Protein 2V4B (pdb70)

InterPro domains:
  IPR000884 Thrombospondin type-1 (TSP1) repeat [PF00090] (564-613)
  IPR000884 Thrombospondin type-1 (TSP1) repeat [PS50092] (559-614)
  IPR000884 Thrombospondin type-1 (TSP1) repeat [PS50092] (854-905)
  IPR000884 Thrombospondin type-1 (TSP1) repeat [PS50092] (908-967)
  IPR000884 Thrombospondin type-1 (TSP1) repeat [SM00209] (562-614)
  IPR000884 Thrombosp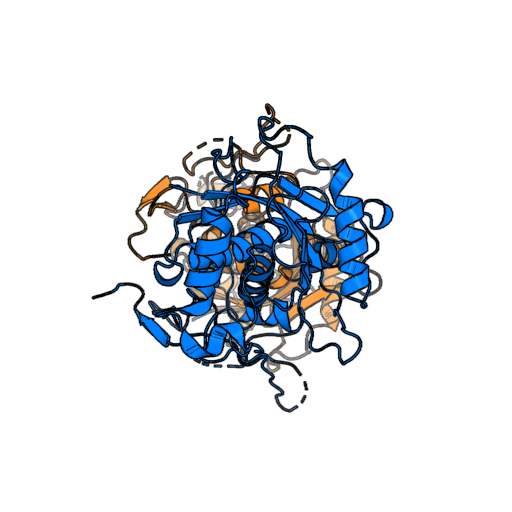ondin type-1 (TSP1) repeat [SM00209] (857-910)
  IPR000884 Thrombospondin type-1 (TSP1) repeat [SM00209] (911-967)
  IPR001590 Peptidase M12B, ADAM/reprolysin [PF01421] (258-467)
  IPR001590 Peptidase M12B, ADAM/reprolysin [PS50215] (258-467)
  IPR002870 Peptidase M12B, propeptide [PF01562] (71-130)
  IPR006586 ADAM, cysteine-rich domain [SM00608] (468-548)
  IPR010294 ADAMTS/ADAMTS-like, Spacer 1 [PF05986] (727-842)
  IPR013273 ADAMTS/ADAMTS-like [PR01857] (568-586)
  IPR013273 ADAMTS/ADAMTS-like [PR01857] (685-704)
  IPR013273 ADAMTS/ADAMTS-like [PR01857] (705-724)
  IPR013274 Peptidase M12B, ADAM-TS1 [PR01858] (1-19)
  IPR013274 Peptidase M12B, ADAM-TS1 [PR01858] (102-113)
  IPR013274 Peptidase M12B, ADAM-TS1 [PR01858] (164-176)
  IPR013274 Peptidase M12B, ADAM-TS1 [PR01858] (194-208)
  IPR013274 Peptidase M12B, ADAM-TS1 [PR01858] (313-324)

Organism: Homo sapiens (NCBI:txid9606)

B-factor: mean 38.5, std 7.07, range [17.75, 68.01]

Nearest PDB structures (foldseek):
  2v4b-assembly2_B  TM=1.004E+00  e=1.665E-67  Homo sapiens
  3q2g-assembly2_B  TM=1.001E+00  e=1.082E-61  Homo sapiens
  3q2g-assembly1_A  TM=9.939E-01  e=8.952E-62  Homo sapiens
  2v4b-assembly1_A  TM=9.855E-01  e=2.103E-60  Homo sapiens
  3q2h-assembly2_B  TM=9.965E-01  e=1.489E-59  Homo sapiens

Structure (mmCIF, N/CA/C/O backbone):
data_2V4B
#
_entry.id   2V4B
#
_cell.length_a   51.579
_cell.length_b   64.396
_cell.length_c   113.524
_cell.angle_alpha   90.00
_cell.angle_beta   90.91
_cell.angle_gamma   90.00
#
_symmetry.space_group_name_H-M   'P 1 21 1'
#
loop_
_entity.id
_entity.type
_entity.pdbx_description
1 polymer ADAMTS-1
2 non-polymer 'ZINC ION'
3 non-polymer 'CADMIUM ION'
4 non-polymer 'NICKEL (II) ION'
5 non-polymer 'MAGNESIUM ION'
6 non-polymer 'SODIUM ION'
7 water water
#
loop_
_atom_site.group_PDB
_atom_site.id
_atom_site.type_symbol
_atom_site.label_atom_id
_atom_site.label_alt_id
_atom_site.label_comp_id
_atom_site.label_asym_id
_atom_site.label_entity_id
_atom_site.label_seq_id
_atom_site.pdbx_PDB_ins_code
_atom_site.Cartn_x
_atom_site.Cartn_y
_atom_site.Cartn_z
_atom_site.occupancy
_atom_site.B_iso_or_equiv
_atom_site.auth_seq_id
_atom_site.auth_comp_id
_atom_site.auth_asym_id
_atom_site.auth_atom_id
_atom_site.pdbx_PDB_model_num
ATOM 1 N N . SER A 1 4 ? -4.978 35.044 14.397 1.00 44.17 256 SER A N 1
ATOM 2 C CA . SER A 1 4 ? -6.071 34.038 14.171 1.00 43.96 256 SER A CA 1
ATOM 3 C C . SER A 1 4 ? -5.615 32.608 14.524 1.00 43.28 256 SER A C 1
ATOM 4 O O . SER A 1 4 ? -4.486 32.202 14.224 1.00 43.61 256 SER A O 1
ATOM 7 N N . HIS A 1 5 ? -6.502 31.854 15.168 1.00 42.52 257 HIS A N 1
ATOM 8 C CA . HIS A 1 5 ? -6.164 30.526 15.685 1.00 41.85 257 HIS A CA 1
ATOM 9 C C . HIS A 1 5 ? -6.211 29.474 14.578 1.00 40.74 257 HIS A C 1
ATOM 10 O O . HIS A 1 5 ? -7.188 29.405 13.830 1.00 40.68 257 HIS A O 1
ATOM 17 N N . ARG A 1 6 ? -5.156 28.658 14.486 1.00 39.39 258 ARG A N 1
ATOM 18 C CA . ARG A 1 6 ? -5.093 27.548 13.530 1.00 38.21 258 ARG A CA 1
ATOM 19 C C . ARG A 1 6 ? -5.252 26.199 14.252 1.00 37.01 258 ARG A C 1
ATOM 20 O O . ARG A 1 6 ? -4.709 25.988 15.350 1.00 36.06 258 ARG A O 1
ATOM 28 N N . TYR A 1 7 ? -5.993 25.292 13.627 1.00 35.50 259 TYR A N 1
ATOM 29 C CA . TYR A 1 7 ? -6.227 23.971 14.195 1.00 35.07 259 TYR A CA 1
ATOM 30 C C . TYR A 1 7 ? -5.839 22.925 13.158 1.00 34.51 259 TYR A C 1
ATOM 31 O O . TYR A 1 7 ? -6.361 22.931 12.050 1.00 34.47 259 TYR A O 1
ATOM 40 N N . VAL A 1 8 ? -4.892 22.065 13.519 1.00 33.92 260 VAL A N 1
ATOM 41 C CA . VAL A 1 8 ? -4.398 21.036 12.631 1.00 33.01 260 VAL A CA 1
ATOM 42 C C . VAL A 1 8 ? -5.130 19.757 12.969 1.00 32.61 260 VAL A C 1
ATOM 43 O O . VAL A 1 8 ? -4.815 19.077 13.952 1.00 34.06 260 VAL A O 1
ATOM 47 N N . GLU A 1 9 ? -6.134 19.433 12.176 1.00 32.10 261 GLU A N 1
ATOM 48 C CA . GLU A 1 9 ? -6.922 18.228 12.423 1.00 31.91 261 GLU A CA 1
ATOM 49 C C . GLU A 1 9 ? -6.190 17.026 11.877 1.00 30.95 261 GLU A C 1
ATOM 50 O O . GLU A 1 9 ? -5.866 16.995 10.695 1.00 29.66 261 GLU A O 1
ATOM 56 N N . THR A 1 10 ? -5.933 16.040 12.742 1.00 30.45 262 THR A N 1
ATOM 57 C CA . THR A 1 10 ? -4.986 14.971 12.422 1.00 30.09 262 THR A CA 1
ATOM 58 C C . THR A 1 10 ? -5.604 13.586 12.500 1.00 30.55 262 THR A C 1
ATOM 59 O O . THR A 1 10 ? -6.460 13.336 13.336 1.00 31.57 262 THR A O 1
ATOM 63 N N . MET A 1 11 ? -5.204 12.703 11.588 1.00 30.72 263 MET A N 1
ATOM 64 C CA . MET A 1 11 ? -5.445 11.268 11.759 1.00 30.89 263 MET A CA 1
ATOM 65 C C . MET A 1 11 ? -4.123 10.582 12.110 1.00 31.06 263 MET A C 1
ATOM 66 O O . MET A 1 11 ? -3.119 10.764 11.427 1.00 31.41 263 MET A O 1
ATOM 71 N N . LEU A 1 12 ? -4.132 9.793 13.180 1.00 31.00 264 LEU A N 1
ATOM 72 C CA . LEU A 1 12 ? -2.994 8.985 13.518 1.00 30.89 264 LEU A CA 1
ATOM 73 C C . LEU A 1 12 ? -3.300 7.566 13.040 1.00 30.65 264 LEU A C 1
ATOM 74 O O . LEU A 1 12 ? -4.433 7.110 13.122 1.00 30.45 264 LEU A O 1
ATOM 79 N N . VAL A 1 13 ? -2.275 6.913 12.496 1.00 29.76 265 VAL A N 1
ATOM 80 C CA . VAL A 1 13 ? -2.355 5.566 11.972 1.00 29.50 265 VAL A CA 1
ATOM 81 C C . VAL A 1 13 ? -1.168 4.778 12.498 1.00 29.25 265 VAL A C 1
ATOM 82 O O . VAL A 1 13 ? -0.030 5.274 12.474 1.00 27.96 265 VAL A O 1
ATOM 86 N N . ALA A 1 14 ? -1.441 3.564 12.977 1.00 28.42 266 ALA A N 1
ATOM 87 C CA . ALA A 1 14 ? -0.426 2.662 13.479 1.00 29.01 266 ALA A CA 1
ATOM 88 C C . ALA A 1 14 ? -0.445 1.383 12.659 1.00 29.26 266 ALA A C 1
ATOM 89 O O . ALA A 1 14 ? -1.507 0.804 12.459 1.00 28.58 266 ALA A O 1
ATOM 91 N N . ASP A 1 15 ? 0.724 0.930 12.203 1.00 29.35 267 ASP A N 1
ATOM 92 C CA . ASP A 1 15 ? 0.795 -0.238 11.318 1.00 29.55 267 ASP A CA 1
ATOM 93 C C . ASP A 1 15 ? 0.801 -1.505 12.142 1.00 29.75 267 ASP A C 1
ATOM 94 O O . ASP A 1 15 ? 0.798 -1.458 13.383 1.00 29.70 267 ASP A O 1
ATOM 99 N N . GLN A 1 16 ? 0.806 -2.649 11.471 1.00 30.23 268 GLN A N 1
ATOM 100 C CA . GLN A 1 16 ? 0.748 -3.913 12.193 1.00 31.10 268 GLN A CA 1
ATOM 101 C C . GLN A 1 16 ? 1.896 -4.064 13.203 1.00 30.50 268 GLN A C 1
ATOM 102 O O . GLN A 1 16 ? 1.683 -4.579 14.301 1.00 31.05 268 GLN A O 1
ATOM 108 N N . SER A 1 17 ? 3.107 -3.631 12.838 1.00 30.63 269 SER A N 1
ATOM 109 C CA . SER A 1 17 ? 4.266 -3.717 13.739 1.00 31.12 269 SER A CA 1
ATOM 110 C C . SER A 1 17 ? 4.013 -2.993 15.076 1.00 31.82 269 SER A C 1
ATOM 111 O O . SER A 1 17 ? 4.377 -3.498 16.133 1.00 32.02 269 SER A O 1
ATOM 114 N N . MET A 1 18 ? 3.364 -1.830 15.026 1.00 32.74 270 MET A N 1
ATOM 115 C CA . MET A 1 18 ? 2.984 -1.098 16.247 1.00 33.50 270 MET A CA 1
ATOM 116 C C . MET A 1 18 ? 1.891 -1.789 17.045 1.00 33.68 270 MET A C 1
ATOM 117 O O . MET A 1 18 ? 1.912 -1.738 18.259 1.00 34.15 270 MET A O 1
ATOM 122 N N . ALA A 1 19 ? 0.928 -2.419 16.372 1.00 34.42 271 ALA A N 1
ATOM 123 C CA . ALA A 1 19 ? -0.190 -3.073 17.069 1.00 34.72 271 ALA A CA 1
ATOM 124 C C . ALA A 1 19 ? 0.308 -4.292 17.840 1.00 35.40 271 ALA A C 1
ATOM 125 O O . ALA A 1 19 ? -0.051 -4.504 19.014 1.00 35.53 271 ALA A O 1
ATOM 127 N N . GLU A 1 20 ? 1.173 -5.059 17.194 1.00 35.62 272 GLU A N 1
ATOM 128 C CA . GLU A 1 20 ? 1.819 -6.200 17.845 1.00 36.28 272 GLU A CA 1
ATOM 129 C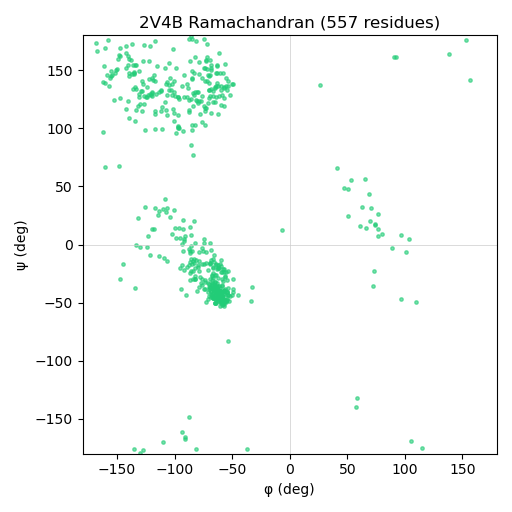 C . GLU A 1 20 ? 2.657 -5.803 19.038 1.00 35.36 272 GLU A C 1
ATOM 130 O O . GLU A 1 20 ? 2.622 -6.468 20.062 1.00 34.85 272 GLU A O 1
ATOM 136 N N . PHE A 1 21 ? 3.412 -4.719 18.901 1.00 34.60 273 PHE A N 1
ATOM 137 C CA . PHE A 1 21 ? 4.365 -4.330 19.930 1.00 33.89 273 PHE A CA 1
ATOM 138 C C . PHE A 1 21 ? 3.690 -3.757 21.174 1.00 33.76 273 PHE A C 1
ATOM 139 O O . PHE A 1 21 ? 4.040 -4.139 22.294 1.00 33.53 273 PHE A O 1
ATOM 147 N N . HIS A 1 22 ? 2.772 -2.805 20.969 1.00 33.47 274 HIS A N 1
ATOM 148 C CA . HIS A 1 22 ? 2.114 -2.095 22.057 1.00 32.75 274 HIS A CA 1
ATOM 149 C C . HIS A 1 22 ? 0.885 -2.798 22.632 1.00 33.04 274 HIS A C 1
ATOM 150 O O . HIS A 1 22 ? 0.537 -2.559 23.787 1.00 33.34 274 HIS A O 1
ATOM 157 N N . GLY A 1 23 ? 0.260 -3.673 21.855 1.00 33.32 275 GLY A N 1
ATOM 158 C CA . GLY A 1 23 ? -0.935 -4.386 22.307 1.00 33.87 275 GLY A CA 1
ATOM 159 C C . GLY A 1 23 ? -2.050 -3.424 22.702 1.00 33.87 275 GLY A C 1
ATOM 160 O O . GLY A 1 23 ? -2.345 -2.477 21.957 1.00 34.70 275 GLY A O 1
ATOM 161 N N . SER A 1 24 ? -2.664 -3.623 23.869 1.00 33.04 276 SER A N 1
ATOM 162 C CA . SER A 1 24 ? -3.875 -2.835 24.178 1.00 32.46 276 SER A CA 1
ATOM 163 C C . SER A 1 24 ? -3.523 -1.396 24.541 1.00 31.49 276 SER A C 1
ATOM 164 O O . SER A 1 24 ? -4.376 -0.531 24.478 1.00 30.74 276 SER A O 1
ATOM 167 N N . GLY A 1 25 ? -2.245 -1.160 24.871 1.00 31.11 277 GLY A N 1
ATOM 168 C CA . GLY A 1 25 ? -1.735 0.167 25.178 1.00 30.05 277 GLY A CA 1
ATOM 169 C C . GLY A 1 25 ? -1.486 1.116 24.010 1.00 29.40 277 GLY A C 1
ATOM 170 O O . GLY A 1 25 ? -1.122 2.282 24.219 1.00 28.79 277 GLY A O 1
ATOM 171 N N . LEU A 1 26 ? -1.687 0.648 22.795 1.00 29.39 278 LEU A N 1
ATOM 172 C CA . LEU A 1 26 ? -1.291 1.415 21.619 1.00 29.19 278 LEU A CA 1
ATOM 173 C C . LEU A 1 26 ? -1.914 2.820 21.522 1.00 29.52 278 LEU A C 1
ATOM 174 O O . LEU A 1 26 ? -1.201 3.804 21.363 1.00 28.82 278 LEU A O 1
ATOM 179 N N . LYS A 1 27 ? -3.241 2.909 21.647 1.00 29.87 279 LYS A N 1
ATOM 180 C CA . LYS A 1 27 ? -3.942 4.170 21.426 1.00 29.80 279 LYS A CA 1
ATOM 181 C C . LYS A 1 27 ? -3.490 5.235 22.406 1.00 29.34 279 LYS A C 1
ATOM 182 O O . LYS A 1 27 ? -3.285 6.401 22.016 1.00 28.91 279 LYS A O 1
ATOM 188 N N . HIS A 1 28 ? -3.339 4.857 23.670 1.00 27.89 280 HIS A N 1
ATOM 189 C CA . HIS A 1 28 ? -2.827 5.773 24.674 1.00 27.99 280 HIS A CA 1
ATOM 190 C C . HIS A 1 28 ? -1.352 6.181 24.385 1.00 27.65 280 HIS A C 1
ATOM 191 O O . HIS A 1 28 ? -0.933 7.331 24.624 1.00 26.48 280 HIS A O 1
ATOM 198 N N . TYR A 1 29 ? -0.566 5.256 23.861 1.00 27.49 281 TYR A N 1
ATOM 199 C CA . TYR A 1 29 ? 0.839 5.571 23.513 1.00 27.99 281 TYR A CA 1
ATOM 200 C C . TYR A 1 29 ? 0.887 6.632 22.408 1.00 28.59 281 TYR A C 1
ATOM 201 O O . TYR A 1 29 ? 1.612 7.623 22.513 1.00 28.48 281 TYR A O 1
ATOM 210 N N . LEU A 1 30 ? 0.076 6.450 21.369 1.00 30.39 282 LEU A N 1
ATOM 211 C CA . LEU A 1 30 ? 0.073 7.394 20.237 1.00 31.41 282 LEU A CA 1
ATOM 212 C C . LEU A 1 30 ? -0.366 8.747 20.720 1.00 31.87 282 LEU A C 1
ATOM 213 O O . LEU A 1 30 ? 0.237 9.748 20.357 1.00 31.19 282 LEU A O 1
ATOM 218 N N . LEU A 1 31 ? -1.410 8.761 21.551 1.00 32.51 283 LEU A N 1
ATOM 219 C CA . LEU A 1 31 ? -1.961 10.012 22.097 1.00 33.63 283 LEU A CA 1
ATOM 220 C C . LEU A 1 31 ? -0.998 10.730 23.034 1.00 32.87 283 LEU A C 1
ATOM 221 O O . LEU A 1 31 ? -0.997 11.974 23.123 1.00 31.93 283 LEU A O 1
ATOM 226 N N . THR A 1 32 ? -0.210 9.940 23.760 1.00 32.85 284 THR A N 1
ATOM 227 C CA . THR A 1 32 ? 0.850 10.479 24.618 1.00 33.20 284 THR A CA 1
ATOM 228 C C . THR A 1 32 ? 1.908 11.176 23.754 1.00 32.52 284 THR A C 1
ATOM 229 O O . THR A 1 32 ? 2.256 12.337 24.005 1.00 31.61 284 THR A O 1
ATOM 233 N N . LEU A 1 33 ? 2.383 10.467 22.724 1.00 32.12 285 LEU A N 1
ATOM 234 C CA . LEU A 1 33 ? 3.341 11.037 21.767 1.00 32.12 285 LEU A CA 1
ATOM 235 C C . LEU A 1 33 ? 2.840 12.346 21.215 1.00 31.43 285 LEU A C 1
ATOM 236 O O . LEU A 1 33 ? 3.583 13.330 21.153 1.00 31.05 285 LEU A O 1
ATOM 241 N N . PHE A 1 34 ? 1.554 12.361 20.865 1.00 31.38 286 PHE A N 1
ATOM 242 C CA . PHE A 1 34 ? 0.967 13.487 20.170 1.00 31.62 286 PHE A CA 1
ATOM 243 C C . PHE A 1 34 ? 0.777 14.680 21.087 1.00 31.55 286 PHE A C 1
ATOM 244 O O . PHE A 1 34 ? 0.867 15.822 20.641 1.00 31.18 286 PHE A O 1
ATOM 252 N N . SER A 1 35 ? 0.506 14.396 22.364 1.00 31.59 287 SER A N 1
ATOM 253 C CA . SER A 1 35 ? 0.353 15.422 23.391 1.00 32.02 287 SER A CA 1
ATOM 254 C C . SER A 1 35 ? 1.653 16.195 23.560 1.00 31.35 287 SER A C 1
ATOM 255 O O . SER A 1 35 ? 1.638 17.403 23.648 1.00 32.06 287 SER A O 1
ATOM 258 N N . VAL A 1 36 ? 2.780 15.496 23.572 1.00 31.20 288 VAL A N 1
ATOM 259 C CA . VAL A 1 36 ? 4.081 16.164 23.641 1.00 30.95 288 VAL A CA 1
ATOM 260 C C . VAL A 1 36 ? 4.279 17.086 22.420 1.00 31.15 288 VAL A C 1
ATOM 261 O O . VAL A 1 36 ? 4.620 18.259 22.576 1.00 31.86 288 VAL A O 1
ATOM 265 N N . ALA A 1 37 ? 4.037 16.570 21.218 1.00 31.63 289 ALA A N 1
ATOM 266 C CA . ALA A 1 37 ? 4.126 17.382 20.005 1.00 32.27 289 ALA A CA 1
ATOM 267 C C . ALA A 1 37 ? 3.243 18.618 20.095 1.00 33.00 289 ALA A C 1
ATOM 268 O O . ALA A 1 37 ? 3.704 19.710 19.831 1.00 33.28 289 ALA A O 1
ATOM 270 N N . ALA A 1 38 ? 1.975 18.442 20.482 1.00 33.98 290 ALA A N 1
ATOM 271 C CA . ALA A 1 38 ? 1.050 19.564 20.617 1.00 34.49 290 ALA A CA 1
ATOM 272 C C . ALA A 1 38 ? 1.565 20.655 21.568 1.00 34.64 290 ALA A C 1
ATOM 273 O O . ALA A 1 38 ? 1.387 21.849 21.313 1.00 34.32 290 ALA A O 1
ATOM 275 N N . ARG A 1 39 ? 2.179 20.248 22.675 1.00 34.93 291 ARG A N 1
ATOM 276 C CA . ARG A 1 39 ? 2.749 21.214 23.608 1.00 35.32 291 ARG A CA 1
ATOM 277 C C . ARG A 1 39 ? 3.869 22.027 22.960 1.00 34.92 291 ARG A C 1
ATOM 278 O O . ARG A 1 39 ? 3.976 23.234 23.205 1.00 34.56 291 ARG A O 1
ATOM 286 N N . LEU A 1 40 ? 4.682 21.377 22.130 1.00 34.52 292 LEU A N 1
ATOM 287 C CA . LEU A 1 40 ? 5.751 22.056 21.384 1.00 34.64 292 LEU A CA 1
ATOM 288 C C . LEU A 1 40 ? 5.193 23.122 20.460 1.00 34.46 292 LEU A C 1
ATOM 289 O O . LEU A 1 40 ? 5.658 24.251 20.480 1.00 34.34 292 LEU A O 1
ATOM 294 N N . TYR A 1 41 ? 4.162 22.781 19.681 1.00 34.42 293 TYR A N 1
ATOM 295 C CA . TYR A 1 41 ? 3.534 23.772 18.796 1.00 34.21 293 TYR A CA 1
ATOM 296 C C . TYR A 1 41 ? 2.833 24.915 19.532 1.00 34.95 293 TYR A C 1
ATOM 297 O O . TYR A 1 41 ? 2.504 25.919 18.915 1.00 34.01 293 TYR A O 1
ATOM 306 N N . LYS A 1 42 ? 2.590 24.745 20.831 1.00 35.78 294 LYS A N 1
ATOM 307 C CA . LYS A 1 42 ? 2.024 25.804 21.671 1.00 36.43 294 LYS A CA 1
ATOM 308 C C . LYS A 1 42 ? 3.090 26.737 22.238 1.00 36.69 294 LYS A C 1
ATOM 309 O O . LYS A 1 42 ? 2.762 27.738 22.880 1.00 37.39 294 LYS A O 1
ATOM 315 N N . HIS A 1 43 ? 4.365 26.435 22.013 1.00 36.98 295 HIS A N 1
ATOM 316 C CA . HIS A 1 43 ? 5.416 27.273 22.567 1.00 36.94 295 HIS A CA 1
ATOM 317 C C . HIS A 1 43 ? 5.418 28.619 21.834 1.00 36.72 295 HIS A C 1
ATOM 318 O O . HIS A 1 43 ? 5.342 28.634 20.605 1.00 36.85 295 HIS A O 1
ATOM 325 N N . PRO A 1 44 ? 5.485 29.747 22.581 1.00 36.60 296 PRO A N 1
ATOM 326 C CA . PRO A 1 44 ? 5.452 31.098 21.975 1.00 36.23 296 PRO A CA 1
ATOM 327 C C . PRO A 1 44 ? 6.527 31.387 20.926 1.00 35.79 296 PRO A C 1
ATOM 328 O O . PRO A 1 44 ? 6.315 32.230 20.058 1.00 35.39 296 PRO A O 1
ATOM 332 N N . SER A 1 45 ? 7.669 30.714 21.021 1.00 35.40 297 SER A N 1
ATOM 333 C CA . SER A 1 45 ? 8.756 30.869 20.056 1.00 35.21 297 SER A CA 1
ATOM 334 C C . SER A 1 45 ? 8.350 30.581 18.597 1.00 35.12 297 SER A C 1
ATOM 335 O O . SER A 1 45 ? 9.021 31.056 17.676 1.00 35.37 297 SER A O 1
ATOM 338 N N . ILE A 1 46 ? 7.259 29.835 18.389 1.00 34.89 298 ILE A N 1
ATOM 339 C CA . ILE A 1 46 ? 6.711 29.584 17.035 1.00 34.78 298 ILE A CA 1
ATOM 340 C C . ILE A 1 46 ? 5.958 30.809 16.436 1.00 34.99 298 ILE A C 1
ATOM 341 O O . ILE A 1 46 ? 5.554 30.782 15.259 1.00 34.54 298 ILE A O 1
ATOM 346 N N . ARG A 1 47 ? 5.803 31.874 17.243 1.00 34.88 299 ARG A N 1
ATOM 347 C CA . ARG A 1 47 ? 5.166 33.148 16.851 1.00 35.14 299 ARG A CA 1
ATOM 348 C C . ARG A 1 47 ? 3.789 33.039 16.181 1.00 35.28 299 ARG A C 1
ATOM 349 O O . ARG A 1 47 ? 3.364 33.952 15.459 1.00 35.65 299 ARG A O 1
ATOM 357 N N . ASN A 1 48 ? 3.084 31.944 16.449 1.00 35.03 300 ASN A N 1
ATOM 358 C CA . ASN A 1 48 ? 1.788 31.656 15.830 1.00 34.94 300 ASN A CA 1
ATOM 359 C C . ASN A 1 48 ? 0.916 30.848 16.782 1.00 34.78 300 ASN A C 1
ATOM 360 O O . ASN A 1 48 ? 1.422 30.214 17.706 1.00 34.99 300 ASN A O 1
ATOM 365 N N . SER A 1 49 ? -0.389 30.873 16.541 1.00 34.87 301 SER A N 1
ATOM 366 C CA . SER A 1 49 ? -1.344 30.045 17.269 1.00 35.23 301 SER A CA 1
ATOM 367 C C . SER A 1 49 ? -1.673 28.776 16.474 1.00 35.14 301 SER A C 1
ATOM 368 O O . SER A 1 49 ? -2.322 28.850 15.423 1.00 35.06 301 SER A O 1
ATOM 371 N N . VAL A 1 50 ? -1.232 27.622 16.984 1.00 34.77 302 VAL A N 1
ATOM 372 C CA . VAL A 1 50 ? -1.424 26.336 16.301 1.00 34.83 302 VAL A CA 1
ATOM 373 C C . VAL A 1 50 ? -1.796 25.221 17.290 1.00 34.76 302 VAL A C 1
ATOM 374 O O . VAL A 1 50 ? -0.959 24.781 18.070 1.00 34.53 302 VAL A O 1
ATOM 378 N N . SER A 1 51 ? -3.050 24.770 17.240 1.00 34.68 303 SER A N 1
ATOM 379 C CA . SER A 1 51 ? -3.504 23.631 18.041 1.00 34.44 303 SER A CA 1
ATOM 380 C C . SER A 1 51 ? -3.565 22.336 17.227 1.00 33.66 303 SER A C 1
ATOM 381 O O . SER A 1 51 ? -4.397 22.197 16.328 1.00 33.52 303 SER A O 1
ATOM 384 N N . LEU A 1 52 ? -2.699 21.383 17.562 1.00 33.19 304 LEU A N 1
ATOM 385 C CA . LEU A 1 52 ? -2.756 20.052 16.956 1.00 32.62 304 LEU A CA 1
ATOM 386 C C . LEU A 1 52 ? -3.828 19.230 17.662 1.00 33.17 304 LEU A C 1
ATOM 387 O O . LEU A 1 52 ? -3.774 19.057 18.888 1.00 34.18 304 LEU A O 1
ATOM 392 N N . VAL A 1 53 ? -4.791 18.706 16.908 1.00 33.02 305 VAL A N 1
ATOM 393 C CA . VAL A 1 53 ? -5.897 17.935 17.494 1.00 32.58 305 VAL A CA 1
ATOM 394 C C . VAL A 1 53 ? -6.077 16.616 16.733 1.00 31.58 305 VAL A C 1
ATOM 395 O O . VAL A 1 53 ? -5.794 16.530 15.526 1.00 31.18 305 VAL A O 1
ATOM 399 N N . VAL A 1 54 ? -6.529 15.586 17.436 1.00 30.03 306 VAL A N 1
ATOM 400 C CA . VAL A 1 54 ? -6.810 14.306 16.789 1.00 29.42 306 VAL A CA 1
ATOM 401 C C . VAL A 1 54 ? -8.299 14.233 16.471 1.00 29.45 306 VAL A C 1
ATOM 402 O O . VAL A 1 54 ? -9.125 14.473 17.335 1.00 29.80 306 VAL A O 1
ATOM 406 N N . VAL A 1 55 ? -8.632 13.950 15.216 1.00 28.88 307 VAL A N 1
ATOM 407 C CA . VAL A 1 55 ? -10.023 13.702 14.834 1.00 29.28 307 VAL A CA 1
ATOM 408 C C . VAL A 1 55 ? -10.270 12.210 14.496 1.00 29.66 307 VAL A C 1
ATOM 409 O O . VAL A 1 55 ? -11.417 11.777 14.394 1.00 28.63 307 VAL A O 1
ATOM 413 N N . LYS A 1 56 ? -9.197 11.437 14.361 1.00 30.63 308 LYS A N 1
ATOM 414 C CA . LYS A 1 56 ? -9.296 10.039 13.905 1.00 31.34 308 LYS A CA 1
ATOM 415 C C . LYS A 1 56 ? -8.040 9.232 14.228 1.00 31.66 308 LYS A C 1
ATOM 416 O O . LYS A 1 56 ? -6.931 9.731 14.101 1.00 30.53 308 LYS A O 1
ATOM 422 N N . ILE A 1 57 ? -8.242 7.977 14.646 1.00 32.41 309 ILE A N 1
ATOM 423 C CA . ILE A 1 57 ? -7.168 7.027 14.862 1.00 32.85 309 ILE A CA 1
ATOM 424 C C . ILE A 1 57 ? -7.552 5.764 14.096 1.00 33.09 309 ILE A C 1
ATOM 425 O O . ILE A 1 57 ? -8.704 5.330 14.170 1.00 32.57 309 ILE A O 1
ATOM 430 N N . LEU A 1 58 ? -6.612 5.225 13.318 1.00 32.78 310 LEU A N 1
ATOM 431 C CA . LEU A 1 58 ? -6.775 3.911 12.685 1.00 32.96 310 LEU A CA 1
ATOM 432 C C . LEU A 1 58 ? -5.646 2.985 13.061 1.00 32.89 310 LEU A C 1
ATOM 433 O O . LEU A 1 58 ? -4.476 3.356 13.002 1.00 32.80 310 LEU A O 1
ATOM 438 N N . VAL A 1 59 ? -6.003 1.752 13.398 1.00 33.14 311 VAL A N 1
ATOM 439 C CA . VAL A 1 59 ? -5.019 0.759 13.752 1.00 33.78 311 VAL A CA 1
ATOM 440 C C . VAL A 1 59 ? -5.145 -0.408 12.799 1.00 33.82 311 VAL A C 1
ATOM 441 O O . VAL A 1 59 ? -6.242 -0.961 12.616 1.00 33.00 311 VAL A O 1
ATOM 445 N N . ILE A 1 60 ? -3.999 -0.774 12.229 1.00 33.83 312 ILE A N 1
ATOM 446 C CA . ILE A 1 60 ? -3.904 -1.812 11.212 1.00 34.26 312 ILE A CA 1
ATOM 447 C C . ILE A 1 60 ? -3.473 -3.105 11.873 1.00 34.08 312 ILE A C 1
ATOM 448 O O . ILE A 1 60 ? -2.286 -3.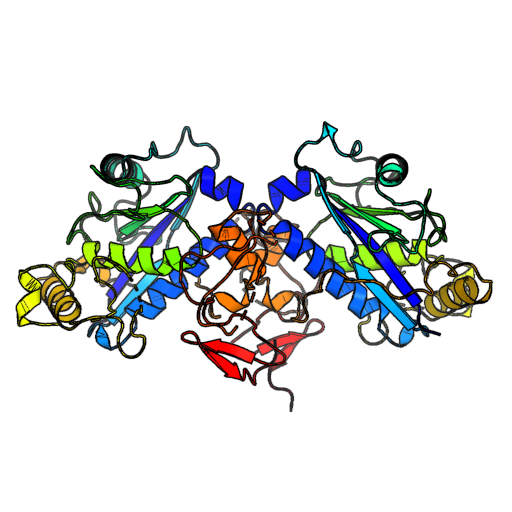338 12.111 1.00 34.08 312 ILE A O 1
ATOM 453 N N . HIS A 1 61 ? -4.459 -3.925 12.197 1.00 34.48 313 HIS A N 1
ATOM 454 C CA . HIS A 1 61 ? -4.230 -5.290 12.718 1.00 34.92 313 HIS A CA 1
ATOM 455 C C . HIS A 1 61 ? -3.962 -6.296 11.611 1.00 34.85 313 HIS A C 1
ATOM 456 O O . HIS A 1 61 ? -3.247 -7.283 11.802 1.00 35.42 313 HIS A O 1
ATOM 463 N N . ASP A 1 62 ? -4.536 -6.031 10.448 1.00 35.10 314 ASP A N 1
ATOM 464 C CA . ASP A 1 62 ? -4.384 -6.858 9.261 1.00 35.21 314 ASP A CA 1
ATOM 465 C C . ASP A 1 62 ? -3.576 -6.060 8.241 1.00 34.91 314 ASP A C 1
ATOM 466 O O . ASP A 1 62 ? -4.030 -5.026 7.766 1.00 34.51 314 ASP A O 1
ATOM 471 N N . GLU A 1 63 ? -2.373 -6.541 7.920 1.00 34.87 315 GLU A N 1
ATOM 472 C CA . GLU A 1 63 ? -1.454 -5.821 7.030 1.00 35.12 315 GLU A CA 1
ATOM 473 C C . GLU A 1 63 ? -2.109 -5.482 5.685 1.00 35.21 315 GLU A C 1
ATOM 474 O O . GLU A 1 63 ? -1.906 -4.392 5.166 1.00 34.16 315 GLU A O 1
ATOM 480 N N . GLN A 1 64 ? -2.880 -6.424 5.123 1.00 35.26 316 GLN A N 1
ATOM 481 C CA . GLN A 1 64 ? -3.612 -6.188 3.869 1.00 35.14 316 GLN A CA 1
ATOM 482 C C . GLN A 1 64 ? -4.554 -4.966 3.877 1.00 35.26 316 GLN A C 1
ATOM 483 O O . GLN A 1 64 ? -4.865 -4.429 2.815 1.00 34.92 316 GLN A O 1
ATOM 489 N N . LYS A 1 65 ? -4.998 -4.534 5.059 1.00 35.31 317 LYS A N 1
ATOM 490 C CA . LYS A 1 65 ? -5.885 -3.371 5.189 1.00 35.23 317 LYS A CA 1
ATOM 491 C C . LYS A 1 65 ? -5.137 -2.051 5.271 1.00 34.64 317 LYS A C 1
ATOM 492 O O . LYS A 1 65 ? -5.757 -0.984 5.273 1.00 34.52 317 LYS A O 1
ATOM 498 N N . GLY A 1 66 ? -3.814 -2.099 5.370 1.00 34.05 318 GLY A N 1
ATOM 499 C CA . GLY A 1 66 ? -3.029 -0.871 5.453 1.00 34.00 318 GLY A CA 1
ATOM 500 C C . GLY A 1 66 ? -2.244 -0.674 4.174 1.00 33.82 318 GLY A C 1
ATOM 501 O O . GLY A 1 66 ? -2.471 -1.376 3.203 1.00 34.16 318 GLY A O 1
ATOM 502 N N . PRO A 1 67 ? -1.319 0.288 4.167 1.00 33.43 319 PRO A N 1
ATOM 503 C CA . PRO A 1 67 ? -0.353 0.450 3.084 1.00 33.39 319 PRO A CA 1
ATOM 504 C C . PRO A 1 67 ? 0.838 -0.497 3.237 1.00 33.65 319 PRO A C 1
ATOM 505 O O . PRO A 1 67 ? 1.063 -1.018 4.326 1.00 33.32 319 PRO A O 1
ATOM 509 N N . GLU A 1 68 ? 1.593 -0.730 2.162 1.00 34.04 320 GLU A N 1
ATOM 510 C CA . GLU A 1 68 ? 2.861 -1.442 2.291 1.00 34.47 320 GLU A CA 1
ATOM 511 C C . GLU A 1 68 ? 3.832 -0.588 3.096 1.00 34.86 320 GLU A C 1
ATOM 512 O O . GLU A 1 68 ? 4.099 0.576 2.732 1.00 34.36 320 GLU A O 1
ATOM 518 N N . VAL A 1 69 ? 4.337 -1.143 4.200 1.00 34.72 321 VAL A N 1
ATOM 519 C CA . VAL A 1 69 ? 5.367 -0.446 4.955 1.00 35.35 321 VAL A CA 1
ATOM 520 C C . VAL A 1 69 ? 6.686 -1.149 4.657 1.00 36.08 321 VAL A C 1
ATOM 521 O O . VAL A 1 69 ? 6.753 -2.366 4.671 1.00 35.93 321 VAL A O 1
ATOM 525 N N . THR A 1 70 ? 7.717 -0.367 4.349 1.00 37.33 322 THR A N 1
ATOM 526 C CA . THR A 1 70 ? 9.047 -0.895 4.021 1.00 38.72 322 THR A CA 1
ATOM 527 C C . THR A 1 70 ? 10.152 -0.011 4.598 1.00 39.15 322 THR A C 1
ATOM 528 O O . THR A 1 70 ? 9.896 1.111 5.053 1.00 39.57 322 THR A O 1
ATOM 532 N N . SER A 1 71 ? 11.386 -0.502 4.529 1.00 39.66 323 SER A N 1
ATOM 533 C CA . SER A 1 71 ? 12.533 0.223 5.077 1.00 39.88 323 SER A CA 1
ATOM 534 C C . SER A 1 71 ? 12.895 1.459 4.258 1.00 39.30 323 SER A C 1
ATOM 535 O O . SER A 1 71 ? 13.545 2.356 4.773 1.00 39.65 323 SER A O 1
ATOM 538 N N . ASN A 1 72 ? 12.478 1.489 2.992 1.00 38.61 324 ASN A N 1
ATOM 539 C CA . ASN A 1 72 ? 12.608 2.658 2.135 1.00 38.16 324 ASN A CA 1
ATOM 540 C C . ASN A 1 72 ? 11.585 3.729 2.570 1.00 37.39 324 ASN A C 1
ATOM 541 O O . ASN A 1 72 ? 10.387 3.608 2.304 1.00 37.01 324 ASN A O 1
ATOM 546 N N . ALA A 1 73 ? 12.061 4.751 3.272 1.00 36.44 325 ALA A N 1
ATOM 547 C CA . ALA A 1 73 ? 11.182 5.753 3.874 1.00 36.16 325 ALA A CA 1
ATOM 548 C C . ALA A 1 73 ? 10.389 6.545 2.834 1.00 35.52 325 ALA A C 1
ATOM 549 O O . ALA A 1 73 ? 9.188 6.757 3.001 1.00 35.60 325 ALA A O 1
ATOM 551 N N . ALA A 1 74 ? 11.060 6.992 1.776 1.00 35.16 326 ALA A N 1
ATOM 552 C CA . ALA A 1 74 ? 10.383 7.733 0.708 1.00 34.81 326 ALA A CA 1
ATOM 553 C C . ALA A 1 74 ? 9.283 6.895 0.044 1.00 34.33 326 ALA A C 1
ATOM 554 O O . ALA A 1 74 ? 8.198 7.402 -0.231 1.00 34.28 326 ALA A O 1
ATOM 556 N N . LEU A 1 75 ? 9.548 5.613 -0.197 1.00 33.77 327 LEU A N 1
ATOM 557 C CA . LEU A 1 75 ? 8.512 4.732 -0.729 1.00 33.19 327 LEU A CA 1
ATOM 558 C C . LEU A 1 75 ? 7.395 4.471 0.286 1.00 32.13 327 LEU A C 1
ATOM 559 O O . LEU A 1 75 ? 6.214 4.434 -0.065 1.00 31.75 327 LEU A O 1
ATOM 564 N N . THR A 1 76 ? 7.772 4.269 1.542 1.00 31.46 328 THR A N 1
ATOM 565 C CA . THR A 1 76 ? 6.784 4.117 2.611 1.00 31.30 328 THR A CA 1
ATOM 566 C C . THR A 1 76 ? 5.895 5.367 2.699 1.00 30.73 328 THR A C 1
ATOM 567 O O . THR A 1 76 ? 4.668 5.262 2.785 1.00 29.78 328 THR A O 1
ATOM 571 N N . LEU A 1 77 ? 6.504 6.543 2.615 1.00 30.42 329 LEU A N 1
ATOM 572 C CA . LEU A 1 77 ? 5.728 7.784 2.619 1.00 31.08 329 LEU A CA 1
ATOM 573 C C . LEU A 1 77 ? 4.734 7.866 1.463 1.00 31.34 329 LEU A C 1
ATOM 574 O O . LEU A 1 77 ? 3.546 8.119 1.686 1.00 30.79 329 LEU A O 1
ATOM 579 N N . ARG A 1 78 ? 5.220 7.619 0.241 1.00 32.07 330 ARG A N 1
ATOM 580 C CA . ARG A 1 78 ? 4.383 7.586 -0.960 1.00 32.33 330 ARG A CA 1
ATOM 581 C C . ARG A 1 78 ? 3.208 6.600 -0.844 1.00 31.96 330 ARG A C 1
ATOM 582 O O . ARG A 1 78 ? 2.059 6.942 -1.170 1.00 30.85 330 ARG A O 1
ATOM 590 N N . ASN A 1 79 ? 3.507 5.383 -0.390 1.00 31.21 331 ASN A N 1
ATOM 591 C CA . ASN A 1 79 ? 2.487 4.355 -0.203 1.00 31.30 331 ASN A CA 1
ATOM 592 C C . ASN A 1 79 ? 1.387 4.798 0.774 1.00 31.38 331 ASN A C 1
ATOM 593 O O . ASN A 1 79 ? 0.186 4.648 0.474 1.00 31.27 331 ASN A O 1
ATOM 598 N N . PHE A 1 80 ? 1.812 5.303 1.947 1.00 30.85 332 PHE A N 1
ATOM 599 C CA . PHE A 1 80 ? 0.887 5.796 2.995 1.00 31.03 332 PHE A CA 1
ATOM 600 C C . PHE A 1 80 ? 0.012 6.926 2.463 1.00 31.26 332 PHE A C 1
ATOM 601 O O . PHE A 1 80 ? -1.207 6.933 2.641 1.00 30.14 332 PHE A O 1
ATOM 609 N N . CYS A 1 81 ? 0.643 7.853 1.761 1.00 32.54 333 CYS A N 1
ATOM 610 C CA . CYS A 1 81 ? -0.054 9.013 1.239 1.00 33.78 333 CYS A CA 1
ATOM 611 C C . CYS A 1 81 ? -1.169 8.658 0.241 1.00 33.54 333 CYS A C 1
ATOM 612 O O . CYS A 1 81 ? -2.255 9.228 0.293 1.00 33.32 333 CYS A O 1
ATOM 615 N N . ASN A 1 82 ? -0.916 7.695 -0.638 1.00 33.97 334 ASN A N 1
ATOM 616 C CA . ASN A 1 82 ? -1.947 7.217 -1.543 1.00 34.49 334 ASN A CA 1
ATOM 617 C C . ASN A 1 82 ? -3.046 6.520 -0.753 1.00 33.76 334 ASN A C 1
ATOM 618 O O . ASN A 1 82 ? -4.231 6.774 -0.958 1.00 33.20 334 ASN A O 1
ATOM 623 N N . TRP A 1 83 ? -2.634 5.663 0.177 1.00 33.47 335 TRP A N 1
ATOM 624 C CA . TRP A 1 83 ? -3.561 4.803 0.910 1.00 33.27 335 TRP A CA 1
ATOM 625 C C . TRP A 1 83 ? -4.541 5.631 1.746 1.00 33.65 335 TRP A C 1
ATOM 626 O O . TRP A 1 83 ? -5.756 5.387 1.716 1.00 33.37 335 TRP A O 1
ATOM 637 N N . GLN A 1 84 ? -4.003 6.610 2.474 1.00 33.52 336 GLN A N 1
ATOM 638 C CA . GLN A 1 84 ? -4.814 7.426 3.375 1.00 34.43 336 GLN A CA 1
ATOM 639 C C . GLN A 1 84 ? -5.985 8.164 2.704 1.00 34.92 336 GLN A C 1
ATOM 640 O O . GLN A 1 84 ? -6.922 8.552 3.404 1.00 35.65 336 GLN A O 1
ATOM 646 N N . LYS A 1 85 ? -5.936 8.368 1.383 1.00 35.32 337 LYS A N 1
ATOM 647 C CA . LYS A 1 85 ? -6.919 9.232 0.687 1.00 35.99 337 LYS A CA 1
ATOM 648 C C . LYS A 1 85 ? -8.370 8.763 0.823 1.00 36.19 337 LYS A C 1
ATOM 649 O O . LYS A 1 85 ? -9.263 9.579 1.047 1.00 35.70 337 LYS A O 1
ATOM 655 N N . GLN A 1 86 ? -8.578 7.442 0.718 1.00 36.39 338 GLN A N 1
ATOM 656 C CA . GLN A 1 86 ? -9.896 6.815 0.854 1.00 36.53 338 GLN A CA 1
ATOM 657 C C . GLN A 1 86 ? -10.525 7.004 2.234 1.00 37.03 338 GLN A C 1
ATOM 658 O O . GLN A 1 86 ? -11.742 6.846 2.390 1.00 37.40 338 GLN A O 1
ATOM 664 N N . HIS A 1 87 ? -9.706 7.315 3.232 1.00 37.05 339 HIS A N 1
ATOM 665 C CA . HIS A 1 87 ? -10.192 7.432 4.599 1.00 37.85 339 HIS A CA 1
ATOM 666 C C . HIS A 1 87 ? -10.574 8.849 4.984 1.00 38.77 339 HIS A C 1
ATOM 667 O O . HIS A 1 87 ? -11.004 9.079 6.108 1.00 39.54 339 HIS A O 1
ATOM 674 N N . ASN A 1 88 ? -10.431 9.799 4.064 1.00 39.46 340 ASN A N 1
ATOM 675 C CA . ASN A 1 88 ? -10.728 11.170 4.388 1.00 40.30 340 ASN A CA 1
ATOM 676 C C . ASN A 1 88 ? -12.020 11.609 3.708 1.00 41.38 340 ASN A C 1
ATOM 677 O O . ASN A 1 88 ? -12.082 11.632 2.482 1.00 41.54 340 ASN A O 1
ATOM 682 N N . PRO A 1 89 ? -13.065 11.942 4.497 1.00 43.10 341 PRO A N 1
ATOM 683 C CA . PRO A 1 89 ? -14.250 12.539 3.900 1.00 44.22 341 PRO A CA 1
ATOM 684 C C . PRO A 1 89 ? -13.864 13.789 3.112 1.00 45.57 341 PRO A C 1
ATOM 685 O O . PRO A 1 89 ? -12.935 14.493 3.522 1.00 45.78 341 PRO A O 1
ATOM 689 N N . PRO A 1 90 ? -14.531 14.043 1.969 1.00 47.06 342 PRO A N 1
ATOM 690 C CA . PRO A 1 90 ? -14.146 15.186 1.132 1.00 47.75 342 PRO A CA 1
ATOM 691 C C . PRO A 1 90 ? -14.324 16.565 1.779 1.00 48.30 342 PRO A C 1
ATOM 692 O O . PRO A 1 90 ? -13.506 17.447 1.539 1.00 48.60 342 PRO A O 1
ATOM 696 N N . SER A 1 91 ? -15.367 16.744 2.589 1.00 48.82 343 SER A N 1
ATOM 697 C CA . SER A 1 91 ? -15.676 18.053 3.174 1.00 49.04 343 SER A CA 1
ATOM 698 C C . SER A 1 91 ? -15.062 18.234 4.548 1.00 49.26 343 SER A C 1
ATOM 699 O O . SER A 1 91 ? -15.142 17.344 5.397 1.00 50.07 343 SER A O 1
ATOM 702 N N . ASP A 1 92 ? -14.491 19.409 4.783 1.00 48.99 344 ASP A N 1
ATOM 703 C CA . ASP A 1 92 ? -14.007 19.768 6.109 1.00 48.80 344 ASP A CA 1
ATOM 704 C C . ASP A 1 92 ? -15.147 20.109 7.081 1.00 48.14 344 ASP A C 1
ATOM 705 O O . ASP A 1 92 ? -14.880 20.533 8.202 1.00 48.84 344 ASP A O 1
ATOM 710 N N . ARG A 1 93 ? -16.407 19.948 6.662 1.00 47.40 345 ARG A N 1
ATOM 711 C CA . ARG A 1 93 ? -17.545 20.057 7.589 1.00 46.37 345 ARG A CA 1
ATOM 712 C C . ARG A 1 93 ? -17.751 18.735 8.332 1.00 45.37 345 ARG A C 1
ATOM 713 O O . ARG A 1 93 ? -18.249 18.722 9.457 1.00 45.17 345 ARG A O 1
ATOM 715 N N . ASP A 1 94 ? -17.355 17.626 7.713 1.00 44.09 346 ASP A N 1
ATOM 716 C CA . ASP A 1 94 ? -17.395 16.337 8.394 1.00 43.11 346 ASP A CA 1
ATOM 717 C C . ASP A 1 94 ? -16.418 16.341 9.573 1.00 42.13 346 ASP A C 1
ATOM 718 O O . ASP A 1 94 ? -15.276 16.795 9.452 1.00 41.57 346 ASP A O 1
ATOM 723 N N . ALA A 1 95 ? -16.892 15.840 10.711 1.00 41.19 347 ALA A N 1
ATOM 724 C CA . ALA A 1 95 ? -16.149 15.898 11.968 1.00 40.73 347 ALA A CA 1
ATOM 725 C C . ALA A 1 95 ? -14.838 15.111 11.903 1.00 40.39 347 ALA A C 1
ATOM 726 O O . ALA A 1 95 ? -13.846 15.492 12.537 1.00 40.44 347 ALA A O 1
ATOM 728 N N . GLU A 1 96 ? -14.847 14.020 11.138 1.00 39.44 348 GLU A N 1
ATOM 729 C CA . GLU A 1 96 ? -13.675 13.158 10.982 1.00 39.04 348 GLU A CA 1
ATOM 730 C C . GLU A 1 96 ? -12.780 13.532 9.782 1.00 37.63 348 GLU A C 1
ATOM 731 O O . GLU A 1 96 ? -11.805 12.833 9.499 1.00 37.06 348 GLU A O 1
ATOM 737 N N . HIS A 1 97 ? -13.089 14.630 9.086 1.00 36.78 349 HIS A N 1
ATOM 738 C CA . HIS A 1 97 ? -12.155 15.160 8.094 1.00 35.94 349 HIS A CA 1
ATOM 739 C C . HIS A 1 97 ? -10.900 15.671 8.805 1.00 35.10 349 HIS A C 1
ATOM 740 O O . HIS A 1 97 ? -11.001 16.420 9.793 1.00 35.19 349 HIS A O 1
ATOM 747 N N . TYR A 1 98 ? -9.740 15.275 8.274 1.00 33.69 350 TYR A N 1
ATOM 748 C CA . TYR A 1 98 ? -8.424 15.689 8.770 1.00 32.99 350 TYR A CA 1
ATOM 749 C C . TYR A 1 98 ? -7.596 16.476 7.740 1.00 32.61 350 TYR A C 1
ATOM 750 O O . TYR A 1 98 ? -7.647 16.196 6.541 1.00 32.90 350 TYR A O 1
ATOM 759 N N . ASP A 1 99 ? -6.814 17.435 8.240 1.00 31.90 351 ASP A N 1
ATOM 760 C CA . ASP A 1 99 ? -5.881 18.238 7.431 1.00 31.37 351 ASP A CA 1
ATOM 761 C C . ASP A 1 99 ? -4.518 17.580 7.243 1.00 31.08 351 ASP A C 1
ATOM 762 O O . ASP A 1 99 ? -3.734 18.044 6.418 1.00 30.50 351 ASP A O 1
ATOM 767 N N . THR A 1 100 ? -4.219 16.523 8.015 1.00 30.48 352 THR A N 1
ATOM 768 C CA . THR A 1 100 ? -2.913 15.835 7.918 1.00 30.33 352 THR A CA 1
ATOM 769 C C . THR A 1 100 ? -2.992 14.431 8.532 1.00 30.04 352 THR A C 1
ATOM 770 O O . THR A 1 100 ? -3.812 14.185 9.403 1.00 30.65 352 THR A O 1
ATOM 774 N N . ALA A 1 101 ? -2.145 13.535 8.060 1.00 29.81 353 ALA A N 1
ATOM 775 C CA . ALA A 1 101 ? -2.152 12.124 8.508 1.00 29.44 353 ALA A CA 1
ATOM 776 C C . ALA A 1 101 ? -0.725 11.673 8.792 1.00 29.40 353 ALA A C 1
ATOM 777 O O . ALA A 1 101 ? 0.182 11.964 8.007 1.00 29.87 353 ALA A O 1
ATOM 779 N N . ILE A 1 102 ? -0.542 10.979 9.927 1.00 28.82 354 ILE A N 1
ATOM 780 C CA . ILE A 1 102 ? 0.757 10.504 10.395 1.00 28.54 354 ILE A CA 1
ATOM 781 C C . ILE A 1 102 ? 0.727 8.988 10.606 1.00 28.11 354 ILE A C 1
ATOM 782 O O . ILE A 1 102 ? -0.125 8.446 11.321 1.00 28.18 354 ILE A O 1
ATOM 787 N N . LEU A 1 103 ? 1.683 8.321 9.988 1.00 27.34 355 LEU A N 1
ATOM 788 C CA . LEU A 1 103 ? 1.841 6.890 10.155 1.00 27.79 355 LEU A CA 1
ATOM 789 C C . LEU A 1 103 ? 3.001 6.643 11.095 1.00 28.19 355 LEU A C 1
ATOM 790 O O . LEU A 1 103 ? 4.082 7.260 10.942 1.00 27.76 355 LEU A O 1
ATOM 795 N N . PHE A 1 104 ? 2.755 5.757 12.067 1.00 28.71 356 PHE A N 1
ATOM 796 C CA . PHE A 1 104 ? 3.741 5.271 13.011 1.00 29.39 356 PHE A CA 1
ATOM 797 C C . PHE A 1 104 ? 4.040 3.790 12.758 1.00 29.62 356 PHE A C 1
ATOM 798 O O . PHE A 1 104 ? 3.123 3.020 12.596 1.00 29.06 356 PHE A O 1
ATOM 806 N N . THR A 1 105 ? 5.327 3.427 12.713 1.00 30.45 357 THR A N 1
ATOM 807 C CA . THR A 1 105 ? 5.786 2.046 12.526 1.00 31.03 357 THR A CA 1
ATOM 808 C C . THR A 1 105 ? 7.008 1.750 13.400 1.00 31.81 357 THR A C 1
ATOM 809 O O . THR A 1 105 ? 7.749 2.667 13.751 1.00 30.26 357 THR A O 1
ATOM 813 N N . ARG A 1 106 ? 7.201 0.466 13.745 1.00 33.28 358 ARG A N 1
ATOM 814 C CA . ARG A 1 106 ? 8.405 -0.010 14.452 1.00 34.60 358 ARG A CA 1
ATOM 815 C C . ARG A 1 106 ? 9.540 -0.319 13.472 1.00 35.71 358 ARG A C 1
ATOM 816 O O . ARG A 1 106 ? 10.697 -0.444 13.884 1.00 36.16 358 ARG A O 1
ATOM 824 N N . GLN A 1 107 ? 9.204 -0.460 12.187 1.00 36.59 359 GLN A N 1
ATOM 825 C CA . GLN A 1 107 ? 10.180 -0.689 11.139 1.00 37.12 359 GLN A CA 1
ATOM 826 C C . GLN A 1 107 ? 11.269 0.368 11.111 1.00 37.29 359 GLN A C 1
ATOM 827 O O . GLN A 1 107 ? 10.983 1.557 11.170 1.00 36.87 359 GLN A O 1
ATOM 833 N N . ASP A 1 108 ? 12.518 -0.091 11.028 1.00 37.73 360 ASP A N 1
ATOM 834 C CA . ASP A 1 108 ? 13.658 0.790 10.834 1.00 38.40 360 ASP A CA 1
ATOM 835 C C . ASP A 1 108 ? 13.585 1.378 9.425 1.00 38.36 360 ASP A C 1
ATOM 836 O O . ASP A 1 108 ? 13.671 0.658 8.431 1.00 37.27 360 ASP A O 1
ATOM 841 N N . LEU A 1 109 ? 13.366 2.688 9.378 1.00 38.70 361 LEU A N 1
ATOM 842 C CA . LEU A 1 109 ? 13.334 3.449 8.148 1.00 39.56 361 LEU A CA 1
ATOM 843 C C . LEU A 1 109 ? 14.739 3.831 7.692 1.00 40.59 361 LEU A C 1
ATOM 844 O O . LEU A 1 109 ? 15.633 4.082 8.512 1.00 40.02 361 LEU A O 1
ATOM 849 N N . CYS A 1 110 ? 14.905 3.908 6.373 1.00 41.82 362 CYS A N 1
ATOM 850 C CA . CYS A 1 110 ? 16.201 4.131 5.766 1.00 43.16 362 CYS A CA 1
ATOM 851 C C . CYS A 1 110 ? 16.111 5.133 4.623 1.00 43.71 362 CYS A C 1
ATOM 852 O O . CYS A 1 110 ? 15.097 5.213 3.932 1.00 42.98 362 CYS A O 1
ATOM 855 N N . GLY A 1 111 ? 17.179 5.906 4.451 1.00 45.14 363 GLY A N 1
ATOM 856 C CA . GLY A 1 111 ? 17.388 6.696 3.234 1.00 46.26 363 GLY A CA 1
ATOM 857 C C . GLY A 1 111 ? 18.178 5.888 2.224 1.00 47.48 363 GLY A C 1
ATOM 858 O O . GLY A 1 111 ? 18.343 4.661 2.369 1.00 47.78 363 GLY A O 1
ATOM 859 N N . SER A 1 112 ? 18.670 6.562 1.191 1.00 49.01 364 SER A N 1
ATOM 860 C CA . SER A 1 112 ? 19.649 5.955 0.287 1.00 49.89 364 SER A CA 1
ATOM 861 C C . SER A 1 112 ? 20.955 5.808 1.065 1.00 50.50 364 SER A C 1
ATOM 862 O O . SER A 1 112 ? 21.618 4.763 1.012 1.00 50.45 364 SER A O 1
ATOM 865 N N . GLN A 1 113 ? 21.294 6.876 1.792 1.00 50.93 365 GLN A N 1
ATOM 866 C CA . GLN A 1 113 ? 22.469 6.920 2.673 1.00 51.18 365 GLN A CA 1
ATOM 867 C C . GLN A 1 113 ? 22.513 5.768 3.692 1.00 50.81 365 GLN A C 1
ATOM 868 O O . GLN A 1 113 ? 23.161 4.740 3.450 1.00 51.18 365 GLN A O 1
ATOM 874 N N . THR A 1 114 ? 21.804 5.940 4.808 1.00 50.11 366 THR A N 1
ATOM 875 C CA . THR A 1 114 ? 21.880 5.053 5.960 1.00 49.55 366 THR A CA 1
ATOM 876 C C . THR A 1 114 ? 20.469 4.760 6.450 1.00 48.68 366 THR A C 1
ATOM 877 O O . THR A 1 114 ? 19.489 5.195 5.837 1.00 48.85 366 THR A O 1
ATOM 881 N N . CYS A 1 115 ? 20.364 4.034 7.557 1.00 47.61 367 CYS A N 1
ATOM 882 C CA . CYS A 1 115 ? 19.093 3.905 8.267 1.00 46.79 367 CYS A CA 1
ATOM 883 C C . CYS A 1 115 ? 19.055 4.756 9.538 1.00 45.80 367 CYS A C 1
ATOM 884 O O . CYS A 1 115 ? 18.283 4.471 10.454 1.00 45.48 367 CYS A O 1
ATOM 887 N N . ASP A 1 116 ? 19.880 5.804 9.581 1.00 44.43 368 ASP A N 1
ATOM 888 C CA . ASP A 1 116 ? 19.843 6.793 10.658 1.00 43.49 368 ASP A CA 1
ATOM 889 C C . ASP A 1 116 ? 18.518 7.548 10.644 1.00 42.25 368 ASP A C 1
ATOM 890 O O . ASP A 1 116 ? 18.083 8.061 11.668 1.00 41.90 368 ASP A O 1
ATOM 895 N N . THR A 1 117 ? 17.900 7.629 9.466 1.00 41.02 369 THR A N 1
ATOM 896 C CA . THR A 1 117 ? 16.580 8.251 9.298 1.00 40.30 369 THR A CA 1
ATOM 897 C C . THR A 1 117 ? 15.549 7.739 10.331 1.00 38.42 369 THR A C 1
ATOM 898 O O . THR A 1 117 ? 15.502 6.539 10.627 1.00 37.49 369 THR A O 1
ATOM 902 N N . LEU A 1 118 ? 14.755 8.662 10.873 1.00 36.82 370 LEU A N 1
ATOM 903 C CA . LEU A 1 118 ? 13.668 8.347 11.813 1.00 35.66 370 LEU A CA 1
ATOM 904 C C . LEU A 1 118 ? 12.277 8.805 11.351 1.00 34.79 370 LEU A C 1
ATOM 905 O O . LEU A 1 118 ? 11.277 8.447 11.968 1.00 33.50 370 LEU A O 1
ATOM 910 N N . GLY A 1 119 ? 12.210 9.578 10.268 1.00 34.56 371 GLY A N 1
ATOM 911 C CA . GLY A 1 119 ? 10.929 9.994 9.709 1.00 34.46 371 GLY A CA 1
ATOM 912 C C . GLY A 1 119 ? 11.057 10.621 8.326 1.00 34.57 371 GLY A C 1
ATOM 913 O O . GLY A 1 119 ? 12.163 10.869 7.844 1.00 34.57 371 GLY A O 1
ATOM 914 N N . MET A 1 120 ? 9.915 10.887 7.706 1.00 34.09 372 MET A N 1
ATOM 915 C CA . MET A 1 120 ? 9.866 11.376 6.334 1.00 34.67 372 MET A CA 1
ATOM 916 C C . MET A 1 120 ? 8.568 12.127 6.103 1.00 33.54 372 MET A C 1
ATOM 917 O O . MET A 1 120 ? 7.532 11.755 6.621 1.00 32.09 372 MET A O 1
ATOM 922 N N . ALA A 1 121 ? 8.643 13.197 5.319 1.00 33.76 373 ALA A N 1
ATOM 923 C CA . ALA A 1 121 ? 7.470 14.008 5.006 1.00 34.22 373 ALA A CA 1
ATOM 924 C C . ALA A 1 121 ? 7.731 14.842 3.755 1.00 34.68 373 ALA A C 1
ATOM 925 O O . ALA A 1 121 ? 8.879 14.928 3.297 1.00 34.75 373 ALA A O 1
ATOM 927 N N . ASP A 1 122 ? 6.687 15.463 3.207 1.00 34.66 374 ASP A N 1
ATOM 928 C CA . ASP A 1 122 ? 6.897 16.424 2.109 1.00 35.01 374 ASP A CA 1
ATOM 929 C C . ASP A 1 122 ? 6.723 17.837 2.632 1.00 34.06 374 ASP A C 1
ATOM 930 O O . ASP A 1 122 ? 6.045 18.054 3.638 1.00 33.37 374 ASP A O 1
ATOM 935 N N . VAL A 1 123 ? 7.342 18.789 1.940 1.00 33.49 375 VAL A N 1
ATOM 936 C CA . VAL A 1 123 ? 7.494 20.132 2.453 1.00 32.95 375 VAL A CA 1
ATOM 937 C C . VAL A 1 123 ? 6.334 20.986 1.999 1.00 32.81 375 VAL A C 1
ATOM 938 O O . VAL A 1 123 ? 6.032 21.036 0.809 1.00 33.85 375 VAL A O 1
ATOM 942 N N . GLY A 1 124 ? 5.679 21.640 2.949 1.00 32.04 376 GLY A N 1
ATOM 943 C CA . GLY A 1 124 ? 4.674 22.661 2.660 1.00 31.87 376 GLY A CA 1
ATOM 944 C C . GLY A 1 124 ? 3.328 22.138 2.209 1.00 31.92 376 GLY A C 1
ATOM 945 O O . GLY A 1 124 ? 2.590 22.842 1.535 1.00 32.58 376 GLY A O 1
ATOM 946 N N . THR A 1 125 ? 2.991 20.912 2.603 1.00 31.84 377 THR A N 1
ATOM 947 C CA . THR A 1 125 ? 1.856 20.189 2.039 1.00 31.52 377 THR A CA 1
ATOM 948 C C . THR A 1 125 ? 0.561 20.213 2.861 1.00 31.41 377 THR A C 1
ATOM 949 O O . THR A 1 125 ? -0.410 19.580 2.466 1.00 29.75 377 THR A O 1
ATOM 953 N N . VAL A 1 126 ? 0.530 20.977 3.958 1.00 32.20 378 VAL A N 1
ATOM 954 C CA . VAL A 1 126 ? -0.461 20.769 5.033 1.00 33.03 378 VAL A CA 1
ATOM 955 C C . VAL A 1 126 ? -1.951 20.853 4.626 1.00 33.84 378 VAL A C 1
ATOM 956 O O . VAL A 1 126 ? -2.786 20.135 5.193 1.00 34.16 378 VAL A O 1
ATOM 960 N N . CYS A 1 127 ? -2.286 21.675 3.638 1.00 34.42 379 CYS A N 1
ATOM 961 C CA . CYS A 1 127 ? -3.684 21.786 3.179 1.00 35.42 379 CYS A CA 1
ATOM 962 C C . CYS A 1 127 ? -3.899 21.186 1.776 1.00 35.38 379 CYS A C 1
ATOM 963 O O . CYS A 1 127 ? -4.748 21.654 1.001 1.00 35.81 379 CYS A O 1
ATOM 966 N N . ASP A 1 128 ? -3.109 20.171 1.447 1.00 35.11 380 ASP A N 1
ATOM 967 C CA . ASP A 1 128 ? -3.308 19.373 0.245 1.00 34.94 380 ASP A CA 1
ATOM 968 C C . ASP A 1 128 ? -3.610 17.955 0.720 1.00 34.40 380 ASP A C 1
ATOM 969 O O . ASP A 1 128 ? -2.703 17.246 1.067 1.00 33.86 380 ASP A O 1
ATOM 974 N N . PRO A 1 129 ? -4.899 17.573 0.757 1.00 34.44 381 PRO A N 1
ATOM 975 C CA . PRO A 1 129 ? -5.371 16.265 1.190 1.00 34.76 381 PRO A CA 1
ATOM 976 C C . PRO A 1 129 ? -4.646 15.072 0.561 1.00 34.61 381 PRO A C 1
ATOM 977 O O . PRO A 1 129 ? -4.562 14.013 1.188 1.00 34.68 381 PRO A O 1
ATOM 981 N N . SER A 1 130 ? -4.156 15.244 -0.665 1.00 34.39 382 SER A N 1
ATOM 982 C CA . SER A 1 130 ? -3.453 14.198 -1.386 1.00 34.39 382 SER A CA 1
ATOM 983 C C . SER A 1 130 ? -1.974 14.052 -0.994 1.00 34.19 382 SER A C 1
ATOM 984 O O . SER A 1 130 ? -1.351 13.051 -1.343 1.00 34.06 382 SER A O 1
ATOM 987 N N . ARG A 1 131 ? -1.414 15.026 -0.280 1.00 33.53 383 ARG A N 1
ATOM 988 C CA . ARG A 1 131 ? 0.028 15.017 0.048 1.00 33.65 383 ARG A CA 1
ATOM 989 C C . ARG A 1 131 ? 0.398 15.333 1.516 1.00 32.79 383 ARG A C 1
ATOM 990 O O . ARG A 1 131 ? 1.580 15.380 1.855 1.00 32.00 383 ARG A O 1
ATOM 998 N N . SER A 1 132 ? -0.597 15.601 2.359 1.00 31.98 384 SER A N 1
ATOM 999 C CA . SER A 1 132 ? -0.351 16.064 3.722 1.00 31.62 384 SER A CA 1
ATOM 1000 C C . SER A 1 132 ? -0.152 14.835 4.618 1.00 31.17 384 SER A C 1
ATOM 1001 O O . SER A 1 132 ? -1.090 14.333 5.245 1.00 31.29 384 SER A O 1
ATOM 1004 N N . CYS A 1 133 ? 1.090 14.361 4.657 1.00 30.84 385 CYS A N 1
ATOM 1005 C CA . CYS A 1 133 ? 1.423 13.079 5.238 1.00 31.08 385 CYS A CA 1
ATOM 1006 C C . CYS A 1 133 ? 2.861 13.046 5.778 1.00 30.71 385 CYS A C 1
ATOM 1007 O O . CYS A 1 133 ? 3.760 13.671 5.222 1.00 30.23 385 CYS A O 1
ATOM 1010 N N . SER A 1 134 ? 3.038 12.276 6.854 1.00 30.15 386 SER A N 1
ATOM 1011 C CA . SER A 1 134 ? 4.281 12.110 7.573 1.00 29.49 386 SER A CA 1
ATOM 1012 C C . SER A 1 134 ? 4.364 10.623 7.926 1.00 29.53 386 SER A C 1
ATOM 1013 O O . SER A 1 134 ? 3.354 9.984 8.180 1.00 27.46 386 SER A O 1
ATOM 1016 N N . VAL A 1 135 ? 5.577 10.092 7.974 1.00 30.24 387 VAL A N 1
ATOM 1017 C CA . VAL A 1 135 ? 5.792 8.744 8.504 1.00 30.98 387 VAL A CA 1
ATOM 1018 C C . VAL A 1 135 ? 6.887 8.832 9.578 1.00 30.56 387 VAL A C 1
ATOM 1019 O O . VAL A 1 135 ? 7.869 9.562 9.396 1.00 30.33 387 VAL A O 1
ATOM 1023 N N . ILE A 1 136 ? 6.676 8.117 10.690 1.00 30.35 388 ILE A N 1
ATOM 1024 C CA . ILE A 1 136 ? 7.521 8.208 11.882 1.00 29.97 388 ILE A CA 1
ATOM 1025 C C . ILE A 1 136 ? 7.936 6.822 12.383 1.00 30.08 388 ILE A C 1
ATOM 1026 O O . ILE A 1 136 ? 7.089 5.969 12.605 1.00 29.52 388 ILE A O 1
ATOM 1031 N N . GLU A 1 137 ? 9.248 6.630 12.565 1.00 30.30 389 GLU A N 1
ATOM 1032 C CA . GLU A 1 137 ? 9.790 5.453 13.219 1.00 30.93 389 GLU A CA 1
ATOM 1033 C C . GLU A 1 137 ? 9.646 5.638 14.747 1.00 31.42 389 GLU A C 1
ATOM 1034 O O . GLU A 1 137 ? 10.099 6.642 15.312 1.00 30.78 389 GLU A O 1
ATOM 1040 N N . ASP A 1 138 ? 8.941 4.696 15.372 1.00 31.34 390 ASP A N 1
ATOM 1041 C CA . ASP A 1 138 ? 8.754 4.666 16.826 1.00 31.59 390 ASP A CA 1
ATOM 1042 C C . ASP A 1 138 ? 9.939 3.971 17.476 1.00 32.26 390 ASP A C 1
ATOM 1043 O O . ASP A 1 138 ? 10.006 2.737 17.514 1.00 31.45 390 ASP A O 1
ATOM 1048 N N . ASP A 1 139 ? 10.863 4.796 17.963 1.00 33.02 391 ASP A N 1
ATOM 1049 C CA . ASP A 1 139 ? 12.017 4.374 18.752 1.00 33.77 391 ASP A CA 1
ATOM 1050 C C . ASP A 1 139 ? 11.850 4.769 20.244 1.00 33.32 391 ASP A C 1
ATOM 1051 O O . ASP A 1 139 ? 12.850 4.975 20.974 1.00 32.99 391 ASP A O 1
ATOM 1056 N N . GLY A 1 140 ? 10.590 4.854 20.675 1.00 32.40 392 GLY A N 1
ATOM 1057 C CA . GLY A 1 140 ? 10.228 5.324 22.006 1.00 32.75 392 GLY A CA 1
ATOM 1058 C C . GLY A 1 140 ? 9.652 6.733 22.026 1.00 33.04 392 GLY A C 1
ATOM 1059 O O . GLY A 1 140 ? 9.342 7.301 20.972 1.00 32.30 392 GLY A O 1
ATOM 1060 N N . LEU A 1 141 ? 9.517 7.290 23.239 1.00 33.73 393 LEU A N 1
ATOM 1061 C CA . LEU A 1 141 ? 8.883 8.592 23.466 1.00 34.10 393 LEU A CA 1
ATOM 1062 C C . LEU A 1 141 ? 9.547 9.742 22.748 1.00 34.58 393 LEU A C 1
ATOM 1063 O O . LEU A 1 141 ? 8.913 10.776 22.525 1.00 34.34 393 LEU A O 1
ATOM 1068 N N . GLN A 1 142 ? 10.829 9.581 22.417 1.00 35.51 394 GLN A N 1
ATOM 1069 C CA . GLN A 1 142 ? 11.527 10.547 21.575 1.00 36.01 394 GLN A CA 1
ATOM 1070 C C . GLN A 1 142 ? 10.903 10.694 20.174 1.00 34.94 394 GLN A C 1
ATOM 1071 O O . GLN A 1 142 ? 11.162 11.683 19.488 1.00 34.90 394 GLN A O 1
ATOM 1077 N N . ALA A 1 143 ? 10.066 9.728 19.769 1.00 34.00 395 ALA A N 1
ATOM 1078 C CA . ALA A 1 143 ? 9.248 9.838 18.536 1.00 32.88 395 ALA A CA 1
ATOM 1079 C C . ALA A 1 143 ? 8.322 11.062 18.503 1.00 32.22 395 ALA A C 1
ATOM 1080 O O . ALA A 1 143 ? 7.923 11.488 17.434 1.00 31.34 395 ALA A O 1
ATOM 1082 N N . ALA A 1 144 ? 7.966 11.604 19.666 1.00 31.28 396 ALA A N 1
ATOM 1083 C CA . ALA A 1 144 ? 7.198 12.835 19.733 1.00 31.40 396 ALA A CA 1
ATOM 1084 C C . ALA A 1 144 ? 7.963 14.008 19.110 1.00 31.36 396 ALA A C 1
ATOM 1085 O O . ALA A 1 144 ? 7.393 14.899 18.466 1.00 31.65 396 ALA A O 1
ATOM 1087 N N . PHE A 1 145 ? 9.272 14.000 19.288 1.00 31.48 397 PHE A N 1
ATOM 1088 C CA . PHE A 1 145 ? 10.097 15.079 18.793 1.00 31.16 397 PHE A CA 1
ATOM 1089 C C . PHE A 1 145 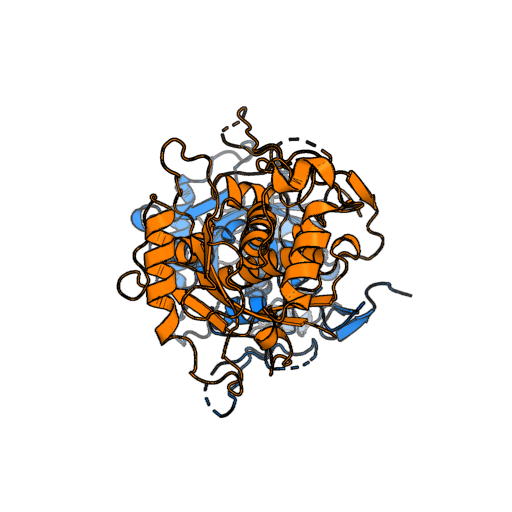? 10.296 14.874 17.295 1.00 30.34 397 PHE A C 1
ATOM 1090 O O . PHE A 1 145 ? 10.260 15.829 16.542 1.00 29.13 397 PHE A O 1
ATOM 1098 N N . THR A 1 146 ? 10.429 13.622 16.867 1.00 29.55 398 THR A N 1
ATOM 1099 C CA . THR A 1 146 ? 10.420 13.316 15.435 1.00 29.93 398 THR A CA 1
ATOM 1100 C C . THR A 1 146 ? 9.086 13.750 14.796 1.00 29.36 398 THR A C 1
ATOM 1101 O O . THR A 1 146 ? 9.077 14.334 13.715 1.00 29.35 398 THR A O 1
ATOM 1105 N N . THR A 1 147 ? 7.975 13.473 15.478 1.00 28.73 399 THR A N 1
ATOM 1106 C CA . THR A 1 147 ? 6.661 13.805 14.979 1.00 28.90 399 THR A CA 1
ATOM 1107 C C . THR A 1 147 ? 6.553 15.319 14.746 1.00 29.93 399 THR A C 1
ATOM 1108 O O . THR A 1 147 ? 6.118 15.764 13.677 1.00 30.31 399 THR A O 1
ATOM 1112 N N . ALA A 1 148 ? 6.994 16.101 15.728 1.00 30.35 400 ALA A N 1
ATOM 1113 C CA . ALA A 1 148 ? 6.933 17.559 15.626 1.00 31.14 400 ALA A CA 1
ATOM 1114 C C . ALA A 1 148 ? 7.880 18.105 14.547 1.00 31.81 400 ALA A C 1
ATOM 1115 O O . ALA A 1 148 ? 7.552 19.074 13.873 1.00 31.84 400 ALA A O 1
ATOM 1117 N N . HIS A 1 149 ? 9.041 17.468 14.378 1.00 32.37 401 HIS A N 1
ATOM 1118 C CA . HIS A 1 149 ? 10.024 17.869 13.360 1.00 32.07 401 HIS A CA 1
ATOM 1119 C C . HIS A 1 149 ? 9.467 17.683 11.951 1.00 32.00 401 HIS A C 1
ATOM 1120 O O . HIS A 1 149 ? 9.516 18.609 11.138 1.00 31.55 401 HIS A O 1
ATOM 1127 N N . GLU A 1 150 ? 8.920 16.497 11.678 1.00 31.84 402 GLU A N 1
ATOM 1128 C CA . GLU A 1 150 ? 8.299 16.219 10.384 1.00 32.05 402 GLU A CA 1
ATOM 1129 C C . GLU A 1 150 ? 7.066 17.081 10.083 1.00 31.79 402 GLU A C 1
ATOM 1130 O O . GLU A 1 150 ? 6.845 17.419 8.927 1.00 30.96 402 GLU A O 1
ATOM 1136 N N . LEU A 1 151 ? 6.254 17.395 11.091 1.00 31.13 403 LEU A N 1
ATOM 1137 C CA . LEU A 1 151 ? 5.132 18.304 10.892 1.00 31.45 403 LEU A CA 1
ATOM 1138 C C . LEU A 1 151 ? 5.617 19.717 10.591 1.00 31.26 403 LEU A C 1
ATOM 1139 O O . LEU A 1 151 ? 4.902 20.483 9.943 1.00 31.45 403 LEU A O 1
ATOM 1144 N N . GLY A 1 152 ? 6.816 20.055 11.063 1.00 30.76 404 GLY A N 1
ATOM 1145 C CA . GLY A 1 152 ? 7.440 21.339 10.738 1.00 31.13 404 GLY A CA 1
ATOM 1146 C C . GLY A 1 152 ? 7.758 21.446 9.258 1.00 30.67 404 GLY A C 1
ATOM 1147 O O . GLY A 1 152 ? 7.468 22.453 8.617 1.00 30.76 404 GLY A O 1
ATOM 1148 N N . HIS A 1 153 ? 8.348 20.396 8.715 1.00 31.01 405 HIS A N 1
ATOM 1149 C CA . HIS A 1 153 ? 8.498 20.270 7.259 1.00 31.37 405 HIS A CA 1
ATOM 1150 C C . HIS A 1 153 ? 7.154 20.391 6.559 1.00 31.56 405 HIS A C 1
ATOM 1151 O O . HIS A 1 153 ? 7.035 21.148 5.612 1.00 31.72 405 HIS A O 1
ATOM 1158 N N . VAL A 1 154 ? 6.144 19.659 7.034 1.00 31.38 406 VAL A N 1
ATOM 1159 C CA . VAL A 1 154 ? 4.789 19.751 6.456 1.00 31.95 406 VAL A CA 1
ATOM 1160 C C . VAL A 1 154 ? 4.272 21.209 6.450 1.00 32.58 406 VAL A C 1
ATOM 1161 O O . VAL A 1 154 ? 3.520 21.606 5.552 1.00 32.94 406 VAL A O 1
ATOM 1165 N N . PHE A 1 155 ? 4.711 21.994 7.437 1.00 33.54 407 PHE A N 1
ATOM 1166 C CA . PHE A 1 155 ? 4.448 23.445 7.528 1.00 34.47 407 PHE A CA 1
ATOM 1167 C C . PHE A 1 155 ? 5.452 24.329 6.784 1.00 34.53 407 PHE A C 1
ATOM 1168 O O . PHE A 1 155 ? 5.499 25.541 7.017 1.00 34.97 407 PHE A O 1
ATOM 1176 N N . ASN A 1 156 ? 6.253 23.732 5.901 1.00 34.68 408 ASN A N 1
ATOM 1177 C CA . ASN A 1 156 ? 7.228 24.456 5.071 1.00 34.68 408 ASN A CA 1
ATOM 1178 C C . ASN A 1 156 ? 8.491 24.957 5.777 1.00 34.43 408 ASN A C 1
ATOM 1179 O O . ASN A 1 156 ? 9.182 25.808 5.239 1.00 33.41 408 ASN A O 1
ATOM 1184 N N . MET A 1 157 ? 8.791 24.424 6.965 1.00 34.67 409 MET A N 1
ATOM 1185 C CA . MET A 1 157 ? 10.023 24.775 7.689 1.00 34.52 409 MET A CA 1
ATOM 1186 C C . MET A 1 157 ? 11.174 23.925 7.158 1.00 34.50 409 MET A C 1
ATOM 1187 O O . MET A 1 157 ? 11.058 22.686 7.067 1.00 33.64 409 MET A O 1
ATOM 1192 N N . PRO A 1 158 ? 12.286 24.576 6.796 1.00 35.02 410 PRO A N 1
ATOM 1193 C CA . PRO A 1 158 ? 13.475 23.872 6.367 1.00 35.50 410 PRO A CA 1
ATOM 1194 C C . PRO A 1 158 ? 14.338 23.516 7.574 1.00 36.40 410 PRO A C 1
ATOM 1195 O O . PRO A 1 158 ? 13.997 23.889 8.704 1.00 36.17 410 PRO A O 1
ATOM 1199 N N . HIS A 1 159 ? 15.438 22.799 7.337 1.00 37.37 411 HIS A N 1
ATOM 1200 C CA . HIS A 1 159 ? 16.415 22.541 8.390 1.00 38.17 411 HIS A CA 1
ATOM 1201 C C . HIS A 1 159 ? 17.127 23.839 8.677 1.00 38.61 411 HIS A C 1
ATOM 1202 O O . HIS A 1 159 ? 17.327 24.647 7.772 1.00 39.24 411 HIS A O 1
ATOM 1209 N N . ASP A 1 160 ? 17.499 24.047 9.937 1.00 39.52 412 ASP A N 1
ATOM 1210 C CA . ASP A 1 160 ? 18.032 25.339 10.380 1.00 40.40 412 ASP A CA 1
ATOM 1211 C C . ASP A 1 160 ? 19.429 25.672 9.813 1.00 41.35 412 ASP A C 1
ATOM 1212 O O . ASP A 1 160 ? 19.852 26.833 9.833 1.00 40.63 412 ASP A O 1
ATOM 1217 N N . ASP A 1 161 ? 20.118 24.653 9.300 1.00 42.52 413 ASP A N 1
ATOM 1218 C CA . ASP A 1 161 ? 21.431 24.817 8.688 1.00 43.58 413 ASP A CA 1
ATOM 1219 C C . ASP A 1 161 ? 21.350 25.198 7.203 1.00 44.28 413 ASP A C 1
ATOM 1220 O O . ASP A 1 161 ? 22.374 25.405 6.556 1.00 44.65 413 ASP A O 1
ATOM 1225 N N . ALA A 1 162 ? 20.136 25.300 6.667 1.00 45.09 414 ALA A N 1
ATOM 1226 C CA . ALA A 1 162 ? 19.943 25.683 5.268 1.00 45.41 414 ALA A CA 1
ATOM 1227 C C . ALA A 1 162 ? 20.314 27.147 5.035 1.00 45.98 414 ALA A C 1
ATOM 1228 O O . ALA A 1 162 ? 20.320 27.952 5.969 1.00 46.10 414 ALA A O 1
ATOM 1230 N N . LYS A 1 163 ? 20.603 27.481 3.778 1.00 46.38 415 LYS A N 1
ATOM 1231 C CA . LYS A 1 163 ? 21.133 28.801 3.427 1.00 46.85 415 LYS A CA 1
ATOM 1232 C C . LYS A 1 163 ? 20.129 29.929 3.677 1.00 46.76 415 LYS A C 1
ATOM 1233 O O . LYS A 1 163 ? 20.518 31.017 4.099 1.00 46.23 415 LYS A O 1
ATOM 1239 N N . GLN A 1 164 ? 18.845 29.665 3.428 1.00 46.81 416 GLN A N 1
ATOM 1240 C CA . GLN A 1 164 ? 17.800 30.685 3.630 1.00 46.97 416 GLN A CA 1
ATOM 1241 C C . GLN A 1 164 ? 17.568 31.038 5.107 1.00 46.90 416 GLN A C 1
ATOM 1242 O O . GLN A 1 164 ? 16.918 32.043 5.417 1.00 46.95 416 GLN A O 1
ATOM 1248 N N . CYS A 1 165 ? 18.104 30.214 6.007 1.00 46.85 417 CYS A N 1
ATOM 1249 C CA . CYS A 1 165 ? 18.015 30.456 7.450 1.00 46.84 417 CYS A CA 1
ATOM 1250 C C . CYS A 1 165 ? 19.209 31.233 8.011 1.00 46.95 417 CYS A C 1
ATOM 1251 O O . CYS A 1 165 ? 19.206 31.603 9.187 1.00 47.36 417 CYS A O 1
ATOM 1254 N N . ALA A 1 166 ? 20.212 31.486 7.173 1.00 47.14 418 ALA A N 1
ATOM 1255 C CA . ALA A 1 166 ? 21.491 32.064 7.611 1.00 47.11 418 ALA A CA 1
ATOM 1256 C C . ALA A 1 166 ? 21.370 33.405 8.339 1.00 47.09 418 ALA A C 1
ATOM 1257 O O . ALA A 1 166 ? 21.978 33.595 9.395 1.00 47.09 418 ALA A O 1
ATOM 1259 N N . SER A 1 167 ? 20.607 34.337 7.775 1.00 47.07 419 SER A N 1
ATOM 1260 C CA . SER A 1 167 ? 20.472 35.672 8.381 1.00 47.19 419 SER A CA 1
ATOM 1261 C C . SER A 1 167 ? 19.601 35.653 9.638 1.00 46.91 419 SER A C 1
ATOM 1262 O O . SER A 1 167 ? 19.815 36.436 10.561 1.00 46.85 419 SER A O 1
ATOM 1265 N N . LEU A 1 168 ? 18.636 34.737 9.680 1.00 46.71 420 LEU A N 1
ATOM 1266 C CA . LEU A 1 168 ? 17.665 34.695 10.765 1.00 46.32 420 LEU A CA 1
ATOM 1267 C C . LEU A 1 168 ? 18.203 34.001 12.024 1.00 46.13 420 LEU A C 1
ATOM 1268 O O . LEU A 1 168 ? 17.954 34.459 13.137 1.00 45.82 420 LEU A O 1
ATOM 1273 N N . ASN A 1 169 ? 18.950 32.912 11.840 1.00 46.09 421 ASN A N 1
ATOM 1274 C CA . ASN A 1 169 ? 19.359 32.040 12.953 1.00 46.16 421 ASN A CA 1
ATOM 1275 C C . ASN A 1 169 ? 20.701 32.410 13.587 1.00 46.18 421 ASN A C 1
ATOM 1276 O O . ASN A 1 169 ? 21.553 33.028 12.951 1.00 46.84 421 ASN A O 1
ATOM 1281 N N . SER A 1 175 ? 20.282 22.621 18.317 1.00 38.36 427 SER A N 1
ATOM 1282 C CA . SER A 1 175 ? 19.715 23.569 19.274 1.00 38.64 427 SER A CA 1
ATOM 1283 C C . SER A 1 175 ? 18.182 23.643 19.254 1.00 38.60 427 SER A C 1
ATOM 1284 O O . SER A 1 175 ? 17.544 23.616 20.308 1.00 38.90 427 SER A O 1
ATOM 1287 N N . HIS A 1 176 ? 17.600 23.747 18.060 1.00 38.52 428 HIS A N 1
ATOM 1288 C CA . HIS A 1 176 ? 16.148 23.901 17.904 1.00 38.18 428 HIS A CA 1
ATOM 1289 C C . HIS A 1 176 ? 15.516 22.721 17.160 1.00 38.12 428 HIS A C 1
ATOM 1290 O O . HIS A 1 176 ? 16.205 21.816 16.696 1.00 37.66 428 HIS A O 1
ATOM 1297 N N . MET A 1 177 ? 14.189 22.748 17.074 1.00 38.53 429 MET A N 1
ATOM 1298 C CA . MET A 1 177 ? 13.394 21.648 16.544 1.00 38.90 429 MET A CA 1
ATOM 1299 C C . MET A 1 177 ? 13.774 21.231 15.124 1.00 39.37 429 MET A C 1
ATOM 1300 O O . MET A 1 177 ? 13.769 20.036 14.805 1.00 39.21 429 MET A O 1
ATOM 1305 N N . MET A 1 178 ? 14.107 22.205 14.280 1.00 40.18 430 MET A N 1
ATOM 1306 C CA . MET A 1 178 ? 14.428 21.914 12.883 1.00 40.91 430 MET A CA 1
ATOM 1307 C C . MET A 1 178 ? 15.921 21.695 12.627 1.00 42.48 430 MET A C 1
ATOM 1308 O O . MET A 1 178 ? 16.350 21.651 11.472 1.00 42.28 430 MET A O 1
ATOM 1313 N N . ALA A 1 179 ? 16.694 21.514 13.701 1.00 44.75 431 ALA A N 1
ATOM 1314 C CA . ALA A 1 179 ? 18.124 21.196 13.597 1.00 46.37 431 ALA A CA 1
ATOM 1315 C C . ALA A 1 179 ? 18.338 19.975 12.707 1.00 48.14 431 ALA A C 1
ATOM 1316 O O . ALA A 1 179 ? 17.617 18.969 12.826 1.00 47.83 431 ALA A O 1
ATOM 1318 N N . SER A 1 180 ? 19.342 20.077 11.831 1.00 49.95 432 SER A N 1
ATOM 1319 C CA . SER A 1 180 ? 19.669 19.021 10.866 1.00 51.58 432 SER A CA 1
ATOM 1320 C C . SER A 1 180 ? 19.895 17.624 11.472 1.00 52.69 432 SER A C 1
ATOM 1321 O O . SER A 1 180 ? 19.774 16.628 10.752 1.00 53.17 432 SER A O 1
ATOM 1324 N N . MET A 1 181 ? 20.231 17.548 12.764 1.00 53.99 433 MET A N 1
ATOM 1325 C CA . MET A 1 181 ? 20.300 16.255 13.477 1.00 55.10 433 MET A CA 1
ATOM 1326 C C . MET A 1 181 ? 19.860 16.363 14.945 1.00 55.28 433 MET A C 1
ATOM 1327 O O . MET A 1 181 ? 19.975 17.421 15.572 1.00 55.69 433 MET A O 1
ATOM 1332 N N . LEU A 1 185 ? 17.951 19.782 22.306 1.00 55.92 437 LEU A N 1
ATOM 1333 C CA . LEU A 1 185 ? 16.818 20.684 22.096 1.00 55.90 437 LEU A CA 1
ATOM 1334 C C . LEU A 1 185 ? 16.786 21.715 23.204 1.00 55.83 437 LEU A C 1
ATOM 1335 O O . LEU A 1 185 ? 16.946 21.371 24.372 1.00 56.25 437 LEU A O 1
ATOM 1340 N N . ASP A 1 186 ? 16.559 22.973 22.840 1.00 55.59 438 ASP A N 1
ATOM 1341 C CA . ASP A 1 186 ? 16.437 24.048 23.815 1.00 55.32 438 ASP A CA 1
ATOM 1342 C C . ASP A 1 186 ? 14.970 24.262 24.207 1.00 55.08 438 ASP A C 1
ATOM 1343 O O . ASP A 1 186 ? 14.236 24.961 23.513 1.00 54.94 438 ASP A O 1
ATOM 1348 N N . HIS A 1 187 ? 14.562 23.678 25.334 1.00 54.72 439 HIS A N 1
ATOM 1349 C CA . HIS A 1 187 ? 13.187 23.831 25.853 1.00 54.36 439 HIS A CA 1
ATOM 1350 C C . HIS A 1 187 ? 12.795 25.250 26.301 1.00 53.50 439 HIS A C 1
ATOM 1351 O O . HIS A 1 187 ? 11.631 25.509 26.596 1.00 53.45 439 HIS A O 1
ATOM 1358 N N . SER A 1 188 ? 13.754 26.163 26.360 1.00 52.47 440 SER A N 1
ATOM 1359 C CA . SER A 1 188 ? 13.442 27.567 26.585 1.00 51.75 440 SER A CA 1
ATOM 1360 C C . SER A 1 188 ? 13.023 28.255 25.283 1.00 50.78 440 SER A C 1
ATOM 1361 O O . SER A 1 188 ? 12.397 29.316 25.314 1.00 50.86 440 SER A O 1
ATOM 1364 N N . GLN A 1 189 ? 13.390 27.658 24.149 1.00 49.26 441 GLN A N 1
ATOM 1365 C CA . GLN A 1 189 ? 13.131 28.240 22.835 1.00 47.99 441 GLN A CA 1
ATOM 1366 C C . GLN A 1 189 ? 13.209 27.151 21.758 1.00 46.48 441 GLN A C 1
ATOM 1367 O O . GLN A 1 189 ? 14.109 27.166 20.925 1.00 46.67 441 GLN A O 1
ATOM 1373 N N . PRO A 1 190 ? 12.271 26.188 21.783 1.00 44.63 442 PRO A N 1
ATOM 1374 C CA . PRO A 1 190 ? 12.377 25.020 20.894 1.00 43.59 442 PRO A CA 1
ATOM 1375 C C . PRO A 1 190 ? 12.416 25.338 19.388 1.00 42.22 442 PRO A C 1
ATOM 1376 O O . PRO A 1 190 ? 13.014 24.574 18.625 1.00 42.39 442 PRO A O 1
ATOM 1380 N N . TRP A 1 191 ? 11.780 26.432 18.974 1.00 40.22 443 TRP A N 1
ATOM 1381 C CA . TRP A 1 191 ? 11.741 26.823 17.563 1.00 38.97 443 TRP A CA 1
ATOM 1382 C C . TRP A 1 191 ? 12.738 27.956 17.278 1.00 38.36 443 TRP A C 1
ATOM 1383 O O . TRP A 1 191 ? 12.858 28.906 18.064 1.00 37.74 443 TRP A O 1
ATOM 1394 N N . SER A 1 192 ? 13.438 27.839 16.146 1.00 37.68 444 SER A N 1
ATOM 1395 C CA . SER A 1 192 ? 14.405 28.843 15.707 1.00 36.84 444 SER A CA 1
ATOM 1396 C C . SER A 1 192 ? 13.679 30.026 15.080 1.00 36.94 444 SER A C 1
ATOM 1397 O O . SER A 1 192 ? 12.534 29.883 14.633 1.00 37.03 444 SER A O 1
ATOM 1400 N N . PRO A 1 193 ? 14.329 31.209 15.065 1.00 36.82 445 PRO A N 1
ATOM 1401 C CA . PRO A 1 193 ? 13.799 32.367 14.342 1.00 36.83 445 PRO A CA 1
ATOM 1402 C C . PRO A 1 193 ? 13.390 32.052 12.901 1.00 36.96 445 PRO A C 1
ATOM 1403 O O . PRO A 1 193 ? 12.375 32.564 12.420 1.00 36.78 445 PRO A O 1
ATOM 1407 N N . CYS A 1 194 ? 14.166 31.204 12.232 1.00 36.99 446 CYS A N 1
ATOM 1408 C CA . CYS A 1 194 ? 13.868 30.813 10.863 1.00 37.38 446 CYS A CA 1
ATOM 1409 C C . CYS A 1 194 ? 12.566 30.022 10.761 1.00 36.53 446 CYS A C 1
ATOM 1410 O O . CYS A 1 194 ? 11.789 30.222 9.840 1.00 35.87 446 CYS A O 1
ATOM 1413 N N . SER A 1 195 ? 12.331 29.128 11.714 1.00 36.28 447 SER A N 1
ATOM 1414 C CA . SER A 1 195 ? 11.111 28.313 11.724 1.00 35.86 447 SER A CA 1
ATOM 1415 C C . SER A 1 195 ? 9.883 29.191 11.972 1.00 35.76 447 SER A C 1
ATOM 1416 O O . SER A 1 195 ? 8.862 29.035 11.309 1.00 35.18 447 SER A O 1
ATOM 1419 N N . ALA A 1 196 ? 9.989 30.110 12.927 1.00 35.87 448 ALA A N 1
ATOM 1420 C CA . ALA A 1 196 ? 8.925 31.075 13.166 1.00 36.31 448 ALA A CA 1
ATOM 1421 C C . ALA A 1 196 ? 8.637 31.877 11.887 1.00 36.26 448 ALA A C 1
ATOM 1422 O O . ALA A 1 196 ? 7.487 32.147 11.560 1.00 36.65 448 ALA A O 1
ATOM 1424 N N . TYR A 1 197 ? 9.685 32.219 11.152 1.00 36.50 449 TYR A N 1
ATOM 1425 C CA . TYR A 1 197 ? 9.557 33.054 9.954 1.00 36.58 449 TYR A CA 1
ATOM 1426 C C . TYR A 1 197 ? 8.884 32.288 8.834 1.00 36.00 449 TYR A C 1
ATOM 1427 O O . TYR A 1 197 ? 7.970 32.797 8.191 1.00 35.93 449 TYR A O 1
ATOM 1436 N N . MET A 1 198 ? 9.346 31.061 8.618 1.00 35.40 450 MET A N 1
ATOM 1437 C CA . MET A 1 198 ? 8.919 30.259 7.485 1.00 34.88 450 MET A CA 1
ATOM 1438 C C . MET A 1 198 ? 7.466 29.811 7.610 1.00 33.70 450 MET A C 1
ATOM 1439 O O . MET A 1 198 ? 6.761 29.750 6.607 1.00 33.71 450 MET A O 1
ATOM 1444 N N . ILE A 1 199 ? 7.022 29.481 8.824 1.00 32.09 451 ILE A N 1
ATOM 1445 C CA . I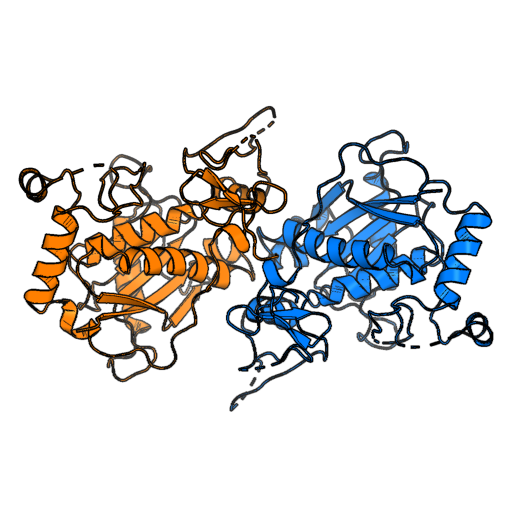LE A 1 199 ? 5.618 29.097 9.033 1.00 30.78 451 ILE A CA 1
ATOM 1446 C C . ILE A 1 199 ? 4.712 30.321 8.984 1.00 29.94 451 ILE A C 1
ATOM 1447 O O . ILE A 1 199 ? 3.605 30.262 8.466 1.00 30.04 451 ILE A O 1
ATOM 1452 N N . THR A 1 200 ? 5.167 31.435 9.521 1.00 29.68 452 THR A N 1
ATOM 1453 C CA . THR A 1 200 ? 4.373 32.661 9.422 1.00 29.56 452 THR A CA 1
ATOM 1454 C C . THR A 1 200 ? 4.124 33.044 7.956 1.00 29.25 452 THR A C 1
ATOM 1455 O O . THR A 1 200 ? 2.984 33.303 7.564 1.00 28.84 452 THR A O 1
ATOM 1459 N N . SER A 1 201 ? 5.186 33.039 7.154 1.00 29.48 453 SER A N 1
ATOM 1460 C CA . SER A 1 201 ? 5.089 33.350 5.717 1.00 29.89 453 SER A CA 1
ATOM 1461 C C . SER A 1 201 ? 4.132 32.430 4.987 1.00 30.13 453 SER A C 1
ATOM 1462 O O . SER A 1 201 ? 3.335 32.884 4.174 1.00 30.72 453 SER A O 1
ATOM 1465 N N . PHE A 1 202 ? 4.258 31.138 5.247 1.00 29.71 454 PHE A N 1
ATOM 1466 C CA . PHE A 1 202 ? 3.409 30.114 4.649 1.00 30.36 454 PHE A CA 1
ATOM 1467 C C . PHE A 1 202 ? 1.929 30.375 4.917 1.00 30.06 454 PHE A C 1
ATOM 1468 O O . PHE A 1 202 ? 1.106 30.333 4.010 1.00 30.21 454 PHE A O 1
ATOM 1476 N N . LEU A 1 203 ? 1.613 30.647 6.178 1.00 29.99 455 LEU A N 1
ATOM 1477 C CA . LEU A 1 203 ? 0.254 30.991 6.616 1.00 29.76 455 LEU A CA 1
ATOM 1478 C C . LEU A 1 203 ? -0.262 32.330 6.068 1.00 28.76 455 LEU A C 1
ATOM 1479 O O . LEU A 1 203 ? -1.420 32.423 5.618 1.00 28.33 455 LEU A O 1
ATOM 1484 N N . ASP A 1 204 ? 0.583 33.355 6.139 1.00 27.71 456 ASP A N 1
ATOM 1485 C CA . ASP A 1 204 ? 0.246 34.700 5.652 1.00 27.46 456 ASP A CA 1
ATOM 1486 C C . ASP A 1 204 ? 0.081 34.785 4.124 1.00 26.45 456 ASP A C 1
ATOM 1487 O O . ASP A 1 204 ? -0.609 35.668 3.601 1.00 27.01 456 ASP A O 1
ATOM 1492 N N . ASN A 1 205 ? 0.759 33.898 3.419 1.00 25.40 457 ASN A N 1
ATOM 1493 C CA . ASN A 1 205 ? 0.603 33.764 1.972 1.00 24.11 457 ASN A CA 1
ATOM 1494 C C . ASN A 1 205 ? -0.667 32.990 1.603 1.00 23.76 457 ASN A C 1
ATOM 1495 O O . ASN A 1 205 ? -0.986 32.892 0.425 1.00 23.10 457 ASN A O 1
ATOM 1500 N N . GLY A 1 206 ? -1.371 32.444 2.611 1.00 23.64 458 GLY A N 1
ATOM 1501 C CA . GLY A 1 206 ? -2.725 31.902 2.461 1.00 23.66 458 GLY A CA 1
ATOM 1502 C C . GLY A 1 206 ? -2.820 30.383 2.416 1.00 24.50 458 GLY A C 1
ATOM 1503 O O . GLY A 1 206 ? -3.912 29.839 2.214 1.00 24.58 458 GLY A O 1
ATOM 1504 N N . HIS A 1 207 ? -1.695 29.699 2.615 1.00 24.87 459 HIS A N 1
ATOM 1505 C CA . HIS A 1 207 ? -1.598 28.260 2.322 1.00 25.69 459 HIS A CA 1
ATOM 1506 C C . HIS A 1 207 ? -2.078 27.344 3.464 1.00 26.46 459 HIS A C 1
ATOM 1507 O O . HIS A 1 207 ? -2.130 26.126 3.295 1.00 26.62 459 HIS A O 1
ATOM 1514 N N . GLY A 1 208 ? -2.422 27.923 4.613 1.00 27.75 460 GLY A N 1
ATOM 1515 C CA . GLY A 1 208 ? -2.947 27.176 5.758 1.00 29.07 460 GLY A CA 1
ATOM 1516 C C . GLY A 1 208 ? -4.441 27.391 5.965 1.00 29.98 460 GLY A C 1
ATOM 1517 O O . GLY A 1 208 ? -4.926 27.348 7.094 1.00 29.23 460 GLY A O 1
ATOM 1518 N N . GLU A 1 209 ? -5.166 27.619 4.870 1.00 31.48 461 GLU A N 1
ATOM 1519 C CA . GLU A 1 209 ? -6.586 27.978 4.928 1.00 32.84 461 GLU A CA 1
ATOM 1520 C C . GLU A 1 209 ? -7.474 26.844 5.463 1.00 33.29 461 GLU A C 1
ATOM 1521 O O . GLU A 1 209 ? -8.500 27.112 6.088 1.00 34.76 461 GLU A O 1
ATOM 1527 N N . CYS A 1 210 ? -7.088 25.585 5.261 1.00 33.35 462 CYS A N 1
ATOM 1528 C CA . CYS A 1 210 ? -7.885 24.472 5.790 1.00 33.21 462 CYS A CA 1
ATOM 1529 C C . CYS A 1 210 ? -7.829 24.395 7.322 1.00 33.15 462 CYS A C 1
ATOM 1530 O O . CYS A 1 210 ? -8.671 23.756 7.956 1.00 32.72 462 CYS A O 1
ATOM 1533 N N . LEU A 1 211 ? -6.859 25.085 7.914 1.00 32.96 463 LEU A N 1
ATOM 1534 C CA . LEU A 1 211 ? -6.650 25.042 9.355 1.00 33.08 463 LEU A CA 1
ATOM 1535 C C . LEU A 1 211 ? -7.500 26.030 10.163 1.00 33.48 463 LEU A C 1
ATOM 1536 O O . LEU A 1 211 ? -7.288 26.181 11.352 1.00 33.75 463 LEU A O 1
ATOM 1541 N N . MET A 1 212 ? -8.453 26.712 9.541 1.00 34.68 464 MET A N 1
ATOM 1542 C CA . MET A 1 212 ? -9.161 27.797 10.222 1.00 35.26 464 MET A CA 1
ATOM 1543 C C . MET A 1 212 ? -10.351 27.302 11.033 1.00 35.48 464 MET A C 1
ATOM 1544 O O . MET A 1 212 ? -10.780 27.968 11.980 1.00 34.37 464 MET A O 1
ATOM 1549 N N . ASP A 1 213 ? -10.891 26.145 10.657 1.00 35.93 465 ASP A N 1
ATOM 1550 C CA . ASP A 1 213 ? -12.099 25.632 11.305 1.00 36.79 465 ASP A CA 1
ATOM 1551 C C . ASP A 1 213 ? -11.806 24.843 12.602 1.00 37.71 465 ASP A C 1
ATOM 1552 O O . ASP A 1 213 ? -10.811 24.124 12.697 1.00 37.21 465 ASP A O 1
ATOM 1557 N N . LYS A 1 214 ? -12.681 25.001 13.599 1.00 38.93 466 LYS A N 1
ATOM 1558 C CA . LYS A 1 214 ? -12.590 24.231 14.841 1.00 40.00 466 LYS A CA 1
ATOM 1559 C C . LYS A 1 214 ? -12.913 22.757 14.617 1.00 40.20 466 LYS A C 1
ATOM 1560 O O . LYS A 1 214 ? -13.759 22.423 13.782 1.00 40.23 466 LYS A O 1
ATOM 1566 N N . PRO A 1 215 ? -12.244 21.870 15.366 1.00 40.89 467 PRO A N 1
ATOM 1567 C CA . PRO A 1 215 ? -12.678 20.473 15.391 1.00 41.41 467 PRO A CA 1
ATOM 1568 C C . PRO A 1 215 ? -14.028 20.261 16.095 1.00 41.88 467 PRO A C 1
ATOM 1569 O O . PRO A 1 215 ? -14.407 21.039 16.968 1.00 41.82 467 PRO A O 1
ATOM 1573 N N . GLN A 1 216 ? -14.734 19.215 15.681 1.00 42.63 468 GLN A N 1
ATOM 1574 C CA . GLN A 1 216 ? -15.990 18.790 16.281 1.00 43.33 468 GLN A CA 1
ATOM 1575 C C . GLN A 1 216 ? -15.734 17.471 16.994 1.00 43.65 468 GLN A C 1
ATOM 1576 O O . GLN A 1 216 ? -15.322 16.494 16.367 1.00 44.07 468 GLN A O 1
ATOM 1582 N N . ASN A 1 217 ? -15.934 17.444 18.306 1.00 44.29 469 ASN A N 1
ATOM 1583 C CA . ASN A 1 217 ? -15.680 16.236 19.110 1.00 44.69 469 ASN A CA 1
ATOM 1584 C C . ASN A 1 217 ? -14.268 15.628 18.941 1.00 43.91 469 ASN A C 1
ATOM 1585 O O . ASN A 1 217 ? -14.138 14.446 18.637 1.00 44.48 469 ASN A O 1
ATOM 1590 N N . PRO A 1 218 ? -13.207 16.422 19.164 1.00 42.87 470 PRO A N 1
ATOM 1591 C CA . PRO A 1 218 ? -11.869 15.843 19.033 1.00 42.25 470 PRO A CA 1
ATOM 1592 C C . PRO A 1 218 ? -11.603 14.736 20.056 1.00 41.84 470 PRO A C 1
ATOM 1593 O O . PRO A 1 218 ? -12.222 14.703 21.118 1.00 40.89 470 PRO A O 1
ATOM 1597 N N . ILE A 1 219 ? -10.697 13.826 19.721 1.00 41.61 471 ILE A N 1
ATOM 1598 C CA . ILE A 1 219 ? -10.272 12.796 20.663 1.00 41.66 471 ILE A CA 1
ATOM 1599 C C . ILE A 1 219 ? -9.368 13.445 21.717 1.00 42.02 471 ILE A C 1
ATOM 1600 O O . ILE A 1 219 ? -8.306 13.958 21.395 1.00 41.73 471 ILE A O 1
ATOM 1605 N N . GLN A 1 220 ? -9.811 13.409 22.974 1.00 42.76 472 GLN A N 1
ATOM 1606 C CA . GLN A 1 220 ? -9.141 14.093 24.093 1.00 43.44 472 GLN A CA 1
ATOM 1607 C C . GLN A 1 220 ? -7.697 13.624 24.286 1.00 42.98 472 GLN A C 1
ATOM 1608 O O . GLN A 1 220 ? -7.423 12.418 24.388 1.00 42.89 472 GLN A O 1
ATOM 1614 N N . LEU A 1 221 ? -6.777 14.577 24.346 1.00 42.67 473 LEU A N 1
ATOM 1615 C CA . LEU A 1 221 ? -5.377 14.253 24.601 1.00 43.03 473 LEU A CA 1
ATOM 1616 C C . LEU A 1 221 ? -5.145 14.146 26.105 1.00 43.75 473 LEU A C 1
ATOM 1617 O O . LEU A 1 221 ? -5.827 14.823 26.885 1.00 43.76 473 LEU A O 1
ATOM 1622 N N . PRO A 1 222 ? -4.195 13.287 26.519 1.00 44.02 474 PRO A N 1
ATOM 1623 C CA . PRO A 1 222 ? -3.817 13.238 27.927 1.00 44.06 474 PRO A CA 1
ATOM 1624 C C . PRO A 1 222 ? -3.182 14.544 28.402 1.00 43.91 474 PRO A C 1
ATOM 1625 O O . PRO A 1 222 ? -2.364 15.130 27.699 1.00 44.05 474 PRO A O 1
ATOM 1629 N N . GLY A 1 223 ? -3.579 14.994 29.586 1.00 43.68 475 GLY A N 1
ATOM 1630 C CA . GLY A 1 223 ? -3.050 16.221 30.176 1.00 43.59 475 GLY A CA 1
ATOM 1631 C C . GLY A 1 223 ? -1.864 16.019 31.108 1.00 43.26 475 GLY A C 1
ATOM 1632 O O . GLY A 1 223 ? -1.152 16.980 31.405 1.00 43.43 475 GLY A O 1
ATOM 1633 N N . ASP A 1 224 ? -1.664 14.780 31.576 1.00 42.78 476 ASP A N 1
ATOM 1634 C CA . ASP A 1 224 ? -0.541 14.445 32.459 1.00 42.53 476 ASP A CA 1
ATOM 1635 C C . ASP A 1 224 ? 0.747 14.426 31.652 1.00 41.84 476 ASP A C 1
ATOM 1636 O O . ASP A 1 224 ? 0.732 14.145 30.451 1.00 41.73 476 ASP A O 1
ATOM 1641 N N . LEU A 1 225 ? 1.862 14.717 32.311 1.00 40.82 477 LEU A N 1
ATOM 1642 C CA . LEU A 1 225 ? 3.171 14.600 31.674 1.00 40.05 477 LEU A CA 1
ATOM 1643 C C . LEU A 1 225 ? 3.439 13.136 31.282 1.00 39.35 477 LEU A C 1
ATOM 1644 O O . LEU A 1 225 ? 2.946 12.218 31.939 1.00 39.39 477 LEU A O 1
ATOM 1649 N N . PRO A 1 226 ? 4.182 12.917 30.181 1.00 38.62 478 PRO A N 1
ATOM 1650 C CA . PRO A 1 226 ? 4.357 11.554 29.647 1.00 38.31 478 PRO A CA 1
ATOM 1651 C C . PRO A 1 226 ? 4.981 10.554 30.632 1.00 38.13 478 PRO A C 1
ATOM 1652 O O . PRO A 1 226 ? 4.621 9.371 30.606 1.00 38.72 478 PRO A O 1
ATOM 1656 N N . GLY A 1 227 ? 5.898 11.024 31.479 1.00 37.98 479 GLY A N 1
ATOM 1657 C CA . GLY A 1 227 ? 6.518 10.207 32.531 1.00 37.68 479 GLY A CA 1
ATOM 1658 C C . GLY A 1 227 ? 5.573 9.758 33.645 1.00 37.69 479 GLY A C 1
ATOM 1659 O O . GLY A 1 227 ? 5.867 8.819 34.363 1.00 37.67 479 GLY A O 1
ATOM 1660 N N . THR A 1 228 ? 4.433 10.427 33.788 1.00 37.80 480 THR A N 1
ATOM 1661 C CA . THR A 1 228 ? 3.373 9.992 34.709 1.00 37.82 480 THR A CA 1
ATOM 1662 C C . THR A 1 228 ? 2.743 8.660 34.267 1.00 37.60 480 THR A C 1
ATOM 1663 O O . THR A 1 228 ? 2.429 7.809 35.098 1.00 37.43 480 THR A O 1
ATOM 1667 N N . SER A 1 229 ? 2.598 8.479 32.958 1.00 37.48 481 SER A N 1
ATOM 1668 C CA . SER A 1 229 ? 2.070 7.232 32.388 1.00 37.24 481 SER A CA 1
ATOM 1669 C C . SER A 1 229 ? 3.120 6.169 32.227 1.00 36.23 481 SER A C 1
ATOM 1670 O O . SER A 1 229 ? 2.782 4.991 32.257 1.00 36.89 481 SER A O 1
ATOM 1673 N N . TYR A 1 230 ? 4.373 6.576 32.003 1.00 35.29 482 TYR A N 1
ATOM 1674 C CA . TYR A 1 230 ? 5.438 5.662 31.642 1.00 34.37 482 TYR A CA 1
ATOM 1675 C C . TYR A 1 230 ? 6.705 5.907 32.443 1.00 33.56 482 TYR A C 1
ATOM 1676 O O . TYR A 1 230 ? 7.347 6.946 32.294 1.00 32.68 482 TYR A O 1
ATOM 1685 N N . ASP A 1 231 ? 7.095 4.922 33.242 1.00 32.42 483 ASP A N 1
ATOM 1686 C CA . ASP A 1 231 ? 8.301 5.056 34.064 1.00 32.37 483 ASP A CA 1
ATOM 1687 C C . ASP A 1 231 ? 9.573 4.767 33.256 1.00 31.77 483 ASP A C 1
ATOM 1688 O O . ASP A 1 231 ? 9.514 4.377 32.078 1.00 31.70 483 ASP A O 1
ATOM 1693 N N . ALA A 1 232 ? 10.724 4.953 33.889 1.00 31.84 484 ALA A N 1
ATOM 1694 C CA . ALA A 1 232 ? 12.012 4.765 33.228 1.00 31.75 484 ALA A CA 1
ATOM 1695 C C . ALA A 1 232 ? 12.138 3.394 32.578 1.00 31.73 484 ALA A C 1
ATOM 1696 O O . ALA A 1 232 ? 12.631 3.304 31.463 1.00 31.32 484 ALA A O 1
ATOM 1698 N N . ASN A 1 233 ? 11.702 2.349 33.281 1.00 31.95 485 ASN A N 1
ATOM 1699 C CA . ASN A 1 233 ? 11.740 0.985 32.752 1.00 32.46 485 ASN A CA 1
ATOM 1700 C C . ASN A 1 233 ? 10.918 0.827 31.481 1.00 32.87 485 ASN A C 1
ATOM 1701 O O . ASN A 1 233 ? 11.381 0.175 30.540 1.00 33.31 485 ASN A O 1
ATOM 1706 N N . ARG A 1 234 ? 9.704 1.403 31.455 1.00 33.08 486 ARG A N 1
ATOM 1707 C CA . ARG A 1 234 ? 8.884 1.439 30.238 1.00 33.47 486 ARG A CA 1
ATOM 1708 C C . ARG A 1 234 ? 9.532 2.207 29.102 1.00 33.09 486 ARG A C 1
ATOM 1709 O O . ARG A 1 234 ? 9.514 1.756 27.969 1.00 33.27 486 ARG A O 1
ATOM 1717 N N . GLN A 1 235 ? 10.090 3.377 29.397 1.00 32.90 487 GLN A N 1
ATOM 1718 C CA . GLN A 1 235 ? 10.826 4.144 28.394 1.00 32.70 487 GLN A CA 1
ATOM 1719 C C . GLN A 1 235 ? 11.927 3.320 27.713 1.00 33.16 487 GLN A C 1
ATOM 1720 O O . GLN A 1 235 ? 12.081 3.359 26.488 1.00 33.44 487 GLN A O 1
ATOM 1726 N N . CYS A 1 236 ? 12.662 2.560 28.518 1.00 33.30 488 CYS A N 1
ATOM 1727 C CA . CYS A 1 236 ? 13.707 1.661 28.042 1.00 33.31 488 CYS A CA 1
ATOM 1728 C C . CYS A 1 236 ? 13.155 0.526 27.197 1.00 33.37 488 CYS A C 1
ATOM 1729 O O . CYS A 1 236 ? 13.741 0.179 26.172 1.00 32.18 488 CYS A O 1
ATOM 1732 N N . GLN A 1 237 ? 12.005 -0.012 27.599 1.00 33.49 489 GLN A N 1
ATOM 1733 C CA . GLN A 1 237 ? 11.328 -1.027 26.784 1.00 33.83 489 GLN A CA 1
ATOM 1734 C C . GLN A 1 237 ? 10.926 -0.526 25.402 1.00 33.57 489 GLN A C 1
ATOM 1735 O O . GLN A 1 237 ? 11.050 -1.262 24.431 1.00 33.20 489 GLN A O 1
ATOM 1741 N N . PHE A 1 238 ? 10.439 0.716 25.319 1.00 33.53 490 PHE A N 1
ATOM 1742 C CA . PHE A 1 238 ? 9.981 1.275 24.052 1.00 33.61 490 PHE A CA 1
ATOM 1743 C C . PHE A 1 238 ? 11.115 1.416 23.075 1.00 34.21 490 PHE A C 1
ATOM 1744 O O . PHE A 1 238 ? 10.903 1.358 21.873 1.00 34.76 490 PHE A O 1
ATOM 1752 N N . THR A 1 239 ? 12.315 1.674 23.579 1.00 34.65 491 THR A N 1
ATOM 1753 C CA . THR A 1 239 ? 13.437 1.949 22.721 1.00 34.86 491 THR A CA 1
ATOM 1754 C C . THR A 1 239 ? 14.255 0.690 22.447 1.00 35.34 491 THR A C 1
ATOM 1755 O O . THR A 1 239 ? 14.730 0.501 21.331 1.00 35.60 491 THR A O 1
ATOM 1759 N N . PHE A 1 240 ? 14.422 -0.166 23.449 1.00 35.31 492 PHE A N 1
ATOM 1760 C CA . PHE A 1 240 ? 15.358 -1.289 23.333 1.00 35.39 492 PHE A CA 1
ATOM 1761 C C . PHE A 1 240 ? 14.715 -2.658 23.483 1.00 36.06 492 PHE A C 1
ATOM 1762 O O . PHE A 1 240 ? 15.413 -3.663 23.637 1.00 36.17 492 PHE A O 1
ATOM 1770 N N . GLY A 1 241 ? 13.385 -2.700 23.422 1.00 36.99 493 GLY A N 1
ATOM 1771 C CA . GLY A 1 241 ? 12.652 -3.953 23.505 1.00 37.53 493 GLY A CA 1
ATOM 1772 C C . GLY A 1 241 ? 12.283 -4.307 24.933 1.00 38.40 493 GLY A C 1
ATOM 1773 O O . GLY A 1 241 ? 12.884 -3.800 25.879 1.00 38.03 493 GLY A O 1
ATOM 1774 N N . GLU A 1 242 ? 11.302 -5.201 25.073 1.00 39.24 494 GLU A N 1
ATOM 1775 C CA . GLU A 1 242 ? 10.704 -5.559 26.382 1.00 40.00 494 GLU A CA 1
ATOM 1776 C C . GLU A 1 242 ? 11.597 -6.230 27.409 1.00 39.50 494 GLU A C 1
ATOM 1777 O O . GLU A 1 242 ? 11.230 -6.302 28.590 1.00 39.81 494 GLU A O 1
ATOM 1783 N N . ASP A 1 243 ? 12.734 -6.758 26.968 1.00 38.87 495 ASP A N 1
ATOM 1784 C CA . ASP A 1 243 ? 13.748 -7.274 27.882 1.00 38.80 495 ASP A CA 1
ATOM 1785 C C . ASP A 1 243 ? 14.620 -6.175 28.497 1.00 38.02 495 ASP A C 1
ATOM 1786 O O . ASP A 1 243 ? 15.301 -6.418 29.484 1.00 37.67 495 ASP A O 1
ATOM 1791 N N . SER A 1 244 ? 14.621 -4.981 27.903 1.00 37.49 496 SER A N 1
ATOM 1792 C CA . SER A 1 244 ? 15.388 -3.856 28.436 1.00 37.20 496 SER A CA 1
ATOM 1793 C C . SER A 1 244 ? 14.736 -3.219 29.659 1.00 37.12 496 SER A C 1
ATOM 1794 O O . SER A 1 244 ? 13.508 -3.095 29.742 1.00 36.76 496 SER A O 1
ATOM 1797 N N . LYS A 1 245 ? 15.578 -2.802 30.598 1.00 37.26 497 LYS A N 1
ATOM 1798 C CA . LYS A 1 245 ? 15.138 -2.017 31.746 1.00 37.74 497 LYS A CA 1
ATOM 1799 C C . LYS A 1 245 ? 16.096 -0.882 32.044 1.00 37.28 497 LYS A C 1
ATOM 1800 O O . LYS A 1 245 ? 17.167 -0.775 31.463 1.00 36.51 497 LYS A O 1
ATOM 1806 N N . HIS A 1 246 ? 15.688 -0.035 32.971 1.00 37.43 498 HIS A N 1
ATOM 1807 C CA . HIS A 1 246 ? 16.474 1.105 33.340 1.00 37.66 498 HIS A CA 1
ATOM 1808 C C . HIS A 1 246 ? 17.818 0.650 33.920 1.00 37.99 498 HIS A C 1
ATOM 1809 O O . HIS A 1 246 ? 17.889 -0.309 34.705 1.00 37.22 498 HIS A O 1
ATOM 1816 N N . CYS A 1 247 ? 18.871 1.328 33.485 1.00 38.65 499 CYS A N 1
ATOM 1817 C CA . CYS A 1 247 ? 20.211 1.149 34.008 1.00 40.05 499 CYS A CA 1
ATOM 1818 C C . CYS A 1 247 ? 20.495 2.299 34.990 1.00 41.15 499 CYS A C 1
ATOM 1819 O O . CYS A 1 247 ? 20.717 3.445 34.565 1.00 41.40 499 CYS A O 1
ATOM 1822 N N . PRO A 1 248 ? 20.503 2.011 36.305 1.00 42.47 500 PRO A N 1
ATOM 1823 C CA . PRO A 1 248 ? 20.648 0.775 37.061 1.00 43.37 500 PRO A CA 1
ATOM 1824 C C . PRO A 1 248 ? 20.684 -0.533 36.268 1.00 43.95 500 PRO A C 1
ATOM 1825 O O . PRO A 1 248 ? 21.674 -1.270 36.367 1.00 45.16 500 PRO A O 1
ATOM 1829 N N . THR A 1 253 ? 21.088 11.290 36.702 1.00 42.70 505 THR A N 1
ATOM 1830 C CA . THR A 1 253 ? 19.651 11.037 36.548 1.00 42.47 505 THR A CA 1
ATOM 1831 C C . THR A 1 253 ? 18.944 12.184 35.814 1.00 41.37 505 THR A C 1
ATOM 1832 O O . THR A 1 253 ? 19.357 13.335 35.902 1.00 41.98 505 THR A O 1
ATOM 1836 N N . CYS A 1 254 ? 17.883 11.840 35.093 1.00 40.30 506 CYS A N 1
ATOM 1837 C CA . CYS A 1 254 ? 17.099 12.759 34.246 1.00 39.14 506 CYS A CA 1
ATOM 1838 C C . CYS A 1 254 ? 17.762 13.227 32.942 1.00 37.93 506 CYS A C 1
ATOM 1839 O O . CYS A 1 254 ? 17.061 13.397 31.941 1.00 37.54 506 CYS A O 1
ATOM 1842 N N . SER A 1 255 ? 19.077 13.442 32.937 1.00 36.63 507 SER A N 1
ATOM 1843 C CA . SER A 1 255 ? 19.732 14.062 31.769 1.00 35.71 507 SER A CA 1
ATOM 1844 C C . SER A 1 255 ? 19.948 13.087 30.597 1.00 34.48 507 SER A C 1
ATOM 1845 O O . SER A 1 255 ? 19.966 13.515 29.447 1.00 34.04 507 SER A O 1
ATOM 1848 N N . THR A 1 256 ? 20.085 11.792 30.891 1.00 33.16 508 THR A N 1
ATOM 1849 C CA . THR A 1 256 ? 20.311 10.770 29.871 1.00 32.52 508 THR A CA 1
ATOM 1850 C C . THR A 1 256 ? 19.765 9.435 30.340 1.00 32.17 508 THR A C 1
ATOM 1851 O O . THR A 1 256 ? 20.116 8.971 31.412 1.00 31.68 508 THR A O 1
ATOM 1855 N N . LEU A 1 257 ? 18.882 8.837 29.544 1.00 32.35 509 LEU A N 1
ATOM 1856 C CA . LEU A 1 257 ? 18.250 7.576 29.909 1.00 31.97 509 LEU A CA 1
ATOM 1857 C C . LEU A 1 257 ? 19.122 6.415 29.455 1.00 31.30 509 LEU A C 1
ATOM 1858 O O . LEU A 1 257 ? 19.313 6.196 28.253 1.00 30.87 509 LEU A O 1
ATOM 1863 N N . TRP A 1 258 ? 19.643 5.672 30.424 1.00 30.54 510 TRP A N 1
ATOM 1864 C CA . TRP A 1 258 ? 20.479 4.526 30.128 1.00 30.64 510 TRP A CA 1
ATOM 1865 C C . TRP A 1 258 ? 19.673 3.267 30.370 1.00 29.97 510 TRP A C 1
ATOM 1866 O O . TRP A 1 258 ? 18.968 3.164 31.358 1.00 29.94 510 TRP A O 1
ATOM 1877 N N . CYS A 1 259 ? 19.802 2.309 29.465 1.00 30.48 511 CYS A N 1
ATOM 1878 C CA . CYS A 1 259 ? 19.030 1.076 29.520 1.00 31.02 511 CYS A CA 1
ATOM 1879 C C . CYS A 1 259 ? 19.928 -0.143 29.434 1.00 30.81 511 CYS A C 1
ATOM 1880 O O . CYS A 1 259 ? 21.052 -0.053 28.937 1.00 30.93 511 CYS A O 1
ATOM 1883 N N . THR A 1 260 ? 19.435 -1.276 29.921 1.00 31.02 512 THR A N 1
ATOM 1884 C CA . THR A 1 260 ? 20.209 -2.516 29.924 1.00 31.66 512 THR A CA 1
ATOM 1885 C C . THR A 1 260 ? 20.200 -3.173 28.543 1.00 32.25 512 THR A C 1
ATOM 1886 O O . THR A 1 260 ? 19.221 -3.074 27.812 1.00 33.29 512 THR A O 1
ATOM 1890 N N . GLY A 1 261 ? 21.299 -3.837 28.197 1.00 32.59 513 GLY A N 1
ATOM 1891 C CA . GLY A 1 261 ? 21.414 -4.545 26.924 1.00 33.06 513 GLY A CA 1
ATOM 1892 C C . GLY A 1 261 ? 22.006 -5.924 27.112 1.00 33.50 513 GLY A C 1
ATOM 1893 O O . GLY A 1 261 ? 21.917 -6.493 28.207 1.00 34.71 513 GLY A O 1
ATOM 1894 N N . VAL A 1 266 ? 28.634 -9.760 32.518 1.00 45.10 518 VAL A N 1
ATOM 1895 C CA . VAL A 1 266 ? 29.051 -8.363 32.657 1.00 45.00 518 VAL A CA 1
ATOM 1896 C C . VAL A 1 266 ? 27.842 -7.460 32.438 1.00 44.41 518 VAL A C 1
ATOM 1897 O O . VAL A 1 266 ? 27.045 -7.703 31.526 1.00 45.25 518 VAL A O 1
ATOM 1901 N N . LEU A 1 267 ? 27.690 -6.431 33.275 1.00 43.49 519 LEU A N 1
ATOM 1902 C CA . LEU A 1 267 ? 26.576 -5.486 33.122 1.00 42.41 519 LEU A CA 1
ATOM 1903 C C . LEU A 1 267 ? 26.818 -4.629 31.868 1.00 41.66 519 LEU A C 1
ATOM 1904 O O . LEU A 1 267 ? 27.853 -3.960 31.751 1.00 40.99 519 LEU A O 1
ATOM 1909 N N . VAL A 1 268 ? 25.864 -4.693 30.937 1.00 40.57 520 VAL A N 1
ATOM 1910 C CA . VAL A 1 268 ? 25.899 -3.933 29.681 1.00 39.83 520 VAL A CA 1
ATOM 1911 C C . VAL A 1 268 ? 24.739 -2.956 29.636 1.00 38.35 520 VAL A C 1
ATOM 1912 O O . VAL A 1 268 ? 23.592 -3.336 29.871 1.00 37.92 520 VAL A O 1
ATOM 1916 N N . CYS A 1 269 ? 25.055 -1.697 29.340 1.00 37.13 521 CYS A N 1
ATOM 1917 C CA . CYS A 1 269 ? 24.060 -0.636 29.297 1.00 36.53 521 CYS A CA 1
ATOM 1918 C C . CYS A 1 269 ? 24.255 0.217 28.051 1.00 35.17 521 CYS A C 1
ATOM 1919 O O . CYS A 1 269 ? 25.351 0.301 27.502 1.00 33.78 521 CYS A O 1
ATOM 1922 N N . GLN A 1 270 ? 23.170 0.840 27.609 1.00 34.09 522 GLN A N 1
ATOM 1923 C CA . GLN A 1 270 ? 23.148 1.557 26.344 1.00 33.76 522 GLN A CA 1
ATOM 1924 C C . GLN A 1 270 ? 22.213 2.756 26.411 1.00 33.80 522 GLN A C 1
ATOM 1925 O O . GLN A 1 270 ? 21.345 2.847 27.294 1.00 32.71 522 GLN A O 1
ATOM 1931 N N . THR A 1 271 ? 22.390 3.667 25.461 1.00 33.95 523 THR A N 1
ATOM 1932 C CA . THR A 1 271 ? 21.593 4.883 25.434 1.00 34.59 523 THR A CA 1
ATOM 1933 C C . THR A 1 271 ? 21.488 5.471 24.023 1.00 35.72 523 THR A C 1
ATOM 1934 O O . THR A 1 271 ? 22.427 5.382 23.230 1.00 35.57 523 THR A O 1
ATOM 1938 N N . LYS A 1 272 ? 20.324 6.049 23.731 1.00 37.00 524 LYS A N 1
ATOM 1939 C CA . LYS A 1 272 ? 20.142 6.927 22.572 1.00 38.32 524 LYS A CA 1
ATOM 1940 C C . LYS A 1 272 ? 20.417 8.413 22.915 1.00 38.72 524 LYS A C 1
ATOM 1941 O O . LYS A 1 272 ? 20.154 9.284 22.089 1.00 39.21 524 LYS A O 1
ATOM 1947 N N . HIS A 1 273 ? 20.922 8.697 24.120 1.00 39.10 525 HIS A N 1
ATOM 1948 C CA . HIS A 1 273 ? 21.344 10.058 24.521 1.00 39.36 525 HIS A CA 1
ATOM 1949 C C . HIS A 1 273 ? 20.224 11.095 24.730 1.00 39.07 525 HIS A C 1
ATOM 1950 O O . HIS A 1 273 ? 20.487 12.301 24.689 1.00 39.14 525 HIS A O 1
ATOM 1957 N N . PHE A 1 274 ? 18.991 10.644 24.940 1.00 38.82 526 PHE A N 1
ATOM 1958 C CA . PHE A 1 274 ? 17.857 11.544 25.187 1.00 38.36 526 PHE A CA 1
ATOM 1959 C C . PHE A 1 274 ? 17.572 11.645 26.690 1.00 37.34 526 PHE A C 1
ATOM 1960 O O . PHE A 1 274 ? 17.863 10.710 27.444 1.00 37.38 526 PHE A O 1
ATOM 1968 N N . PRO A 1 275 ? 17.018 12.781 27.139 1.00 36.20 527 PRO A N 1
ATOM 1969 C CA . PRO A 1 275 ? 16.628 12.886 28.544 1.00 35.78 527 PRO A CA 1
ATOM 1970 C C . PRO A 1 275 ? 15.560 11.871 28.947 1.00 34.61 527 PRO A C 1
ATOM 1971 O O . PRO A 1 275 ? 14.905 11.293 28.083 1.00 34.80 527 PRO A O 1
ATOM 1975 N N . TRP A 1 276 ? 15.378 11.679 30.253 1.00 33.85 528 TRP A N 1
ATOM 1976 C CA . TRP A 1 276 ? 14.229 10.960 30.756 1.00 33.08 528 TRP A CA 1
ATOM 1977 C C . TRP A 1 276 ? 13.026 11.816 30.368 1.00 32.93 528 TRP A C 1
ATOM 1978 O O . TRP A 1 276 ? 13.122 13.053 30.327 1.00 32.50 528 TRP A O 1
ATOM 1989 N N . ALA A 1 277 ? 11.898 11.178 30.095 1.00 32.46 529 ALA A N 1
ATOM 1990 C CA . ALA A 1 277 ? 10.671 11.927 29.814 1.00 32.88 529 ALA A CA 1
ATOM 1991 C C . ALA A 1 277 ? 10.287 12.855 30.963 1.00 33.06 529 ALA A C 1
ATOM 1992 O O . ALA A 1 277 ? 10.551 12.564 32.137 1.00 31.99 529 ALA A O 1
ATOM 1994 N N . ASP A 1 278 ? 9.680 13.991 30.610 1.00 33.84 530 ASP A N 1
ATOM 1995 C CA . ASP A 1 278 ? 9.106 14.890 31.623 1.00 33.83 530 ASP A CA 1
ATOM 1996 C C . ASP A 1 278 ? 8.088 14.144 32.470 1.00 33.59 530 ASP A C 1
ATOM 1997 O O . ASP A 1 278 ? 7.261 13.379 31.953 1.00 33.60 530 ASP A O 1
ATOM 2002 N N . GLY A 1 279 ? 8.186 14.345 33.779 1.00 33.27 531 GLY A N 1
ATOM 2003 C CA . GLY A 1 279 ? 7.281 13.737 34.731 1.00 33.33 531 GLY A CA 1
ATOM 2004 C C . GLY A 1 279 ? 7.737 12.374 35.210 1.00 33.48 531 GLY A C 1
ATOM 2005 O O . GLY A 1 279 ? 7.082 11.769 36.056 1.00 32.43 531 GLY A O 1
ATOM 2006 N N . THR A 1 280 ? 8.854 11.884 34.669 1.00 33.60 532 THR A N 1
ATOM 2007 C CA . THR A 1 280 ? 9.424 10.628 35.144 1.00 33.76 532 THR A CA 1
ATOM 2008 C C . THR A 1 280 ? 9.925 10.803 36.574 1.00 34.12 532 THR A C 1
ATOM 2009 O O . THR A 1 280 ? 10.709 11.711 36.879 1.00 33.76 532 THR A O 1
ATOM 2013 N N . SER A 1 281 ? 9.481 9.898 37.434 1.00 34.83 533 SER A N 1
ATOM 2014 C CA . SER A 1 281 ? 9.908 9.853 38.818 1.00 36.12 533 SER A CA 1
ATOM 2015 C C . SER A 1 281 ? 11.414 9.620 38.943 1.00 36.71 533 SER A C 1
ATOM 2016 O O . SER A 1 281 ? 11.947 8.689 38.351 1.00 37.33 533 SER A O 1
ATOM 2019 N N . CYS A 1 282 ? 12.084 10.476 39.709 1.00 36.91 534 CYS A N 1
ATOM 2020 C CA . CYS A 1 282 ? 13.491 10.317 40.042 1.00 37.32 534 CYS A CA 1
ATOM 2021 C C . CYS A 1 282 ? 13.680 10.359 41.561 1.00 37.35 534 CYS A C 1
ATOM 2022 O O . CYS A 1 282 ? 14.709 10.812 42.048 1.00 37.82 534 CYS A O 1
ATOM 2025 N N . GLY A 1 283 ? 12.684 9.881 42.307 1.00 37.40 535 GLY A N 1
ATOM 2026 C CA . GLY A 1 283 ? 12.733 9.880 43.777 1.00 37.41 535 GLY A CA 1
ATOM 2027 C C . GLY A 1 283 ? 11.415 10.283 44.411 1.00 37.63 535 GLY A C 1
ATOM 2028 O O . GLY A 1 283 ? 10.550 10.866 43.744 1.00 37.79 535 GLY A O 1
ATOM 2029 N N . GLU A 1 284 ? 11.258 9.996 45.708 1.00 37.72 536 GLU A N 1
ATOM 2030 C CA . GLU A 1 284 ? 10.042 10.376 46.431 1.00 37.38 536 GLU A CA 1
ATOM 2031 C C . GLU A 1 284 ? 9.863 11.897 46.390 1.00 36.34 536 GLU A C 1
ATOM 2032 O O . GLU A 1 284 ? 10.735 12.645 46.812 1.00 35.80 536 GLU A O 1
ATOM 2038 N N . GLY A 1 285 ? 8.744 12.336 45.819 1.00 36.01 537 GLY A N 1
ATOM 2039 C CA . GLY A 1 285 ? 8.406 13.758 45.765 1.00 35.64 537 GLY A CA 1
ATOM 2040 C C . GLY A 1 285 ? 9.109 14.519 44.666 1.00 35.03 537 GLY A C 1
ATOM 2041 O O . GLY A 1 285 ? 9.021 15.752 44.596 1.00 34.71 537 GLY A O 1
ATOM 2042 N N . LYS A 1 286 ? 9.788 13.790 43.787 1.00 34.45 538 LYS A N 1
ATOM 2043 C CA . LYS A 1 286 ? 10.586 14.409 42.750 1.00 34.10 538 LYS A CA 1
ATOM 2044 C C . LYS A 1 286 ? 10.377 13.756 41.388 1.00 33.77 538 LYS A C 1
ATOM 2045 O O . LYS A 1 286 ? 10.083 12.552 41.292 1.00 32.98 538 LYS A O 1
ATOM 2051 N N . TRP A 1 287 ? 10.496 14.576 40.346 1.00 33.48 539 TRP A N 1
ATOM 2052 C CA . TRP A 1 287 ? 10.427 14.091 38.967 1.00 33.46 539 TRP A CA 1
ATOM 2053 C C . TRP A 1 287 ? 11.311 14.891 38.014 1.00 33.41 539 TRP A C 1
ATOM 2054 O O . TRP A 1 287 ? 11.840 15.944 38.365 1.00 33.29 539 TRP A O 1
ATOM 2065 N N . CYS A 1 288 ? 11.466 14.370 36.808 1.00 33.92 540 CYS A N 1
ATOM 2066 C CA . CYS A 1 288 ? 12.340 14.979 35.824 1.00 34.75 540 CYS A CA 1
ATOM 2067 C C . CYS A 1 288 ? 11.582 16.051 35.080 1.00 34.58 540 CYS A C 1
ATOM 2068 O O . CYS A 1 288 ? 10.512 15.792 34.550 1.00 34.37 540 CYS A O 1
ATOM 2071 N N . ILE A 1 289 ? 12.123 17.264 35.071 1.00 35.33 541 ILE A N 1
ATOM 2072 C CA . ILE A 1 289 ? 11.626 18.334 34.216 1.00 36.03 541 ILE A CA 1
ATOM 2073 C C . ILE A 1 289 ? 12.823 18.933 33.470 1.00 36.53 541 ILE A C 1
ATOM 2074 O O . ILE A 1 289 ? 13.776 19.411 34.095 1.00 36.29 541 ILE A O 1
ATOM 2079 N N . ASN A 1 290 ? 12.779 18.882 32.137 1.00 37.09 542 ASN A N 1
ATOM 2080 C CA . ASN A 1 290 ? 13.868 19.380 31.289 1.00 37.49 542 ASN A CA 1
ATOM 2081 C C . ASN A 1 290 ? 15.270 18.855 31.663 1.00 37.47 542 ASN A C 1
ATOM 2082 O O . ASN A 1 290 ? 16.229 19.623 31.764 1.00 37.08 542 ASN A O 1
ATOM 2087 N N . GLY A 1 291 ? 15.370 17.538 31.860 1.00 37.70 543 GLY A N 1
ATOM 2088 C CA . GLY A 1 291 ? 16.641 16.864 32.133 1.00 37.65 543 GLY A CA 1
ATOM 2089 C C . GLY A 1 291 ? 17.197 17.007 33.539 1.00 37.69 543 GLY A C 1
ATOM 2090 O O . GLY A 1 291 ? 18.355 16.657 33.784 1.00 37.30 543 GLY A O 1
ATOM 2091 N N . LYS A 1 292 ? 16.367 17.496 34.463 1.00 37.60 544 LYS A N 1
ATOM 2092 C CA . LYS A 1 292 ? 16.789 17.807 35.818 1.00 37.36 544 LYS A CA 1
ATOM 2093 C C . LYS A 1 292 ? 15.760 17.310 36.811 1.00 36.94 544 LYS A C 1
ATOM 2094 O O . LYS A 1 292 ? 14.557 17.509 36.616 1.00 36.47 544 LYS A O 1
ATOM 2100 N N . CYS A 1 293 ? 16.243 16.652 37.865 1.00 36.51 545 CYS A N 1
ATOM 2101 C CA . CYS A 1 293 ? 15.399 16.135 38.926 1.00 36.82 545 CYS A CA 1
ATOM 2102 C C . CYS A 1 293 ? 15.009 17.272 39.878 1.00 36.33 545 CYS A C 1
ATOM 2103 O O . CYS A 1 293 ? 15.864 17.951 40.419 1.00 36.65 545 CYS A O 1
ATOM 2106 N N . VAL A 1 294 ? 13.706 17.471 40.056 1.00 36.30 546 VAL A N 1
ATOM 2107 C CA . VAL A 1 294 ? 13.172 18.596 40.805 1.00 36.22 546 VAL A CA 1
ATOM 2108 C C . VAL A 1 294 ? 11.994 18.141 41.666 1.00 36.22 546 VAL A C 1
ATOM 2109 O O . VAL A 1 294 ? 11.396 17.082 41.422 1.00 36.26 546 VAL A O 1
ATOM 2113 N N . ASN A 1 295 ? 11.699 18.936 42.694 1.00 36.27 547 ASN A N 1
ATOM 2114 C CA . ASN A 1 295 ? 10.551 18.715 43.574 1.00 36.25 547 ASN A CA 1
ATOM 2115 C C . ASN A 1 295 ? 9.271 18.884 42.785 1.00 35.89 547 ASN A C 1
ATOM 2116 O O . ASN A 1 295 ? 9.156 19.835 42.014 1.00 35.82 547 ASN A O 1
ATOM 2121 N N . LYS A 1 296 ? 8.315 17.979 42.972 1.00 36.05 548 LYS A N 1
ATOM 2122 C CA . LYS A 1 296 ? 6.999 18.099 42.327 1.00 36.41 548 LYS A CA 1
ATOM 2123 C C . LYS A 1 296 ? 6.207 19.346 42.772 1.00 36.88 548 LYS A C 1
ATOM 2124 O O . LYS A 1 296 ? 5.542 19.982 41.957 1.00 36.48 548 LYS A O 1
ATOM 2130 N N . LEU A 1 297 ? 6.268 19.652 44.066 1.00 37.58 549 LEU A N 1
ATOM 2131 C CA . LEU A 1 297 ? 5.704 20.877 44.623 1.00 38.47 549 LEU A CA 1
ATOM 2132 C C . LEU A 1 297 ? 6.679 22.035 44.435 1.00 39.20 549 LEU A C 1
ATOM 2133 O O . LEU A 1 297 ? 7.666 22.153 45.162 1.00 39.18 549 LEU A O 1
ATOM 2138 N N . VAL A 1 298 ? 6.392 22.887 43.453 1.00 40.22 550 VAL A N 1
ATOM 2139 C CA . VAL A 1 298 ? 7.250 24.039 43.132 1.00 40.99 550 VAL A CA 1
ATOM 2140 C C . VAL A 1 298 ? 7.188 25.135 44.222 1.00 41.51 550 VAL A C 1
ATOM 2141 O O . VAL A 1 298 ? 6.114 25.413 44.745 1.00 41.58 550 VAL A O 1
ATOM 2145 N N . PRO A 1 299 ? 8.341 25.752 44.571 1.00 42.28 551 PRO A N 1
ATOM 2146 C CA . PRO A 1 299 ? 8.368 26.826 45.592 1.00 42.65 551 PRO A CA 1
ATOM 2147 C C . PRO A 1 299 ? 7.702 28.147 45.172 1.00 42.57 551 PRO A C 1
ATOM 2148 O O . PRO A 1 299 ? 7.702 28.498 43.989 1.00 42.64 551 PRO A O 1
ATOM 2152 N N . SER B 1 4 ? 8.333 -10.253 64.077 1.00 43.05 256 SER B N 1
ATOM 2153 C CA . SER B 1 4 ? 9.048 -10.851 62.900 1.00 42.95 256 SER B CA 1
ATOM 2154 C C . SER B 1 4 ? 8.399 -10.460 61.566 1.00 42.61 256 SER B C 1
ATOM 2155 O O . SER B 1 4 ? 7.204 -10.667 61.338 1.00 42.56 256 SER B O 1
ATOM 2158 N N . HIS B 1 5 ? 9.218 -9.893 60.691 1.00 42.11 257 HIS B N 1
ATOM 2159 C CA . HIS B 1 5 ? 8.786 -9.505 59.365 1.00 41.88 257 HIS B CA 1
ATOM 2160 C C . HIS B 1 5 ? 8.815 -10.734 58.451 1.00 40.59 257 HIS B C 1
ATOM 2161 O O . HIS B 1 5 ? 9.777 -11.495 58.443 1.00 40.14 257 HIS B O 1
ATOM 2168 N N . ARG B 1 6 ? 7.717 -10.941 57.731 1.00 39.58 258 ARG B N 1
ATOM 2169 C CA . ARG B 1 6 ? 7.567 -12.043 56.775 1.00 38.88 258 ARG B CA 1
ATOM 2170 C C . ARG B 1 6 ? 7.707 -11.475 55.368 1.00 37.72 258 ARG B C 1
ATOM 2171 O O . ARG B 1 6 ? 7.244 -10.371 55.105 1.00 37.04 258 ARG B O 1
ATOM 2179 N N . TYR B 1 7 ? 8.335 -12.243 54.479 1.00 36.93 259 TYR B N 1
ATOM 2180 C CA . TYR B 1 7 ? 8.558 -11.850 53.084 1.00 36.47 259 TYR B CA 1
ATOM 2181 C C . TYR B 1 7 ? 8.132 -13.013 52.206 1.00 35.74 259 TYR B C 1
ATOM 2182 O O . TYR B 1 7 ? 8.686 -14.116 52.316 1.00 35.45 259 TYR B O 1
ATOM 2191 N N . VAL B 1 8 ? 7.145 -12.773 51.347 1.00 34.91 260 VAL B N 1
ATOM 2192 C CA . VAL B 1 8 ? 6.667 -13.806 50.445 1.00 34.54 260 VAL B CA 1
ATOM 2193 C C . VAL B 1 8 ? 7.374 -13.598 49.113 1.00 34.71 260 VAL B C 1
ATOM 2194 O O . VAL B 1 8 ? 7.035 -12.702 48.334 1.00 34.14 260 VAL B O 1
ATOM 2198 N N . GLU B 1 9 ? 8.410 -14.403 48.900 1.00 34.80 261 GLU B N 1
ATOM 2199 C CA . GLU B 1 9 ? 9.177 -14.376 47.666 1.00 34.77 261 GLU B CA 1
ATOM 2200 C C . GLU B 1 9 ? 8.371 -15.043 46.546 1.00 34.05 261 GLU B C 1
ATOM 2201 O O . GLU B 1 9 ? 8.035 -16.223 46.635 1.00 33.35 261 GLU B O 1
ATOM 2207 N N . THR B 1 10 ? 8.070 -14.268 45.502 1.00 33.61 262 THR B N 1
ATOM 2208 C CA . THR B 1 10 ? 7.065 -14.648 44.506 1.00 33.78 262 THR B CA 1
ATOM 2209 C C . THR B 1 10 ? 7.623 -14.683 43.077 1.00 33.86 262 THR B C 1
ATOM 2210 O O . THR B 1 10 ? 8.230 -13.720 42.629 1.00 33.84 262 THR B O 1
ATOM 2214 N N . MET B 1 11 ? 7.407 -15.794 42.371 1.00 34.37 263 MET B N 1
ATOM 2215 C CA . MET B 1 11 ? 7.472 -15.797 40.898 1.00 34.76 263 MET B CA 1
ATOM 2216 C C . MET B 1 11 ? 6.112 -15.474 40.264 1.00 35.18 263 MET B C 1
ATOM 2217 O O . MET B 1 11 ? 5.116 -16.125 40.567 1.00 35.00 263 MET B O 1
ATOM 2222 N N . LEU B 1 12 ? 6.089 -14.487 39.367 1.00 35.43 264 LEU B N 1
ATOM 2223 C CA . LEU B 1 12 ? 4.913 -14.209 38.551 1.00 35.82 264 LEU B CA 1
ATOM 2224 C C . LEU B 1 12 ? 5.118 -14.757 37.144 1.00 36.23 264 LEU B C 1
ATOM 2225 O O . LEU B 1 12 ? 6.145 -14.502 36.507 1.00 36.06 264 LEU B O 1
ATOM 2230 N N . VAL B 1 13 ? 4.141 -15.534 36.682 1.00 36.43 265 VAL B N 1
ATOM 2231 C CA . VAL B 1 13 ? 4.148 -16.106 35.338 1.00 36.47 265 VAL B CA 1
ATOM 2232 C C . VAL B 1 13 ? 2.938 -15.609 34.560 1.00 36.34 265 VAL B C 1
ATOM 2233 O O . VAL B 1 13 ? 1.854 -15.456 35.117 1.00 36.31 265 VAL B O 1
ATOM 2237 N N . ALA B 1 14 ? 3.145 -15.367 33.269 1.00 36.18 266 ALA B N 1
ATOM 2238 C CA . ALA B 1 14 ? 2.110 -14.894 32.373 1.00 36.31 266 ALA B CA 1
ATOM 2239 C C . ALA B 1 14 ? 2.142 -15.770 31.127 1.00 36.54 266 ALA B C 1
ATOM 2240 O O . ALA B 1 14 ? 3.211 -15.982 30.560 1.00 36.54 266 ALA B O 1
ATOM 2242 N N . ASP B 1 15 ? 0.977 -16.294 30.728 1.00 36.69 267 ASP B N 1
ATOM 2243 C CA . ASP B 1 15 ? 0.884 -17.233 29.612 1.00 37.12 267 ASP B CA 1
ATOM 2244 C C . ASP B 1 15 ? 0.881 -16.487 28.281 1.00 37.19 267 ASP B C 1
ATOM 2245 O O . ASP B 1 15 ? 1.050 -15.263 28.257 1.00 36.97 267 ASP B O 1
ATOM 2250 N N . GLN B 1 16 ? 0.716 -17.213 27.174 1.00 37.38 268 GLN B N 1
ATOM 2251 C CA . GLN B 1 16 ? 0.819 -16.580 25.855 1.00 37.63 268 GLN B CA 1
ATOM 2252 C C . GLN B 1 16 ? -0.275 -15.563 25.584 1.00 37.12 268 GLN B C 1
ATOM 2253 O O . GLN B 1 16 ? -0.021 -14.527 24.951 1.00 36.57 268 GLN B O 1
ATOM 2259 N N . SER B 1 17 ? -1.478 -15.868 26.064 1.00 36.59 269 SER B N 1
ATOM 2260 C CA . SER B 1 17 ? -2.630 -14.979 25.931 1.00 36.58 269 SER B CA 1
ATOM 2261 C C . SER B 1 17 ? -2.348 -13.601 26.547 1.00 36.47 269 SER B C 1
ATOM 2262 O O . SER B 1 17 ? -2.702 -12.583 25.973 1.00 35.61 269 SER B O 1
ATOM 2265 N N . MET B 1 18 ? -1.709 -13.589 27.712 1.00 37.09 270 MET B N 1
ATOM 2266 C CA . MET B 1 18 ? -1.305 -12.325 28.375 1.00 37.87 270 MET B CA 1
ATOM 2267 C C . MET B 1 18 ? -0.252 -11.562 27.584 1.00 38.06 270 MET B C 1
ATOM 2268 O O . MET B 1 18 ? -0.348 -10.355 27.428 1.00 38.33 270 MET B O 1
ATOM 2273 N N . ALA B 1 19 ? 0.761 -12.274 27.095 1.00 39.05 271 ALA B N 1
ATOM 2274 C CA . ALA B 1 19 ? 1.843 -11.653 26.300 1.00 39.60 271 ALA B CA 1
ATOM 2275 C C . ALA B 1 19 ? 1.293 -10.923 25.060 1.00 40.05 271 ALA B C 1
ATOM 2276 O O . ALA B 1 19 ? 1.626 -9.761 24.798 1.00 39.21 271 ALA B O 1
ATOM 2278 N N . GLU B 1 20 ? 0.401 -11.598 24.338 1.00 40.26 272 GLU B N 1
ATOM 2279 C CA . GLU B 1 20 ? -0.206 -11.008 23.156 1.00 40.61 272 GLU B CA 1
ATOM 2280 C C . GLU B 1 20 ? -1.104 -9.823 23.474 1.00 39.75 272 GLU B C 1
ATOM 2281 O O . GLU B 1 20 ? -1.071 -8.818 22.752 1.00 38.87 272 GLU B O 1
ATOM 2287 N N . PHE B 1 21 ? -1.898 -9.930 24.543 1.00 38.41 273 PHE B N 1
ATOM 2288 C CA . PHE B 1 21 ? -2.845 -8.871 24.884 1.00 37.96 273 PHE B CA 1
ATOM 2289 C C . PHE B 1 21 ? -2.151 -7.562 25.259 1.00 37.22 273 PHE B C 1
ATOM 2290 O O . PHE B 1 21 ? -2.493 -6.489 24.728 1.00 36.87 273 PHE B O 1
ATOM 2298 N N . HIS B 1 22 ? -1.186 -7.667 26.176 1.00 37.07 274 HIS B N 1
ATOM 2299 C CA . HIS B 1 22 ? -0.499 -6.514 26.767 1.00 36.46 274 HIS B CA 1
ATOM 2300 C C . HIS B 1 22 ? 0.757 -6.029 26.017 1.00 36.23 274 HIS B C 1
ATOM 2301 O O . HIS B 1 22 ? 1.185 -4.904 26.218 1.00 34.98 274 HIS B O 1
ATOM 2308 N N . GLY B 1 23 ? 1.344 -6.868 25.173 1.00 36.03 275 GLY B N 1
ATOM 2309 C CA . GLY B 1 23 ? 2.562 -6.491 24.460 1.00 36.71 275 GLY B CA 1
ATOM 2310 C C . GLY B 1 23 ? 3.681 -6.110 25.414 1.00 36.86 275 GLY B C 1
ATOM 2311 O O . GLY B 1 23 ? 3.822 -6.723 26.475 1.00 36.96 275 GLY B O 1
ATOM 2312 N N . SER B 1 24 ? 4.440 -5.064 25.072 1.00 36.94 276 SER B N 1
ATOM 2313 C CA . SER B 1 24 ? 5.597 -4.628 25.893 1.00 36.54 276 SER B CA 1
ATOM 2314 C C . SER B 1 24 ? 5.198 -4.190 27.301 1.00 35.64 276 SER B C 1
ATOM 2315 O O . SER B 1 24 ? 5.987 -4.336 28.242 1.00 36.10 276 SER B O 1
ATOM 2318 N N . GLY B 1 25 ? 3.969 -3.687 27.440 1.00 34.25 277 GLY B N 1
ATOM 2319 C CA . GLY B 1 25 ? 3.428 -3.275 28.733 1.00 32.96 277 GLY B CA 1
ATOM 2320 C C . GLY B 1 25 ? 3.143 -4.371 29.754 1.00 32.01 277 GLY B C 1
ATOM 2321 O O . GLY B 1 25 ? 2.776 -4.068 30.883 1.00 31.85 277 GLY B O 1
ATOM 2322 N N . LEU B 1 26 ? 3.301 -5.634 29.383 1.00 31.69 278 LEU B N 1
ATOM 2323 C CA . LEU B 1 26 ? 2.899 -6.750 30.262 1.00 31.35 278 LEU B CA 1
ATOM 2324 C C . LEU B 1 26 ? 3.509 -6.749 31.671 1.00 31.68 278 LEU B C 1
ATOM 2325 O O . LEU B 1 26 ? 2.837 -7.057 32.667 1.00 31.84 278 LEU B O 1
ATOM 2330 N N . LYS B 1 27 ? 4.801 -6.473 31.758 1.00 31.36 279 LYS B N 1
ATOM 2331 C CA . LYS B 1 27 ? 5.499 -6.614 33.029 1.00 31.26 279 LYS B CA 1
ATOM 2332 C C . LYS B 1 27 ? 5.052 -5.521 33.970 1.00 30.59 279 LYS B C 1
ATOM 2333 O O . LYS B 1 27 ? 4.826 -5.773 35.160 1.00 30.45 279 LYS B O 1
ATOM 2339 N N . HIS B 1 28 ? 4.900 -4.313 33.443 1.00 30.36 280 HIS B N 1
ATOM 2340 C CA . HIS B 1 28 ? 4.430 -3.235 34.257 1.00 30.10 280 HIS B CA 1
ATOM 2341 C C . HIS B 1 28 ? 2.991 -3.502 34.744 1.00 30.25 280 HIS B C 1
ATOM 2342 O O . HIS B 1 28 ? 2.683 -3.194 35.896 1.00 30.45 280 HIS B O 1
ATOM 2349 N N . TYR B 1 29 ? 2.138 -4.089 33.898 1.00 30.14 281 TYR B N 1
ATOM 2350 C CA . TYR B 1 29 ? 0.752 -4.444 34.303 1.00 30.50 281 TYR B CA 1
ATOM 2351 C C . TYR B 1 29 ? 0.783 -5.467 35.450 1.00 31.09 281 TYR B C 1
ATOM 2352 O O . TYR B 1 29 ? 0.110 -5.281 36.455 1.00 31.32 281 TYR B O 1
ATOM 2361 N N . LEU B 1 30 ? 1.590 -6.517 35.303 1.00 31.94 282 LEU B N 1
ATOM 2362 C CA . LEU B 1 30 ? 1.701 -7.573 36.329 1.00 32.79 282 LEU B CA 1
ATOM 2363 C C . LEU B 1 30 ? 2.193 -7.033 37.672 1.00 33.19 282 LEU B C 1
ATOM 2364 O O . LEU B 1 30 ? 1.691 -7.422 38.738 1.00 33.56 282 LEU B O 1
ATOM 2369 N N . LEU B 1 31 ? 3.223 -6.193 37.613 1.00 33.19 283 LEU B N 1
ATOM 2370 C CA . LEU B 1 31 ? 3.764 -5.559 38.805 1.00 34.00 283 LEU B CA 1
ATOM 2371 C C . LEU B 1 31 ? 2.758 -4.563 39.407 1.00 33.83 283 LEU B C 1
ATOM 2372 O O . LEU B 1 31 ? 2.712 -4.385 40.627 1.00 34.04 283 LEU B O 1
ATOM 2377 N N . THR B 1 32 ? 1.930 -3.956 38.561 1.00 34.11 284 THR B N 1
ATOM 2378 C CA . THR B 1 32 ? 0.834 -3.085 39.020 1.00 33.79 284 THR B CA 1
ATOM 2379 C C . THR B 1 32 ? -0.234 -3.865 39.812 1.00 33.70 284 THR B C 1
ATOM 2380 O O . THR B 1 32 ? -0.656 -3.430 40.890 1.00 32.86 284 THR B O 1
ATOM 2384 N N . LEU B 1 33 ? -0.663 -5.014 39.285 1.00 33.60 285 LEU B N 1
ATOM 2385 C CA . LEU B 1 33 ? -1.600 -5.876 39.999 1.00 34.04 285 LEU B CA 1
ATOM 2386 C C . LEU B 1 33 ? -1.013 -6.293 41.349 1.00 34.10 285 LEU B C 1
ATOM 2387 O O . LEU B 1 33 ? -1.693 -6.230 42.369 1.00 34.15 285 LEU B O 1
ATOM 2392 N N . PHE B 1 34 ? 0.263 -6.676 41.350 1.00 34.62 286 PHE B N 1
ATOM 2393 C CA . PHE B 1 34 ? 0.959 -7.115 42.565 1.00 34.89 286 PHE B CA 1
ATOM 2394 C C . PHE B 1 34 ? 1.131 -6.012 43.618 1.00 34.77 286 PHE B C 1
ATOM 2395 O O . PHE B 1 34 ? 1.048 -6.275 44.819 1.00 33.95 286 PHE B O 1
ATOM 2403 N N . SER B 1 35 ? 1.375 -4.785 43.167 1.00 34.70 287 SER B N 1
ATOM 2404 C CA . SER B 1 35 ? 1.532 -3.664 44.089 1.00 34.55 287 SER B CA 1
ATOM 2405 C C . SER B 1 35 ? 0.272 -3.476 44.915 1.00 34.15 287 SER B C 1
ATOM 2406 O O . SER B 1 35 ? 0.339 -3.190 46.124 1.00 34.16 287 SER B O 1
ATOM 2409 N N . VAL B 1 36 ? -0.875 -3.638 44.268 1.00 33.66 288 VAL B N 1
ATOM 2410 C CA . VAL B 1 36 ? -2.157 -3.513 44.947 1.00 33.93 288 VAL B CA 1
ATOM 2411 C C . VAL B 1 36 ? -2.318 -4.649 45.974 1.00 33.67 288 VAL B C 1
ATOM 2412 O O . VAL B 1 36 ? -2.689 -4.393 47.108 1.00 33.49 288 VAL B O 1
ATOM 2416 N N . ALA B 1 37 ? -2.015 -5.886 45.589 1.00 33.93 289 ALA B N 1
ATOM 2417 C CA . ALA B 1 37 ? -2.068 -7.018 46.537 1.00 34.19 289 ALA B CA 1
ATOM 2418 C C . ALA B 1 37 ? -1.093 -6.828 47.722 1.00 34.68 289 ALA B C 1
ATOM 2419 O O . ALA B 1 37 ? -1.443 -7.104 48.877 1.00 34.65 289 ALA B O 1
ATOM 2421 N N . ALA B 1 38 ? 0.119 -6.338 47.430 1.00 35.04 290 ALA B N 1
ATOM 2422 C CA . ALA B 1 38 ? 1.103 -6.050 48.468 1.00 35.42 290 ALA B CA 1
ATOM 2423 C C . ALA B 1 38 ? 0.600 -5.030 49.486 1.00 35.71 290 ALA B C 1
ATOM 2424 O O . ALA B 1 38 ? 0.775 -5.224 50.690 1.00 36.08 290 ALA B O 1
ATOM 2426 N N . ARG B 1 39 ? -0.018 -3.952 49.015 1.00 36.24 291 ARG B N 1
ATOM 2427 C CA . ARG B 1 39 ? -0.577 -2.943 49.908 1.00 36.96 291 ARG B CA 1
ATOM 2428 C C . ARG B 1 39 ? -1.669 -3.548 50.796 1.00 36.70 291 ARG B C 1
ATOM 2429 O O . ARG B 1 39 ? -1.762 -3.225 51.982 1.00 37.00 291 ARG B O 1
ATOM 2437 N N . LEU B 1 40 ? -2.478 -4.438 50.232 1.00 36.54 292 LEU B N 1
ATOM 2438 C CA . LEU B 1 40 ? -3.582 -5.044 50.995 1.00 36.61 292 LEU B CA 1
ATOM 2439 C C . LEU B 1 40 ? -3.035 -5.932 52.107 1.00 36.63 292 LEU B C 1
ATOM 2440 O O . LEU B 1 40 ? -3.579 -5.953 53.208 1.00 36.83 292 LEU B O 1
ATOM 2445 N N . TYR B 1 41 ? -1.947 -6.645 51.830 1.00 36.26 293 TYR B N 1
ATOM 2446 C CA . TYR B 1 41 ? -1.336 -7.495 52.841 1.00 36.33 293 TYR B CA 1
ATOM 2447 C C . TYR B 1 41 ? -0.616 -6.681 53.925 1.00 36.95 293 TYR B C 1
ATOM 2448 O O . TYR B 1 41 ? -0.349 -7.187 55.005 1.00 37.03 293 TYR B O 1
ATOM 2457 N N . LYS B 1 42 ? -0.355 -5.408 53.640 1.00 37.89 294 LYS B N 1
ATOM 2458 C CA . LYS B 1 42 ? 0.206 -4.484 54.614 1.00 38.86 294 LYS B CA 1
ATOM 2459 C C . LYS B 1 42 ? -0.833 -3.777 55.488 1.00 38.95 294 LYS B C 1
ATOM 2460 O O . LYS B 1 42 ? -0.456 -3.022 56.380 1.00 39.50 294 LYS B O 1
ATOM 2466 N N . HIS B 1 43 ? -2.125 -3.998 55.249 1.00 39.10 295 HIS B N 1
ATOM 2467 C CA . HIS B 1 43 ? -3.139 -3.343 56.058 1.00 38.88 295 HIS B CA 1
ATOM 2468 C C . HIS B 1 43 ? -3.084 -3.915 57.483 1.00 38.97 295 HIS B C 1
ATOM 2469 O O . HIS B 1 43 ? -2.999 -5.141 57.654 1.00 39.03 295 HIS B O 1
ATOM 2476 N N . PRO B 1 44 ? -3.116 -3.033 58.507 1.00 38.44 296 PRO B N 1
ATOM 2477 C CA . PRO B 1 44 ? -3.000 -3.502 59.894 1.00 38.31 296 PRO B CA 1
ATOM 2478 C C . PRO B 1 44 ? -4.043 -4.544 60.306 1.00 38.00 296 PRO B C 1
ATOM 2479 O O . PRO B 1 44 ? -3.757 -5.372 61.185 1.00 38.10 296 PRO B O 1
ATOM 2483 N N . SER B 1 45 ? -5.221 -4.511 59.673 1.00 37.38 297 SER B N 1
ATOM 2484 C CA . SER B 1 45 ? -6.304 -5.464 59.946 1.00 36.94 297 SER B CA 1
ATOM 2485 C C . SER B 1 45 ? -5.941 -6.946 59.707 1.00 36.67 297 SER B C 1
ATOM 2486 O O . SER B 1 45 ? -6.690 -7.831 60.120 1.00 36.56 297 SER B O 1
ATOM 2489 N N . ILE B 1 46 ? -4.812 -7.211 59.039 1.00 36.50 298 ILE B N 1
ATOM 2490 C CA . ILE B 1 46 ? -4.315 -8.584 58.859 1.00 36.22 298 ILE B CA 1
ATOM 2491 C C . ILE B 1 46 ? -3.517 -9.073 60.081 1.00 36.29 298 ILE B C 1
ATOM 2492 O O . ILE B 1 46 ? -3.269 -10.279 60.232 1.00 36.18 298 ILE B O 1
ATOM 2497 N N . ARG B 1 47 ? -3.121 -8.121 60.932 1.00 36.46 299 ARG B N 1
ATOM 2498 C CA . ARG B 1 47 ? -2.515 -8.371 62.254 1.00 36.68 299 ARG B CA 1
ATOM 2499 C C . ARG B 1 47 ? -1.140 -9.038 62.209 1.00 36.28 299 ARG B C 1
ATOM 2500 O O . ARG B 1 47 ? -0.651 -9.516 63.227 1.00 36.22 299 ARG B O 1
ATOM 2508 N N . ASN B 1 48 ? -0.523 -9.046 61.033 1.00 36.36 300 ASN B N 1
ATOM 2509 C CA . ASN B 1 48 ? 0.799 -9.623 60.816 1.00 36.18 300 ASN B CA 1
ATOM 2510 C C . ASN B 1 48 ? 1.618 -8.696 59.911 1.00 36.39 300 ASN B C 1
ATOM 2511 O O . ASN B 1 48 ? 1.054 -7.890 59.185 1.00 36.42 300 ASN B O 1
ATOM 2516 N N . SER B 1 49 ? 2.943 -8.816 59.957 1.00 36.64 301 SER B N 1
ATOM 2517 C CA . SER B 1 49 ? 3.828 -8.082 59.051 1.00 36.89 301 SER B CA 1
ATOM 2518 C C . SER B 1 49 ? 4.207 -8.988 57.877 1.00 36.99 301 SER B C 1
ATOM 2519 O O . SER B 1 49 ? 5.066 -9.859 58.014 1.00 35.94 301 SER B O 1
ATOM 2522 N N . VAL B 1 50 ? 3.552 -8.773 56.729 1.00 37.42 302 VAL B N 1
ATOM 2523 C CA . VAL B 1 50 ? 3.750 -9.613 55.535 1.00 37.72 302 VAL B CA 1
ATOM 2524 C C . VAL B 1 50 ? 4.055 -8.762 54.302 1.00 37.67 302 VAL B C 1
ATOM 2525 O O . VAL B 1 50 ? 3.197 -8.005 53.841 1.00 38.11 302 VAL B O 1
ATOM 2529 N N . SER B 1 51 ? 5.270 -8.915 53.766 1.00 37.19 303 SER B N 1
ATOM 2530 C CA . SER B 1 51 ? 5.695 -8.178 52.586 1.00 37.10 303 SER B CA 1
ATOM 2531 C C . SER B 1 51 ? 5.744 -9.078 51.356 1.00 36.47 303 SER B C 1
ATOM 2532 O O . SER B 1 51 ? 6.605 -9.956 51.258 1.00 36.73 303 SER B O 1
ATOM 2535 N N . LEU B 1 52 ? 4.831 -8.848 50.411 1.00 35.80 304 LEU B N 1
ATOM 2536 C CA . LEU B 1 52 ? 4.848 -9.566 49.139 1.00 34.87 304 LEU B CA 1
ATOM 2537 C C . LEU B 1 52 ? 5.951 -8.992 48.263 1.00 34.42 304 LEU B C 1
ATOM 2538 O O . LEU B 1 52 ? 6.004 -7.793 48.039 1.00 33.94 304 LEU B O 1
ATOM 2543 N N . VAL B 1 53 ? 6.814 -9.853 47.746 1.00 34.42 305 VAL B N 1
ATOM 2544 C CA . VAL B 1 53 ? 7.891 -9.401 46.852 1.00 34.82 305 VAL B CA 1
ATOM 2545 C C . VAL B 1 53 ? 8.135 -10.332 45.655 1.00 34.53 305 VAL B C 1
ATOM 2546 O O . VAL B 1 53 ? 8.028 -11.562 45.754 1.00 34.03 305 VAL B O 1
ATOM 2550 N N . VAL B 1 54 ? 8.479 -9.725 44.524 1.00 34.53 306 VAL B N 1
ATOM 2551 C CA . VAL B 1 54 ? 8.759 -10.473 43.300 1.00 34.94 306 VAL B CA 1
ATOM 2552 C C . VAL B 1 54 ? 10.264 -10.669 43.179 1.00 35.17 306 VAL B C 1
ATOM 2553 O O . VAL B 1 54 ? 11.012 -9.706 43.266 1.00 35.11 306 VAL B O 1
ATOM 2557 N N . VAL B 1 55 ? 10.686 -11.924 43.007 1.00 35.57 307 VAL B N 1
ATOM 2558 C CA . VAL B 1 55 ? 12.085 -12.278 42.743 1.00 35.80 307 VAL B CA 1
ATOM 2559 C C . VAL B 1 55 ? 12.284 -12.862 41.342 1.00 36.89 307 VAL B C 1
ATOM 2560 O O . VAL B 1 55 ? 13.420 -13.063 40.911 1.00 36.89 307 VAL B O 1
ATOM 2564 N N . LYS B 1 56 ? 11.190 -13.158 40.645 1.00 38.03 308 LYS B N 1
ATOM 2565 C CA . LYS B 1 56 ? 11.262 -13.752 39.313 1.00 39.01 308 LYS B CA 1
ATOM 2566 C C . LYS B 1 56 ? 9.956 -13.547 38.553 1.00 39.77 308 LYS B C 1
ATOM 2567 O O . LYS B 1 56 ? 8.857 -13.657 39.124 1.00 39.29 308 LYS B O 1
ATOM 2573 N N . ILE B 1 57 ? 10.100 -13.222 37.265 1.00 40.79 309 ILE B N 1
ATOM 2574 C CA . ILE B 1 57 ? 8.979 -13.081 36.341 1.00 41.47 309 ILE B CA 1
ATOM 2575 C C . ILE B 1 57 ? 9.292 -13.935 35.123 1.00 42.09 309 ILE B C 1
ATOM 2576 O O . ILE B 1 57 ? 10.409 -13.883 34.606 1.00 42.62 309 ILE B O 1
ATOM 2581 N N . LEU B 1 58 ? 8.326 -14.741 34.691 1.00 42.68 310 LEU B N 1
ATOM 2582 C CA . LEU B 1 58 ? 8.455 -15.527 33.465 1.00 43.06 310 LEU B CA 1
ATOM 2583 C C . LEU B 1 58 ? 7.260 -15.256 32.563 1.00 43.28 310 LEU B C 1
ATOM 2584 O O . LEU B 1 58 ? 6.111 -15.335 33.004 1.00 43.35 310 LEU B O 1
ATOM 2589 N N . VAL B 1 59 ? 7.542 -14.906 31.312 1.00 43.32 311 VAL B N 1
ATOM 2590 C CA . VAL B 1 59 ? 6.518 -14.680 30.312 1.00 43.65 311 VAL B CA 1
ATOM 2591 C C . VAL B 1 59 ? 6.665 -15.780 29.271 1.00 44.39 311 VAL B C 1
ATOM 2592 O O . VAL B 1 59 ? 7.772 -16.048 28.794 1.00 44.45 311 VAL B O 1
ATOM 2596 N N . ILE B 1 60 ? 5.555 -16.422 28.934 1.00 44.99 312 ILE B N 1
ATOM 2597 C CA . ILE B 1 60 ? 5.544 -17.487 27.934 1.00 46.02 312 ILE B CA 1
ATOM 2598 C C . ILE B 1 60 ? 5.121 -16.943 26.569 1.00 46.73 312 ILE B C 1
ATOM 2599 O O . ILE B 1 60 ? 3.935 -16.734 26.324 1.00 46.54 312 ILE B O 1
ATOM 2604 N N . HIS B 1 61 ? 6.090 -16.716 25.688 1.00 47.88 313 HIS B N 1
ATOM 2605 C CA . HIS B 1 61 ? 5.801 -16.247 24.321 1.00 48.78 313 HIS B CA 1
ATOM 2606 C C . HIS B 1 61 ? 5.409 -17.386 23.385 1.00 50.09 313 HIS B C 1
ATOM 2607 O O . HIS B 1 61 ? 4.648 -17.180 22.438 1.00 50.06 313 HIS B O 1
ATOM 2614 N N . ASP B 1 62 ? 5.927 -18.579 23.655 1.00 51.38 314 ASP B N 1
ATOM 2615 C CA . ASP B 1 62 ? 5.525 -19.775 22.924 1.00 52.95 314 ASP B CA 1
ATOM 2616 C C . ASP B 1 62 ? 4.871 -20.761 23.883 1.00 53.72 314 ASP B C 1
ATOM 2617 O O . ASP B 1 62 ? 5.533 -21.291 24.772 1.00 53.39 314 ASP B O 1
ATOM 2622 N N . GLU B 1 63 ? 3.579 -21.019 23.679 1.00 54.92 315 GLU B N 1
ATOM 2623 C CA . GLU B 1 63 ? 2.804 -21.855 24.601 1.00 55.94 315 GLU B CA 1
ATOM 2624 C C . GLU B 1 63 ? 3.223 -23.322 24.640 1.00 56.39 315 GLU B C 1
ATOM 2625 O O . GLU B 1 63 ? 2.808 -24.050 25.547 1.00 56.39 315 GLU B O 1
ATOM 2631 N N . GLN B 1 64 ? 4.038 -23.753 23.677 1.00 56.95 316 GLN B N 1
ATOM 2632 C CA . GLN B 1 64 ? 4.595 -25.105 23.702 1.00 57.54 316 GLN B CA 1
ATOM 2633 C C . GLN B 1 64 ? 5.441 -25.321 24.954 1.00 57.50 316 GLN B C 1
ATOM 2634 O O . GLN B 1 64 ? 5.384 -26.385 25.568 1.00 57.44 316 GLN B O 1
ATOM 2640 N N . LYS B 1 65 ? 6.212 -24.304 25.333 1.00 57.61 317 LYS B N 1
ATOM 2641 C CA . LYS B 1 65 ? 7.142 -24.424 26.461 1.00 57.66 317 LYS B CA 1
ATOM 2642 C C . LYS B 1 65 ? 6.602 -23.799 27.760 1.00 57.34 317 LYS B C 1
ATOM 2643 O O . LYS B 1 65 ? 7.376 -23.343 28.601 1.00 57.34 317 LYS B O 1
ATOM 2649 N N . GLY B 1 66 ? 5.276 -23.809 27.923 1.00 57.00 318 GLY B N 1
ATOM 2650 C CA . GLY B 1 66 ? 4.621 -23.384 29.165 1.00 56.60 318 GLY B CA 1
ATOM 2651 C C . GLY B 1 66 ? 3.653 -24.443 29.673 1.00 56.30 318 GLY B C 1
ATOM 2652 O O . GLY B 1 66 ? 3.549 -25.527 29.091 1.00 56.17 318 GLY B O 1
ATOM 2653 N N . PRO B 1 67 ? 2.933 -24.140 30.767 1.00 55.93 319 PRO B N 1
ATOM 2654 C CA . PRO B 1 67 ? 1.938 -25.083 31.274 1.00 55.70 319 PRO B CA 1
ATOM 2655 C C . PRO B 1 67 ? 0.714 -25.146 30.365 1.00 55.45 319 PRO B C 1
ATOM 2656 O O . PRO B 1 67 ? 0.395 -24.161 29.698 1.00 55.11 319 PRO B O 1
ATOM 2660 N N . GLU B 1 68 ? 0.050 -26.298 30.336 1.00 55.17 320 GLU B N 1
ATOM 2661 C CA . GLU B 1 68 ? -1.190 -26.447 29.588 1.00 55.25 320 GLU B CA 1
ATOM 2662 C C . GLU B 1 68 ? -2.323 -25.727 30.320 1.00 55.12 320 GLU B C 1
ATOM 2663 O O . GLU B 1 68 ? -2.700 -26.120 31.430 1.00 54.88 320 GLU B O 1
ATOM 2669 N N . VAL B 1 69 ? -2.850 -24.676 29.686 1.00 54.91 321 VAL B N 1
ATOM 2670 C CA . VAL B 1 69 ? -3.913 -23.841 30.256 1.00 54.87 321 VAL B CA 1
ATOM 2671 C C . VAL B 1 69 ? -5.251 -24.087 29.542 1.00 54.65 321 VAL B C 1
ATOM 2672 O O . VAL B 1 69 ? -5.351 -23.919 28.321 1.00 54.34 321 VAL B O 1
ATOM 2676 N N . THR B 1 70 ? -6.269 -24.471 30.312 1.00 54.40 322 THR B N 1
ATOM 2677 C CA . THR B 1 70 ? -7.633 -24.633 29.800 1.00 54.31 322 THR B CA 1
ATOM 2678 C C . THR B 1 70 ? -8.618 -23.884 30.696 1.00 54.18 322 THR B C 1
ATOM 2679 O O . THR B 1 70 ? -8.213 -23.247 31.671 1.00 54.14 322 THR B O 1
ATOM 2683 N N . SER B 1 71 ? -9.906 -23.962 30.353 1.00 54.03 323 SER B N 1
ATOM 2684 C CA . SER B 1 71 ? -10.976 -23.322 31.127 1.00 53.82 323 SER B CA 1
ATOM 2685 C C . SER B 1 71 ? -11.325 -24.075 32.420 1.00 53.41 323 SER B C 1
ATOM 2686 O O . SER B 1 71 ? -11.982 -23.510 33.297 1.00 53.41 323 SER B O 1
ATOM 2689 N N . ASN B 1 72 ? -10.910 -25.340 32.524 1.00 52.88 324 ASN B N 1
ATOM 2690 C CA . ASN B 1 72 ? -11.027 -26.104 33.770 1.00 52.37 324 ASN B CA 1
ATOM 2691 C C . ASN B 1 72 ? -9.947 -25.651 34.744 1.00 52.10 324 ASN B C 1
ATOM 2692 O O . ASN B 1 72 ? -8.774 -25.994 34.585 1.00 52.06 324 ASN B O 1
ATOM 2697 N N . ALA B 1 73 ? -10.355 -24.887 35.754 1.00 51.63 325 ALA B N 1
ATOM 2698 C CA . ALA B 1 73 ? -9.417 -24.180 36.626 1.00 51.34 325 ALA B CA 1
ATOM 2699 C C . ALA B 1 73 ? -8.578 -25.103 37.514 1.00 51.04 325 ALA B C 1
ATOM 2700 O O . ALA B 1 73 ? -7.418 -24.804 37.804 1.00 51.16 325 ALA B O 1
ATOM 2702 N N . ALA B 1 74 ? -9.159 -26.220 37.941 1.00 50.54 326 ALA B N 1
ATOM 2703 C CA . ALA B 1 74 ? -8.467 -27.144 38.837 1.00 50.07 326 ALA B CA 1
ATOM 2704 C C . ALA B 1 74 ? -7.319 -27.877 38.144 1.00 49.61 326 ALA B C 1
ATOM 2705 O O . ALA B 1 74 ? -6.274 -28.099 38.750 1.00 49.77 326 ALA B O 1
ATOM 2707 N N . LEU B 1 75 ? -7.512 -28.257 36.884 1.00 49.01 327 LEU B N 1
ATOM 2708 C CA . LEU B 1 75 ? -6.465 -28.950 36.135 1.00 48.46 327 LEU B CA 1
ATOM 2709 C C . LEU B 1 75 ? -5.366 -27.978 35.742 1.00 47.74 327 LEU B C 1
ATOM 2710 O O . LEU B 1 75 ? -4.184 -28.318 35.763 1.00 47.45 327 LEU B O 1
ATOM 2715 N N . THR B 1 76 ? -5.762 -26.762 35.385 1.00 47.01 328 THR B N 1
ATOM 2716 C CA . THR B 1 76 ? -4.797 -25.720 35.070 1.00 46.49 328 THR B CA 1
ATOM 2717 C C . THR B 1 76 ? -3.900 -25.428 36.278 1.00 46.01 328 THR B C 1
ATOM 2718 O O . THR B 1 76 ? -2.699 -25.184 36.109 1.00 45.81 328 THR B O 1
ATOM 2722 N N . LEU B 1 77 ? -4.475 -25.473 37.484 1.00 45.42 329 LEU B N 1
ATOM 2723 C CA . LEU B 1 77 ? -3.701 -25.283 38.713 1.00 45.09 329 LEU B CA 1
ATOM 2724 C C . LEU B 1 77 ? -2.704 -26.419 38.883 1.00 45.04 329 LEU B C 1
ATOM 2725 O O . LEU B 1 77 ? -1.511 -26.187 39.098 1.00 45.01 329 LEU B O 1
ATOM 2730 N N . ARG B 1 78 ? -3.207 -27.647 38.771 1.00 44.96 330 ARG B N 1
ATOM 2731 C CA . ARG B 1 78 ? -2.394 -28.857 38.894 1.00 44.91 330 ARG B CA 1
ATOM 2732 C C . ARG B 1 78 ? -1.258 -28.833 37.880 1.00 44.35 330 ARG B C 1
ATOM 2733 O O . ARG B 1 78 ? -0.100 -29.054 38.230 1.00 43.85 330 ARG B O 1
ATOM 2741 N N . ASN B 1 79 ? -1.606 -28.542 36.626 1.00 44.02 331 ASN B N 1
ATOM 2742 C CA . ASN B 1 79 ? -0.638 -28.462 35.539 1.00 43.74 331 ASN B CA 1
ATOM 2743 C C . ASN B 1 79 ? 0.434 -27.422 35.822 1.00 43.52 331 ASN B C 1
ATOM 2744 O O . ASN B 1 79 ? 1.625 -27.712 35.702 1.00 43.58 331 ASN B O 1
ATOM 2749 N N . PHE B 1 80 ? 0.004 -26.219 36.207 1.00 43.41 332 PHE B N 1
ATOM 2750 C CA . PHE B 1 80 ? 0.919 -25.103 36.486 1.00 43.25 332 PHE B CA 1
ATOM 2751 C C . PHE B 1 80 ? 1.850 -25.384 37.652 1.00 43.25 332 PHE B C 1
ATOM 2752 O O . PHE B 1 80 ? 3.053 -25.109 37.569 1.00 43.04 332 PHE B O 1
ATOM 2760 N N . CYS B 1 81 ? 1.296 -25.926 38.736 1.00 43.27 333 CYS B N 1
ATOM 2761 C CA . CYS B 1 81 ? 2.084 -26.194 39.931 1.00 43.62 333 CYS B CA 1
ATOM 2762 C C . CYS B 1 81 ? 3.130 -27.291 39.656 1.00 43.76 333 CYS B C 1
ATOM 2763 O O . CYS B 1 81 ? 4.269 -27.208 40.130 1.00 43.72 333 CYS B O 1
ATOM 2766 N N . ASN B 1 82 ? 2.754 -28.295 38.869 1.00 43.86 334 ASN B N 1
ATOM 2767 C CA . ASN B 1 82 ? 3.718 -29.290 38.399 1.00 44.33 334 ASN B CA 1
ATOM 2768 C C . ASN B 1 82 ? 4.805 -28.655 37.539 1.00 44.34 334 ASN B C 1
ATOM 2769 O O . ASN B 1 82 ? 5.989 -28.932 37.714 1.00 44.41 334 ASN B O 1
ATOM 2774 N N . TRP B 1 83 ? 4.390 -27.777 36.633 1.00 44.78 335 TRP B N 1
ATOM 2775 C CA . TRP B 1 83 ? 5.300 -27.119 35.701 1.00 44.69 335 TRP B CA 1
ATOM 2776 C C . TRP B 1 83 ? 6.346 -26.221 36.364 1.00 44.68 335 TRP B C 1
ATOM 2777 O O . TRP B 1 83 ? 7.495 -26.197 35.926 1.00 43.98 335 TRP B O 1
ATOM 2788 N N . GLN B 1 84 ? 5.945 -25.479 37.401 1.00 45.07 336 GLN B N 1
ATOM 2789 C CA . GLN B 1 84 ? 6.798 -24.419 37.981 1.00 45.50 336 GLN B CA 1
ATOM 2790 C C . GLN B 1 84 ? 8.034 -24.929 38.729 1.00 45.68 336 GLN B C 1
ATOM 2791 O O . GLN B 1 84 ? 9.066 -24.257 38.751 1.00 45.50 336 GLN B O 1
ATOM 2797 N N . LYS B 1 85 ? 7.922 -26.122 39.307 1.00 46.01 337 LYS B N 1
ATOM 2798 C CA . LYS B 1 85 ? 8.980 -26.729 40.119 1.00 46.33 337 LYS B CA 1
ATOM 2799 C C . LYS B 1 85 ? 10.376 -26.616 39.499 1.00 46.70 337 LYS B C 1
ATOM 2800 O O . LYS B 1 85 ? 11.349 -26.320 40.195 1.00 46.45 337 LYS B O 1
ATOM 2806 N N . GLN B 1 86 ? 10.463 -26.859 38.192 1.00 47.02 338 GLN B N 1
ATOM 2807 C CA . GLN B 1 86 ? 11.733 -26.804 37.468 1.00 47.50 338 GLN B CA 1
ATOM 2808 C C . GLN B 1 86 ? 12.353 -25.397 37.381 1.00 47.58 338 GLN B C 1
ATOM 2809 O O . GLN B 1 86 ? 13.558 -25.267 37.139 1.00 47.50 338 GLN B O 1
ATOM 2815 N N . HIS B 1 87 ? 11.546 -24.353 37.574 1.00 47.56 339 HIS B N 1
ATOM 2816 C CA . HIS B 1 87 ? 12.043 -22.975 37.491 1.00 47.60 339 HIS B CA 1
ATOM 2817 C C . HIS B 1 87 ? 12.418 -22.364 38.846 1.00 47.39 339 HIS B C 1
ATOM 2818 O O . HIS B 1 87 ? 12.631 -21.153 38.943 1.00 47.16 339 HIS B O 1
ATOM 2825 N N . ASN B 1 88 ? 12.535 -23.209 39.872 1.00 47.31 340 ASN B N 1
ATOM 2826 C CA . ASN B 1 88 ? 12.830 -22.770 41.230 1.00 47.05 340 ASN B CA 1
ATOM 2827 C C . ASN B 1 88 ? 14.170 -23.344 41.700 1.00 47.59 340 ASN B C 1
ATOM 2828 O O . ASN B 1 88 ? 14.283 -24.563 41.903 1.00 47.36 340 ASN B O 1
ATOM 2833 N N . PRO B 1 89 ? 15.188 -22.475 41.889 1.00 48.12 341 PRO B N 1
ATOM 2834 C CA . PRO B 1 89 ? 16.502 -22.942 42.380 1.00 48.54 341 PRO B CA 1
ATOM 2835 C C . PRO B 1 89 ? 16.392 -23.667 43.731 1.00 48.91 341 PRO B C 1
ATOM 2836 O O . PRO B 1 89 ? 15.957 -23.054 44.692 1.00 49.01 341 PRO B O 1
ATOM 2840 N N . PRO B 1 90 ? 16.785 -24.959 43.803 1.00 49.44 342 PRO B N 1
ATOM 2841 C CA . PRO B 1 90 ? 16.649 -25.846 44.982 1.00 49.69 342 PRO B CA 1
ATOM 2842 C C . PRO B 1 90 ? 16.743 -25.253 46.412 1.00 49.84 342 PRO B C 1
ATOM 2843 O O . PRO B 1 90 ? 16.027 -25.719 47.310 1.00 50.01 342 PRO B O 1
ATOM 2847 N N . SER B 1 91 ? 17.605 -24.254 46.626 1.00 49.82 343 SER B N 1
ATOM 2848 C CA . SER B 1 91 ? 17.832 -23.683 47.968 1.00 49.71 343 SER B CA 1
ATOM 2849 C C . SER B 1 91 ? 17.467 -22.202 48.051 1.00 49.35 343 SER B C 1
ATOM 2850 O O . SER B 1 91 ? 17.751 -21.442 47.123 1.00 49.61 343 SER B O 1
ATOM 2853 N N . ASP B 1 92 ? 16.873 -21.790 49.175 1.00 48.77 344 ASP B N 1
ATOM 2854 C CA . ASP B 1 92 ? 16.400 -20.404 49.339 1.00 48.29 344 ASP B CA 1
ATOM 2855 C C . ASP B 1 92 ? 17.549 -19.414 49.559 1.00 48.31 344 ASP B C 1
ATOM 2856 O O . ASP B 1 92 ? 17.322 -18.215 49.736 1.00 48.31 344 ASP B O 1
ATOM 2861 N N . ARG B 1 93 ? 18.782 -19.915 49.544 1.00 48.52 345 ARG B N 1
ATOM 2862 C CA . ARG B 1 93 ? 19.954 -19.052 49.493 1.00 48.50 345 ARG B CA 1
ATOM 2863 C C . ARG B 1 93 ? 19.970 -18.285 48.172 1.00 48.41 345 ARG B C 1
ATOM 2864 O O . ARG B 1 93 ? 20.232 -17.082 48.156 1.00 48.68 345 ARG B O 1
ATOM 2866 N N . ASP B 1 94 ? 19.667 -18.987 47.077 1.00 48.20 346 ASP B N 1
ATOM 2867 C CA . ASP B 1 94 ? 19.606 -18.389 45.736 1.00 48.04 346 ASP B CA 1
ATOM 2868 C C . ASP B 1 94 ? 18.638 -17.203 45.699 1.00 47.47 346 ASP B C 1
ATOM 2869 O O . ASP B 1 94 ? 17.537 -17.276 46.235 1.00 47.53 346 ASP B O 1
ATOM 2874 N N . ALA B 1 95 ? 19.058 -16.122 45.050 1.00 46.88 347 ALA B N 1
ATOM 2875 C CA . ALA B 1 95 ? 18.275 -14.888 44.998 1.00 46.69 347 ALA B CA 1
ATOM 2876 C C . ALA B 1 95 ? 16.958 -15.035 44.212 1.00 46.25 347 ALA B C 1
ATOM 2877 O O . ALA B 1 95 ? 16.005 -14.281 44.443 1.00 46.68 347 ALA B O 1
ATOM 2879 N N . GLU B 1 96 ? 16.910 -15.998 43.292 1.00 45.40 348 GLU B N 1
ATOM 2880 C CA . GLU B 1 96 ? 15.706 -16.261 42.511 1.00 44.88 348 GLU B CA 1
ATOM 2881 C C . GLU B 1 96 ? 14.879 -17.443 43.041 1.00 43.96 348 GLU B C 1
ATOM 2882 O O . GLU B 1 96 ? 13.992 -17.933 42.343 1.00 44.32 348 GLU B O 1
ATOM 2888 N N . HIS B 1 97 ? 15.140 -17.902 44.263 1.00 42.99 349 HIS B N 1
ATOM 2889 C CA . HIS B 1 97 ? 14.277 -18.913 44.857 1.00 42.08 349 HIS B CA 1
ATOM 2890 C C . HIS B 1 97 ? 13.027 -18.222 45.410 1.00 41.23 349 HIS B C 1
ATOM 2891 O O . HIS B 1 97 ? 13.127 -17.226 46.131 1.00 40.73 349 HIS B O 1
ATOM 2898 N N . TYR B 1 98 ? 11.862 -18.774 45.076 1.00 40.37 350 TYR B N 1
ATOM 2899 C CA . TYR B 1 98 ? 10.575 -18.186 45.462 1.00 39.54 350 TYR B CA 1
ATOM 2900 C C . TYR B 1 98 ? 9.807 -19.088 46.417 1.00 39.34 350 TYR B C 1
ATOM 2901 O O . TYR B 1 98 ? 10.000 -20.312 46.425 1.00 39.63 350 TYR B O 1
ATOM 2910 N N . ASP B 1 99 ? 8.953 -18.464 47.229 1.00 38.73 351 ASP B N 1
ATOM 2911 C CA . ASP B 1 99 ? 8.132 -19.157 48.229 1.00 38.43 351 ASP B CA 1
ATOM 2912 C C . ASP B 1 99 ? 6.716 -19.481 47.706 1.00 37.85 351 ASP B C 1
ATOM 2913 O O . ASP B 1 99 ? 6.031 -20.342 48.266 1.00 37.42 351 ASP B O 1
ATOM 2918 N N . THR B 1 100 ? 6.276 -18.767 46.663 1.00 37.01 352 THR B N 1
ATOM 2919 C CA . THR B 1 100 ? 5.011 -19.063 45.967 1.00 36.69 352 THR B CA 1
ATOM 2920 C C . THR B 1 100 ? 5.001 -18.553 44.506 1.00 36.46 352 THR B C 1
ATOM 2921 O O . THR B 1 100 ? 5.643 -17.558 44.183 1.00 35.72 352 THR B O 1
ATOM 2925 N N . ALA B 1 101 ? 4.269 -19.250 43.640 1.00 36.57 353 ALA B N 1
ATOM 2926 C CA . ALA B 1 101 ? 4.201 -18.900 42.214 1.00 36.72 353 ALA B CA 1
ATOM 2927 C C . ALA B 1 101 ? 2.766 -18.524 41.842 1.00 36.56 353 ALA B C 1
ATOM 2928 O O . ALA B 1 101 ? 1.827 -19.138 42.331 1.00 37.12 353 ALA B O 1
ATOM 2930 N N . ILE B 1 102 ? 2.603 -17.509 40.994 1.00 36.32 354 ILE B N 1
ATOM 2931 C CA . ILE B 1 102 ? 1.278 -17.101 40.501 1.00 35.96 354 ILE B CA 1
ATOM 2932 C C . ILE B 1 102 ? 1.242 -17.087 38.960 1.00 35.78 354 ILE B C 1
ATOM 2933 O O . ILE B 1 102 ? 2.079 -16.439 38.321 1.00 36.11 354 ILE B O 1
ATOM 2938 N N . LEU B 1 103 ? 0.268 -17.788 38.380 1.00 35.57 355 LEU B N 1
ATOM 2939 C CA . LEU B 1 103 ? 0.007 -17.748 36.934 1.00 35.67 355 LEU B CA 1
ATOM 2940 C C . LEU B 1 103 ? -1.156 -16.837 36.579 1.00 36.04 355 LEU B C 1
ATOM 2941 O O . LEU B 1 103 ? -2.230 -16.944 37.174 1.00 35.56 355 LEU B O 1
ATOM 2946 N N . PHE B 1 104 ? -0.936 -15.960 35.596 1.00 36.71 356 PHE B N 1
ATOM 2947 C CA . PHE B 1 104 ? -1.984 -15.084 35.047 1.00 37.41 356 PHE B CA 1
ATOM 2948 C C . PHE B 1 104 ? -2.352 -15.471 33.598 1.00 38.27 356 PHE B C 1
ATOM 2949 O O . PHE B 1 104 ? -1.471 -15.653 32.759 1.00 38.42 356 PHE B O 1
ATOM 2957 N N . THR B 1 105 ? -3.648 -15.573 33.313 1.00 39.21 357 THR B N 1
ATOM 2958 C CA . THR B 1 105 ? -4.139 -15.866 31.964 1.00 40.27 357 THR B CA 1
ATOM 2959 C C . THR B 1 105 ? -5.322 -14.972 31.580 1.00 41.69 357 THR B C 1
ATOM 2960 O O . THR B 1 105 ? -6.042 -14.479 32.453 1.00 41.25 357 THR B O 1
ATOM 2964 N N . ARG B 1 106 ? -5.511 -14.763 30.275 1.00 43.36 358 ARG B N 1
ATOM 2965 C CA . ARG B 1 106 ? -6.715 -14.079 29.773 1.00 44.96 358 ARG B CA 1
ATOM 2966 C C . ARG B 1 106 ? -7.861 -15.072 29.537 1.00 46.31 358 ARG B C 1
ATOM 2967 O O . ARG B 1 106 ? -9.019 -14.667 29.424 1.00 46.11 358 ARG B O 1
ATOM 2975 N N . GLN B 1 107 ? -7.527 -16.364 29.458 1.00 48.38 359 GLN B N 1
ATOM 2976 C CA . GLN B 1 107 ? -8.515 -17.454 29.345 1.00 49.85 359 GLN B CA 1
ATOM 2977 C C . GLN B 1 107 ? -9.576 -17.408 30.447 1.00 50.81 359 GLN B C 1
ATOM 2978 O O . GLN B 1 107 ? -9.279 -17.110 31.603 1.00 50.72 359 GLN B O 1
ATOM 2984 N N . ASP B 1 108 ? -10.817 -17.708 30.060 1.00 52.33 360 ASP B N 1
ATOM 2985 C CA . ASP B 1 108 ? -11.944 -17.786 30.987 1.00 53.45 360 ASP B CA 1
ATOM 2986 C C . ASP B 1 108 ? -11.890 -19.115 31.753 1.00 53.97 360 ASP B C 1
ATOM 2987 O O . ASP B 1 108 ? -12.059 -20.186 31.176 1.00 54.31 360 ASP B O 1
ATOM 2992 N N . LEU B 1 109 ? -11.630 -19.025 33.051 1.00 54.79 361 LEU B N 1
ATOM 2993 C CA . LEU B 1 109 ? -11.546 -20.190 33.925 1.00 55.35 361 LEU B CA 1
ATOM 2994 C C . LEU B 1 109 ? -12.926 -20.498 34.499 1.00 56.08 361 LEU B C 1
ATOM 2995 O O . LEU B 1 109 ? -13.659 -19.575 34.875 1.00 56.02 361 LEU B O 1
ATOM 3000 N N . CYS B 1 110 ? -13.283 -21.783 34.560 1.00 56.83 362 CYS B N 1
ATOM 3001 C CA . CYS B 1 110 ? -14.561 -22.207 35.144 1.00 57.47 362 CYS B CA 1
ATOM 3002 C C . CYS B 1 110 ? -14.352 -23.190 36.287 1.00 57.95 362 CYS B C 1
ATOM 3003 O O . CYS B 1 110 ? -13.322 -23.872 36.360 1.00 57.98 362 CYS B O 1
ATOM 3006 N N . GLY B 1 111 ? -15.357 -23.271 37.157 1.00 58.50 363 GLY B N 1
ATOM 3007 C CA . GLY B 1 111 ? -15.451 -24.340 38.148 1.00 58.97 363 GLY B CA 1
ATOM 3008 C C . GLY B 1 111 ? -16.166 -25.543 37.550 1.00 59.47 363 GLY B C 1
ATOM 3009 O O . GLY B 1 111 ? -16.064 -25.799 36.345 1.00 59.33 363 GLY B O 1
ATOM 3010 N N . SER B 1 112 ? -16.895 -26.280 38.386 1.00 60.12 364 SER B N 1
ATOM 3011 C CA . SER B 1 112 ? -17.593 -27.494 37.942 1.00 60.58 364 SER B CA 1
ATOM 3012 C C . SER B 1 112 ? -18.986 -27.196 37.369 1.00 60.92 364 SER B C 1
ATOM 3013 O O . SER B 1 112 ? -19.469 -27.919 36.482 1.00 60.89 364 SER B O 1
ATOM 3016 N N . GLN B 1 113 ? -19.630 -26.145 37.882 1.00 61.14 365 GLN B N 1
ATOM 3017 C CA . GLN B 1 113 ? -20.945 -25.724 37.387 1.00 61.33 365 GLN B CA 1
ATOM 3018 C C . GLN B 1 113 ? -21.074 -24.209 37.519 1.00 61.14 365 GLN B C 1
ATOM 3019 O O . GLN B 1 113 ? -21.839 -23.708 38.341 1.00 61.26 365 GLN B O 1
ATOM 3025 N N . THR B 1 114 ? -20.276 -23.506 36.714 1.00 60.89 366 THR B N 1
ATOM 3026 C CA . THR B 1 114 ? -20.291 -22.040 36.580 1.00 60.70 366 THR B CA 1
ATOM 3027 C C . THR B 1 114 ? -18.937 -21.569 36.077 1.00 60.29 366 THR B C 1
ATOM 3028 O O . THR B 1 114 ? -17.896 -22.091 36.478 1.00 60.27 366 THR B O 1
ATOM 3032 N N . CYS B 1 115 ? -18.953 -20.567 35.210 1.00 59.81 367 CYS B N 1
ATOM 3033 C CA . CYS B 1 115 ? -17.715 -19.978 34.734 1.00 59.42 367 CYS B CA 1
ATOM 3034 C C . CYS B 1 115 ? -17.563 -18.530 35.226 1.00 58.48 367 CYS B C 1
ATOM 3035 O O . CYS B 1 115 ? -16.904 -17.710 34.588 1.00 58.43 367 CYS B O 1
ATOM 3038 N N . ASP B 1 116 ? -18.154 -18.242 36.385 1.00 57.46 368 ASP B N 1
ATOM 3039 C CA . ASP B 1 116 ? -18.000 -16.947 37.051 1.00 56.66 368 ASP B CA 1
ATOM 3040 C C . ASP B 1 116 ? -16.670 -16.890 37.804 1.00 55.64 368 ASP B C 1
ATOM 3041 O O . ASP B 1 116 ? -16.196 -15.805 38.141 1.00 55.41 368 ASP B O 1
ATOM 3046 N N . THR B 1 117 ? -16.096 -18.065 38.077 1.00 54.30 369 THR B N 1
ATOM 3047 C CA . THR B 1 117 ? -14.790 -18.203 38.730 1.00 53.38 369 THR B CA 1
ATOM 3048 C C . THR B 1 117 ? -13.720 -17.334 38.067 1.00 52.15 369 THR B C 1
ATOM 3049 O O . THR B 1 117 ? -13.661 -17.264 36.835 1.00 51.93 369 THR B O 1
ATOM 3053 N N . LEU B 1 118 ? -12.882 -16.695 38.886 1.00 50.52 370 LEU B N 1
ATOM 3054 C CA . LEU B 1 118 ? -11.790 -15.836 38.396 1.00 49.39 370 LEU B CA 1
ATOM 3055 C C . LEU B 1 118 ? -10.395 -16.229 38.912 1.00 48.42 370 LEU B C 1
ATOM 3056 O O . LEU B 1 118 ? -9.397 -15.605 38.547 1.00 47.97 370 LEU B O 1
ATOM 3061 N N . GLY B 1 119 ? -10.320 -17.255 39.755 1.00 47.47 371 GLY B N 1
ATOM 3062 C CA . GLY B 1 119 ? -9.041 -17.710 40.293 1.00 46.83 371 GLY B CA 1
ATOM 3063 C C . GLY B 1 119 ? -9.139 -19.060 40.979 1.00 46.18 371 GLY B C 1
ATOM 3064 O O . GLY B 1 119 ? -10.232 -19.556 41.245 1.00 46.04 371 GLY B O 1
ATOM 3065 N N . MET B 1 120 ? -7.988 -19.660 41.251 1.00 45.40 372 MET B N 1
ATOM 3066 C CA . MET B 1 120 ? -7.933 -20.912 41.978 1.00 45.19 372 MET B CA 1
ATOM 3067 C C . MET B 1 120 ? -6.607 -21.098 42.700 1.00 44.42 372 MET B C 1
ATOM 3068 O O . MET B 1 120 ? -5.565 -20.659 42.226 1.00 44.14 372 MET B O 1
ATOM 3073 N N . ALA B 1 121 ? -6.667 -21.748 43.861 1.00 43.79 373 ALA B N 1
ATOM 3074 C CA . ALA B 1 121 ? -5.480 -22.134 44.609 1.00 43.46 373 ALA B CA 1
ATOM 3075 C C . ALA B 1 121 ? -5.831 -23.292 45.544 1.00 43.17 373 ALA B C 1
ATOM 3076 O O . ALA B 1 121 ? -6.986 -23.695 45.625 1.00 43.48 373 ALA B O 1
ATOM 3078 N N . ASP B 1 122 ? -4.839 -23.832 46.240 1.00 42.89 374 ASP B N 1
ATOM 3079 C CA . ASP B 1 122 ? -5.098 -24.788 47.315 1.00 42.73 374 ASP B CA 1
ATOM 3080 C C . ASP B 1 122 ? -4.965 -24.060 48.652 1.00 42.20 374 ASP B C 1
ATOM 3081 O O . ASP B 1 122 ? -4.491 -22.914 48.694 1.00 41.74 374 ASP B O 1
ATOM 3086 N N . VAL B 1 123 ? -5.393 -24.708 49.736 1.00 41.25 375 VAL B N 1
ATOM 3087 C CA . VAL B 1 123 ? -5.464 -24.034 51.039 1.00 41.03 375 VAL B CA 1
ATOM 3088 C C . VAL B 1 123 ? -4.272 -24.347 51.952 1.00 40.59 375 VAL B C 1
ATOM 3089 O O . VAL B 1 123 ? -3.949 -25.515 52.197 1.00 40.77 375 VAL B O 1
ATOM 3093 N N . GLY B 1 124 ? -3.635 -23.290 52.458 1.00 40.05 376 GLY B N 1
ATOM 3094 C CA . GLY B 1 124 ? -2.573 -23.413 53.455 1.00 39.84 376 GLY B CA 1
ATOM 3095 C C . GLY B 1 124 ? -1.314 -24.118 52.966 1.00 39.57 376 GLY B C 1
ATOM 3096 O O . GLY B 1 124 ? -0.869 -25.100 53.578 1.00 39.24 376 GLY B O 1
ATOM 3097 N N . THR B 1 125 ? -0.731 -23.598 51.883 1.00 39.10 377 THR B N 1
ATOM 3098 C CA . THR B 1 125 ? 0.356 -24.281 51.157 1.00 38.55 377 THR B CA 1
ATOM 3099 C C . THR B 1 125 ? 1.659 -23.468 51.028 1.00 38.20 377 THR B C 1
ATOM 3100 O O . THR B 1 125 ? 2.588 -23.899 50.354 1.00 37.86 377 THR B O 1
ATOM 3104 N N . VAL B 1 126 ? 1.736 -22.324 51.704 1.00 37.91 378 VAL B N 1
ATOM 3105 C CA . VAL B 1 126 ? 2.716 -21.285 51.378 1.00 37.83 378 VAL B CA 1
ATOM 3106 C C . VAL B 1 126 ? 4.195 -21.708 51.451 1.00 37.97 378 VAL B C 1
ATOM 3107 O O . VAL B 1 126 ? 4.992 -21.256 50.649 1.00 37.57 378 VAL B O 1
ATOM 3111 N N . CYS B 1 127 ? 4.563 -22.564 52.397 1.00 38.41 379 CYS B N 1
ATOM 3112 C CA . CYS B 1 127 ? 5.957 -23.024 52.495 1.00 38.92 379 CYS B CA 1
ATOM 3113 C C . CYS B 1 127 ? 6.074 -24.497 52.066 1.00 39.15 379 CYS B C 1
ATOM 3114 O O . CYS B 1 127 ? 6.811 -25.278 52.653 1.00 39.70 379 CYS B O 1
ATOM 3117 N N . ASP B 1 128 ? 5.316 -24.846 51.028 1.00 39.56 380 ASP B N 1
ATOM 3118 C CA . ASP B 1 128 ? 5.387 -26.142 50.362 1.00 39.68 380 ASP B CA 1
ATOM 3119 C C . ASP B 1 128 ? 5.614 -25.864 48.866 1.00 39.91 380 ASP B C 1
ATOM 3120 O O . ASP B 1 128 ? 4.666 -25.559 48.139 1.00 39.68 380 ASP B O 1
ATOM 3125 N N . PRO B 1 129 ? 6.875 -25.945 48.406 1.00 40.10 381 PRO B N 1
ATOM 3126 C CA . PRO B 1 129 ? 7.188 -25.611 47.011 1.00 40.32 381 PRO B CA 1
ATOM 3127 C C . PRO B 1 129 ? 6.460 -26.444 45.949 1.00 40.39 381 PRO B C 1
ATOM 3128 O O . PRO B 1 129 ? 6.327 -25.992 44.809 1.00 40.56 381 PRO B O 1
ATOM 3132 N N . SER B 1 130 ? 6.009 -27.646 46.301 1.00 40.37 382 SER B N 1
ATOM 3133 C CA . SER B 1 130 ? 5.214 -28.448 45.368 1.00 40.39 382 SER B CA 1
ATOM 3134 C C . SER B 1 130 ? 3.737 -28.006 45.292 1.00 40.04 382 SER B C 1
ATOM 3135 O O . SER B 1 130 ? 3.029 -28.397 44.358 1.00 40.07 382 SER B O 1
ATOM 3138 N N . ARG B 1 131 ? 3.274 -27.190 46.241 1.00 39.60 383 ARG B N 1
ATOM 3139 C CA . ARG B 1 131 ? 1.861 -26.794 46.266 1.00 39.60 383 ARG B CA 1
ATOM 3140 C C . ARG B 1 131 ? 1.575 -25.293 46.405 1.00 38.88 383 ARG B C 1
ATOM 3141 O O . ARG B 1 131 ? 0.410 -24.896 46.374 1.00 38.41 383 ARG B O 1
ATOM 3149 N N . SER B 1 132 ? 2.613 -24.462 46.528 1.00 38.06 384 SER B N 1
ATOM 3150 C CA . SER B 1 132 ? 2.413 -23.029 46.751 1.00 37.43 384 SER B CA 1
ATOM 3151 C C . SER B 1 132 ? 2.182 -22.333 45.404 1.00 37.27 384 SER B C 1
ATOM 3152 O O . SER B 1 132 ? 3.078 -21.687 44.863 1.00 36.88 384 SER B O 1
ATOM 3155 N N . CYS B 1 133 ? 0.970 -22.491 44.878 1.00 36.94 385 CYS B N 1
ATOM 3156 C CA . CYS B 1 133 ? 0.602 -22.000 43.561 1.00 37.05 385 CYS B CA 1
ATOM 3157 C C . CYS B 1 133 ? -0.811 -21.479 43.544 1.00 36.65 385 CYS B C 1
ATOM 3158 O O . CYS B 1 133 ? -1.669 -21.946 44.295 1.00 35.98 385 CYS B O 1
ATOM 3161 N N . SER B 1 134 ? -1.047 -20.534 42.646 1.00 36.38 386 SER B N 1
ATOM 3162 C CA . SER B 1 134 ? -2.386 -20.042 42.372 1.00 36.39 386 SER B CA 1
ATOM 3163 C C . SER B 1 134 ? -2.477 -19.585 40.915 1.00 36.23 386 SER B C 1
ATOM 3164 O O . SER B 1 134 ? -1.478 -19.194 40.324 1.00 35.58 386 SER B O 1
ATOM 3167 N N . VAL B 1 135 ? -3.676 -19.685 40.342 1.00 36.42 387 VAL B N 1
ATOM 3168 C CA . VAL B 1 135 ? -3.937 -19.269 38.968 1.00 37.07 387 VAL B CA 1
ATOM 3169 C C . VAL B 1 135 ? -5.004 -18.148 38.942 1.00 36.85 387 VAL B C 1
ATOM 3170 O O . VAL B 1 135 ? -6.052 -18.259 39.579 1.00 36.68 387 VAL B O 1
ATOM 3174 N N . ILE B 1 136 ? -4.698 -17.069 38.226 1.00 36.74 388 ILE B N 1
ATOM 3175 C CA . ILE B 1 136 ? -5.531 -15.870 38.173 1.00 36.48 388 ILE B CA 1
ATOM 3176 C C . ILE B 1 136 ? -5.962 -15.573 36.729 1.00 36.77 388 ILE B C 1
ATOM 3177 O O . ILE B 1 136 ? -5.129 -15.508 35.830 1.00 36.71 388 ILE B O 1
ATOM 3182 N N . GLU B 1 137 ? -7.260 -15.365 36.527 1.00 36.81 389 GLU B N 1
ATOM 3183 C CA . GLU B 1 137 ? -7.792 -14.938 35.241 1.00 36.90 389 GLU B CA 1
ATOM 3184 C C . GLU B 1 137 ? -7.759 -13.418 35.190 1.00 36.61 389 GLU B C 1
ATOM 3185 O O . GLU B 1 137 ? -8.309 -12.742 36.059 1.00 35.75 389 GLU B O 1
ATOM 3191 N N . ASP B 1 138 ? -7.112 -12.881 34.165 1.00 36.59 390 ASP B N 1
ATOM 3192 C CA . ASP B 1 138 ? -6.959 -11.433 34.049 1.00 36.40 390 ASP B CA 1
ATOM 3193 C C . ASP B 1 138 ? -8.184 -10.833 33.387 1.00 36.30 390 ASP B C 1
ATOM 3194 O O . ASP B 1 138 ? -8.327 -10.892 32.167 1.00 37.00 390 ASP B O 1
ATOM 3199 N N . ASP B 1 139 ? -9.040 -10.229 34.198 1.00 36.40 391 ASP B N 1
ATOM 3200 C CA . ASP B 1 139 ? -10.231 -9.536 33.707 1.00 36.65 391 ASP B CA 1
ATOM 3201 C C . ASP B 1 139 ? -10.139 -8.033 33.974 1.00 36.19 391 ASP B C 1
ATOM 3202 O O . ASP B 1 139 ? -11.155 -7.353 34.082 1.00 37.00 391 ASP B O 1
ATOM 3207 N N . GLY B 1 140 ? -8.925 -7.513 34.077 1.00 35.62 392 GLY B N 1
ATOM 3208 C CA . GLY B 1 140 ? -8.737 -6.106 34.416 1.00 35.87 392 GLY B CA 1
ATOM 3209 C C . GLY B 1 140 ? -8.055 -5.904 35.765 1.00 35.94 392 GLY B C 1
ATOM 3210 O O . GLY B 1 140 ? -7.647 -6.869 36.412 1.00 35.73 392 GLY B O 1
ATOM 3211 N N . LEU B 1 141 ? -7.949 -4.644 36.184 1.00 35.65 393 LEU B N 1
ATOM 3212 C CA . LEU B 1 141 ? -7.257 -4.284 37.415 1.00 36.35 393 LEU B CA 1
ATOM 3213 C C . LEU B 1 141 ? -7.888 -4.878 38.671 1.00 36.90 393 LEU B C 1
ATOM 3214 O O . LEU B 1 141 ? -7.227 -4.963 39.715 1.00 36.70 393 LEU B O 1
ATOM 3219 N N . GLN B 1 142 ? -9.161 -5.269 38.567 1.00 37.14 394 GLN B N 1
ATOM 3220 C CA . GLN B 1 142 ? -9.847 -5.991 39.620 1.00 38.08 394 GLN B CA 1
ATOM 3221 C C . GLN B 1 142 ? -9.234 -7.377 39.897 1.00 37.24 394 GLN B C 1
ATOM 3222 O O . GLN B 1 142 ? -9.456 -7.943 40.966 1.00 37.13 394 GLN B O 1
ATOM 3228 N N . ALA B 1 143 ? -8.431 -7.898 38.964 1.00 36.70 395 ALA B N 1
ATOM 3229 C CA . ALA B 1 143 ? -7.645 -9.126 39.198 1.00 35.75 395 ALA B CA 1
ATOM 3230 C C . ALA B 1 143 ? -6.588 -9.027 40.329 1.00 35.14 395 ALA B C 1
ATOM 3231 O O . ALA B 1 143 ? -6.093 -10.051 40.811 1.00 34.51 395 ALA B O 1
ATOM 3233 N N . ALA B 1 144 ? -6.235 -7.806 40.732 1.00 34.60 396 ALA B N 1
ATOM 3234 C CA . ALA B 1 144 ? -5.369 -7.596 41.898 1.00 34.11 396 ALA B CA 1
ATOM 3235 C C . ALA B 1 144 ? -6.053 -8.100 43.159 1.00 33.56 396 ALA B C 1
ATOM 3236 O O . ALA B 1 144 ? -5.416 -8.689 44.032 1.00 33.53 396 ALA B O 1
ATOM 3238 N N . PHE B 1 145 ? -7.354 -7.850 43.255 1.00 33.35 397 PHE B N 1
ATOM 3239 C CA . PHE B 1 145 ? -8.140 -8.304 44.395 1.00 33.54 397 PHE B CA 1
ATOM 3240 C C . PHE B 1 145 ? -8.290 -9.817 44.340 1.00 33.05 397 PHE B C 1
ATOM 3241 O O . PHE B 1 145 ? -8.213 -10.477 45.368 1.00 32.29 397 PHE B O 1
ATOM 3249 N N . THR B 1 146 ? -8.429 -10.372 43.139 1.00 32.90 398 THR B N 1
ATOM 3250 C CA . THR B 1 146 ? -8.500 -11.829 42.986 1.00 32.79 398 THR B CA 1
ATOM 3251 C C . THR B 1 146 ? -7.187 -12.456 43.435 1.00 32.65 398 THR B C 1
ATOM 3252 O O . THR B 1 146 ? -7.186 -13.484 44.110 1.00 33.24 398 THR B O 1
ATOM 3256 N N . THR B 1 147 ? -6.074 -11.822 43.063 1.00 32.32 399 THR B N 1
ATOM 3257 C CA . THR B 1 147 ? -4.736 -12.276 43.456 1.00 32.09 399 THR B CA 1
ATOM 3258 C C . THR B 1 147 ? -4.573 -12.356 44.991 1.00 31.95 399 THR B C 1
ATOM 3259 O O . THR B 1 147 ? -4.176 -13.397 45.535 1.00 31.50 399 THR B O 1
ATOM 3263 N N . ALA B 1 148 ? -4.925 -11.266 45.673 1.00 31.79 400 ALA B N 1
ATOM 3264 C CA . ALA B 1 148 ? -4.880 -11.204 47.135 1.00 31.80 400 ALA B CA 1
ATOM 3265 C C . ALA B 1 148 ? -5.799 -12.222 47.821 1.00 31.91 400 ALA B C 1
ATOM 3266 O O . ALA B 1 148 ? -5.423 -12.779 48.852 1.00 32.37 400 ALA B O 1
ATOM 3268 N N . HIS B 1 149 ? -7.003 -12.425 47.268 1.00 31.49 401 HIS B N 1
ATOM 3269 C CA . HIS B 1 149 ? -7.965 -13.420 47.745 1.00 31.45 401 HIS B CA 1
ATOM 3270 C C . HIS B 1 149 ? -7.394 -14.846 47.677 1.00 31.75 401 HIS B C 1
ATOM 3271 O O . HIS B 1 149 ? -7.396 -15.573 48.678 1.00 31.63 401 HIS B O 1
ATOM 3278 N N . GLU B 1 150 ? -6.893 -15.235 46.507 1.00 32.25 402 GLU B N 1
ATOM 3279 C CA . GLU B 1 150 ? -6.295 -16.566 46.325 1.00 32.35 402 GLU B CA 1
ATOM 3280 C C . GLU B 1 150 ? -5.057 -16.812 47.209 1.00 32.46 402 GLU B C 1
ATOM 3281 O O . GLU B 1 150 ? -4.871 -17.922 47.747 1.00 32.03 402 GLU B O 1
ATOM 3287 N N . LEU B 1 151 ? -4.221 -15.784 47.361 1.00 32.13 403 LEU B N 1
ATOM 3288 C CA . LEU B 1 151 ? -3.098 -15.835 48.288 1.00 32.21 403 LEU B CA 1
ATOM 3289 C C . LEU B 1 151 ? -3.592 -15.967 49.737 1.00 32.08 403 LEU B C 1
ATOM 3290 O O . LEU B 1 151 ? -2.868 -16.478 50.581 1.00 30.97 403 LEU B O 1
ATOM 3295 N N . GLY B 1 152 ? -4.816 -15.484 50.006 1.00 32.00 404 GLY B N 1
ATOM 3296 C CA . GLY B 1 152 ? -5.494 -15.672 51.288 1.00 31.91 404 GLY B CA 1
ATOM 3297 C C . GLY B 1 152 ? -5.718 -17.142 51.589 1.00 32.04 404 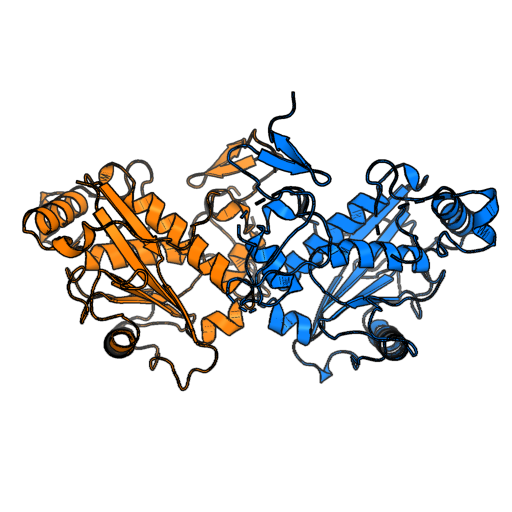GLY B C 1
ATOM 3298 O O . GLY B 1 152 ? -5.416 -17.603 52.684 1.00 31.49 404 GLY B O 1
ATOM 3299 N N . HIS B 1 153 ? -6.219 -17.876 50.598 1.00 32.55 405 HIS B N 1
ATOM 3300 C CA . HIS B 1 153 ? -6.288 -19.342 50.665 1.00 32.88 405 HIS B CA 1
ATOM 3301 C C . HIS B 1 153 ? -4.904 -19.984 50.878 1.00 32.78 405 HIS B C 1
ATOM 3302 O O . HIS B 1 153 ? -4.724 -20.821 51.778 1.00 33.01 405 HIS B O 1
ATOM 3309 N N . VAL B 1 154 ? -3.925 -19.585 50.072 1.00 32.66 406 VAL B N 1
ATOM 3310 C CA . VAL B 1 154 ? -2.544 -20.085 50.231 1.00 32.77 406 VAL B CA 1
ATOM 3311 C C . VAL B 1 154 ? -2.079 -19.978 51.702 1.00 32.55 406 VAL B C 1
ATOM 3312 O O . VAL B 1 154 ? -1.450 -20.900 52.233 1.00 31.69 406 VAL B O 1
ATOM 3316 N N . PHE B 1 155 ? -2.426 -18.856 52.340 1.00 32.55 407 PHE B N 1
ATOM 3317 C CA . PHE B 1 155 ? -2.185 -18.623 53.775 1.00 32.41 407 PHE B CA 1
ATOM 3318 C C . PHE B 1 155 ? -3.231 -19.224 54.719 1.00 31.91 407 PHE B C 1
ATOM 3319 O O . PHE B 1 155 ? -3.342 -18.784 55.864 1.00 31.89 407 PHE B O 1
ATOM 3327 N N . ASN B 1 156 ? -3.996 -20.211 54.246 1.00 31.66 408 ASN B N 1
ATOM 3328 C CA . ASN B 1 156 ? -4.946 -20.970 55.071 1.00 31.52 408 ASN B CA 1
ATOM 3329 C C . ASN B 1 156 ? -6.234 -20.211 55.462 1.00 31.56 408 ASN B C 1
ATOM 3330 O O . ASN B 1 156 ? -6.923 -20.618 56.395 1.00 31.05 408 ASN B O 1
ATOM 3335 N N . MET B 1 157 ? -6.562 -19.117 54.774 1.00 31.66 409 MET B N 1
ATOM 3336 C CA . MET B 1 157 ? -7.813 -18.397 55.084 1.00 32.02 409 MET B CA 1
ATOM 3337 C C . MET B 1 157 ? -9.007 -19.037 54.366 1.00 32.07 409 MET B C 1
ATOM 3338 O O . MET B 1 157 ? -8.944 -19.284 53.165 1.00 31.80 409 MET B O 1
ATOM 3343 N N . PRO B 1 158 ? -10.097 -19.323 55.100 1.00 33.01 410 PRO B N 1
ATOM 3344 C CA . PRO B 1 158 ? -11.331 -19.780 54.458 1.00 33.33 410 PRO B CA 1
ATOM 3345 C C . PRO B 1 158 ? -12.184 -18.595 54.003 1.00 34.12 410 PRO B C 1
ATOM 3346 O O . PRO B 1 158 ? -11.802 -17.439 54.217 1.00 33.91 410 PRO B O 1
ATOM 3350 N N . HIS B 1 159 ? -13.326 -18.887 53.385 1.00 34.93 411 HIS B N 1
ATOM 3351 C CA . HIS B 1 159 ? -14.302 -17.855 53.035 1.00 35.59 411 HIS B CA 1
ATOM 3352 C C . HIS B 1 159 ? -14.994 -17.344 54.296 1.00 35.86 411 HIS B C 1
ATOM 3353 O O . HIS B 1 159 ? -15.312 -18.119 55.193 1.00 35.74 411 HIS B O 1
ATOM 3360 N N . ASP B 1 160 ? -15.238 -16.040 54.357 1.00 36.61 412 ASP B N 1
ATOM 3361 C CA . ASP B 1 160 ? -15.869 -15.422 55.527 1.00 37.09 412 ASP B CA 1
ATOM 3362 C C . ASP B 1 160 ? -17.259 -15.980 55.828 1.00 37.93 412 ASP B C 1
ATOM 3363 O O . ASP B 1 160 ? -17.759 -15.821 56.949 1.00 38.10 412 ASP B O 1
ATOM 3368 N N . ASP B 1 161 ? -17.874 -16.639 54.844 1.00 38.81 413 ASP B N 1
ATOM 3369 C CA . ASP B 1 161 ? -19.182 -17.284 55.029 1.00 39.59 413 ASP B CA 1
ATOM 3370 C C . ASP B 1 161 ? -19.135 -18.813 55.213 1.00 39.70 413 ASP B C 1
ATOM 3371 O O . ASP B 1 161 ? -20.176 -19.471 55.206 1.00 39.75 413 ASP B O 1
ATOM 3376 N N . ALA B 1 162 ? -17.945 -19.382 55.372 1.00 39.85 414 ALA B N 1
ATOM 3377 C CA . ALA B 1 162 ? -17.827 -20.781 55.787 1.00 40.08 414 ALA B CA 1
ATOM 3378 C C . ALA B 1 162 ? -18.192 -20.900 57.270 1.00 40.53 414 ALA B C 1
ATOM 3379 O O . ALA B 1 162 ? -18.129 -19.913 58.020 1.00 40.40 414 ALA B O 1
ATOM 3381 N N . LYS B 1 163 ? -18.576 -22.111 57.680 1.00 41.02 415 LYS B N 1
ATOM 3382 C CA . LYS B 1 163 ? -19.035 -22.388 59.049 1.00 41.44 415 LYS B CA 1
ATOM 3383 C C . LYS B 1 163 ? -17.985 -22.033 60.112 1.00 41.31 415 LYS B C 1
ATOM 3384 O O . LYS B 1 163 ? -18.293 -21.363 61.097 1.00 41.37 415 LYS B O 1
ATOM 3390 N N . GLN B 1 164 ? -16.760 -22.513 59.903 1.00 41.30 416 GLN B N 1
ATOM 3391 C CA . GLN B 1 164 ? -15.563 -22.101 60.668 1.00 41.00 416 GLN B CA 1
ATOM 3392 C C . GLN B 1 164 ? -15.598 -20.621 61.109 1.00 40.25 416 GLN B C 1
ATOM 3393 O O . GLN B 1 164 ? -15.361 -20.300 62.279 1.00 40.49 416 GLN B O 1
ATOM 3399 N N . CYS B 1 165 ? -15.914 -19.740 60.162 1.00 39.09 417 CYS B N 1
ATOM 3400 C CA . CYS B 1 165 ? -15.877 -18.290 60.376 1.00 38.30 417 CYS B CA 1
ATOM 3401 C C . CYS B 1 165 ? -17.114 -17.669 61.038 1.00 37.86 417 CYS B C 1
ATOM 3402 O O . CYS B 1 165 ? -17.074 -16.500 61.434 1.00 37.73 417 CYS B O 1
ATOM 3405 N N . ALA B 1 166 ? -18.205 -18.425 61.135 1.00 37.11 418 ALA B N 1
ATOM 3406 C CA . ALA B 1 166 ? -19.480 -17.879 61.608 1.00 36.76 418 ALA B CA 1
ATOM 3407 C C . ALA B 1 166 ? -19.381 -17.186 62.983 1.00 36.23 418 ALA B C 1
ATOM 3408 O O . ALA B 1 166 ? -19.883 -16.072 63.160 1.00 36.61 418 ALA B O 1
ATOM 3410 N N . SER B 1 167 ? -18.740 -17.839 63.948 1.00 35.20 419 SER B N 1
ATOM 3411 C CA . SER B 1 167 ? -18.591 -17.254 65.283 1.00 34.48 419 SER B CA 1
ATOM 3412 C C . SER B 1 167 ? -17.619 -16.080 65.356 1.00 33.90 419 SER B C 1
ATOM 3413 O O . SER B 1 167 ? -17.820 -15.162 66.152 1.00 33.48 419 SER B O 1
ATOM 3416 N N . LEU B 1 168 ? -16.570 -16.109 64.535 1.00 33.42 420 LEU B N 1
ATOM 3417 C CA . LEU B 1 168 ? -15.522 -15.095 64.595 1.00 33.04 420 LEU B CA 1
ATOM 3418 C C . LEU B 1 168 ? -15.934 -13.779 63.949 1.00 32.74 420 LEU B C 1
ATOM 3419 O O . LEU B 1 168 ? -15.504 -12.713 64.396 1.00 32.12 420 LEU B O 1
ATOM 3424 N N . ASN B 1 169 ? -16.752 -13.872 62.893 1.00 32.61 421 ASN B N 1
ATOM 3425 C CA . ASN B 1 169 ? -17.209 -12.714 62.113 1.00 32.62 421 ASN B CA 1
ATOM 3426 C C . ASN B 1 169 ? -18.546 -12.159 62.593 1.00 32.66 421 ASN B C 1
ATOM 3427 O O . ASN B 1 169 ? -19.360 -12.896 63.169 1.00 33.27 421 ASN B O 1
ATOM 3432 N N . SER B 1 175 ? -18.156 -7.958 52.858 1.00 37.13 427 SER B N 1
ATOM 3433 C CA . SER B 1 175 ? -17.402 -6.731 52.603 1.00 37.31 427 SER B CA 1
ATOM 3434 C C . SER B 1 175 ? -15.896 -6.848 52.913 1.00 36.84 427 SER B C 1
ATOM 3435 O O . SER B 1 175 ? -15.211 -5.823 53.012 1.00 37.25 427 SER B O 1
ATOM 3438 N N . HIS B 1 176 ? -15.380 -8.074 53.059 1.00 36.28 428 HIS B N 1
ATOM 3439 C CA . HIS B 1 176 ? -13.944 -8.294 53.325 1.00 35.47 428 HIS B CA 1
ATOM 3440 C C . HIS B 1 176 ? -13.317 -9.155 52.244 1.00 35.20 428 HIS B C 1
ATOM 3441 O O . HIS B 1 176 ? -14.012 -9.741 51.423 1.00 34.38 428 HIS B O 1
ATOM 3448 N N . MET B 1 177 ? -11.991 -9.267 52.280 1.00 35.34 429 MET B N 1
ATOM 3449 C CA . MET B 1 177 ? -11.247 -9.915 51.207 1.00 35.65 429 MET B CA 1
ATOM 3450 C C . MET B 1 177 ? -11.659 -11.346 50.919 1.00 35.61 429 MET B C 1
ATOM 3451 O O . MET B 1 177 ? -11.720 -11.745 49.758 1.00 35.31 429 MET B O 1
ATOM 3456 N N . MET B 1 178 ? -11.945 -12.117 51.961 1.00 36.08 430 MET B N 1
ATOM 3457 C CA . MET B 1 178 ? -12.266 -13.531 51.776 1.00 37.14 430 MET B CA 1
ATOM 3458 C C . MET B 1 178 ? -13.759 -13.808 51.626 1.00 38.51 430 MET B C 1
ATOM 3459 O O . MET B 1 178 ? -14.210 -14.935 51.825 1.00 38.64 430 MET B O 1
ATOM 3464 N N . ALA B 1 179 ? -14.526 -12.793 51.244 1.00 40.63 431 ALA B N 1
ATOM 3465 C CA . ALA B 1 179 ? -15.924 -13.012 50.863 1.00 42.50 431 ALA B CA 1
ATOM 3466 C C . ALA B 1 179 ? -15.976 -13.981 49.675 1.00 44.52 431 ALA B C 1
ATOM 3467 O O . ALA B 1 179 ? -15.174 -13.864 48.733 1.00 44.54 431 ALA B O 1
ATOM 3469 N N . SER B 1 180 ? -16.901 -14.944 49.719 1.00 46.72 432 SER B N 1
ATOM 3470 C CA . SER B 1 180 ? -17.114 -15.854 48.580 1.00 48.47 432 SER B CA 1
ATOM 3471 C C . SER B 1 180 ? -17.556 -15.094 47.318 1.00 50.16 432 SER B C 1
ATOM 3472 O O . SER B 1 180 ? -17.411 -15.601 46.206 1.00 50.60 432 SER B O 1
ATOM 3475 N N . MET B 1 181 ? -18.081 -13.882 47.501 1.00 52.01 433 MET B N 1
ATOM 3476 C CA . MET B 1 181 ? -18.429 -12.985 46.400 1.00 53.49 433 MET B CA 1
ATOM 3477 C C . MET B 1 181 ? -18.111 -11.529 46.770 1.00 53.95 433 MET B C 1
ATOM 3478 O O . MET B 1 181 ? -18.707 -10.991 47.705 1.00 54.28 433 MET B O 1
ATOM 3483 N N . LEU B 1 182 ? -17.189 -10.896 46.050 1.00 54.58 434 LEU B N 1
ATOM 3484 C CA . LEU B 1 182 ? -16.873 -9.472 46.279 1.00 55.16 434 LEU B CA 1
ATOM 3485 C C . LEU B 1 182 ? -18.144 -8.691 46.630 1.00 55.24 434 LEU B C 1
ATOM 3486 O O . LEU B 1 182 ? -18.091 -7.573 47.141 1.00 55.54 434 LEU B O 1
ATOM 3491 N N . ASN B 1 184 ? -17.834 -4.707 47.107 1.00 56.29 436 ASN B N 1
ATOM 3492 C CA . ASN B 1 184 ? -18.090 -3.854 48.266 1.00 56.38 436 ASN B CA 1
ATOM 3493 C C . ASN B 1 184 ? -17.073 -4.055 49.395 1.00 56.15 436 ASN B C 1
ATOM 3494 O O . ASN B 1 184 ? -17.431 -4.122 50.575 1.00 56.37 436 ASN B O 1
ATOM 3499 N N . LEU B 1 185 ? -15.803 -4.139 49.011 1.00 55.60 437 LEU B N 1
ATOM 3500 C CA . LEU B 1 185 ? -14.715 -4.338 49.947 1.00 55.48 437 LEU B CA 1
ATOM 3501 C C . LEU B 1 185 ? -14.621 -3.133 50.877 1.00 55.48 437 LEU B C 1
ATOM 3502 O O . LEU B 1 185 ? -14.552 -1.996 50.414 1.00 55.60 437 LEU B O 1
ATOM 3507 N N . ASP B 1 186 ? -14.629 -3.381 52.185 1.00 55.33 438 ASP B N 1
ATOM 3508 C CA . ASP B 1 186 ? -14.394 -2.319 53.154 1.00 55.23 438 ASP B CA 1
ATOM 3509 C C . ASP B 1 186 ? -12.899 -1.987 53.229 1.00 55.10 438 ASP B C 1
ATOM 3510 O O . ASP B 1 186 ? -12.073 -2.851 53.529 1.00 55.02 438 ASP B O 1
ATOM 3515 N N . HIS B 1 187 ? -12.576 -0.720 52.987 1.00 54.71 439 HIS B N 1
ATOM 3516 C CA . HIS B 1 187 ? -11.191 -0.258 52.880 1.00 54.41 439 HIS B CA 1
ATOM 3517 C C . HIS B 1 187 ? -10.677 0.218 54.239 1.00 53.22 439 HIS B C 1
ATOM 3518 O O . HIS B 1 187 ? -9.467 0.268 54.473 1.00 53.35 439 HIS B O 1
ATOM 3525 N N . SER B 1 188 ? -11.609 0.569 55.125 1.00 51.82 440 SER B N 1
ATOM 3526 C CA . SER B 1 188 ? -11.336 0.733 56.558 1.00 50.64 440 SER B CA 1
ATOM 3527 C C . SER B 1 188 ? -10.661 -0.515 57.159 1.00 49.45 440 SER B C 1
ATOM 3528 O O . SER B 1 188 ? -9.804 -0.411 58.050 1.00 49.75 440 SER B O 1
ATOM 3531 N N . GLN B 1 189 ? -11.087 -1.689 56.696 1.00 47.60 441 GLN B N 1
ATOM 3532 C CA . GLN B 1 189 ? -10.471 -2.958 57.083 1.00 46.13 441 GLN B CA 1
ATOM 3533 C C . GLN B 1 189 ? -10.831 -4.089 56.097 1.00 44.24 441 GLN B C 1
ATOM 3534 O O . GLN B 1 189 ? -11.908 -4.695 56.190 1.00 43.90 441 GLN B O 1
ATOM 3540 N N . PRO B 1 190 ? -9.935 -4.354 55.132 1.00 41.85 442 PRO B N 1
ATOM 3541 C CA . PRO B 1 190 ? -10.169 -5.402 54.146 1.00 40.59 442 PRO B CA 1
ATOM 3542 C C . PRO B 1 190 ? -10.226 -6.804 54.741 1.00 39.26 442 PRO B C 1
ATOM 3543 O O . PRO B 1 190 ? -10.969 -7.633 54.228 1.00 39.23 442 PRO B O 1
ATOM 3547 N N . TRP B 1 191 ? -9.470 -7.066 55.811 1.00 37.52 443 TRP B N 1
ATOM 3548 C CA . TRP B 1 191 ? -9.404 -8.422 56.389 1.00 36.00 443 TRP B CA 1
ATOM 3549 C C . TRP B 1 191 ? -10.363 -8.575 57.555 1.00 35.51 443 TRP B C 1
ATOM 3550 O O . TRP B 1 191 ? -10.320 -7.793 58.514 1.00 34.98 443 TRP B O 1
ATOM 3561 N N . SER B 1 192 ? -11.233 -9.585 57.460 1.00 34.68 444 SER B N 1
ATOM 3562 C CA . SER B 1 192 ? -12.193 -9.890 58.512 1.00 33.73 444 SER B CA 1
ATOM 3563 C C . SER B 1 192 ? -11.487 -10.493 59.730 1.00 33.22 444 SER B C 1
ATOM 3564 O O . SER B 1 192 ? -10.352 -10.966 59.623 1.00 32.64 444 SER B O 1
ATOM 3567 N N . PRO B 1 193 ? -12.158 -10.471 60.894 1.00 32.60 445 PRO B N 1
ATOM 3568 C CA . PRO B 1 193 ? -11.661 -11.156 62.088 1.00 32.28 445 PRO B CA 1
ATOM 3569 C C . PRO B 1 193 ? -11.260 -12.611 61.822 1.00 31.62 445 PRO B C 1
ATOM 3570 O O . PRO B 1 193 ? -10.198 -13.046 62.272 1.00 31.35 445 PRO B O 1
ATOM 3574 N N . CYS B 1 194 ? -12.085 -13.334 61.071 1.00 30.75 446 CYS B N 1
ATOM 3575 C CA . CYS B 1 194 ? -11.799 -14.721 60.742 1.00 30.37 446 CYS B CA 1
ATOM 3576 C C . CYS B 1 194 ? -10.458 -14.866 60.032 1.00 29.73 446 CYS B C 1
ATOM 3577 O O . CYS B 1 194 ? -9.626 -15.660 60.447 1.00 28.83 446 CYS B O 1
ATOM 3580 N N . SER B 1 195 ? -10.274 -14.097 58.955 1.00 29.16 447 SER B N 1
ATOM 3581 C CA . SER B 1 195 ? -9.055 -14.148 58.149 1.00 28.86 447 SER B CA 1
ATOM 3582 C C . SER B 1 195 ? -7.806 -13.839 58.964 1.00 28.24 447 SER B C 1
ATOM 3583 O O . SER B 1 195 ? -6.784 -14.511 58.817 1.00 28.06 447 SER B O 1
ATOM 3586 N N . ALA B 1 196 ? -7.900 -12.808 59.801 1.00 27.81 448 ALA B N 1
ATOM 3587 C CA . ALA B 1 196 ? -6.827 -12.424 60.728 1.00 27.47 448 ALA B CA 1
ATOM 3588 C C . ALA B 1 196 ? -6.419 -13.551 61.672 1.00 27.10 448 ALA B C 1
ATOM 3589 O O . ALA B 1 196 ? -5.226 -13.821 61.854 1.00 26.27 448 ALA B O 1
ATOM 3591 N N . TYR B 1 197 ? -7.401 -14.183 62.304 1.00 26.77 449 TYR B N 1
ATOM 3592 C CA . TYR B 1 197 ? -7.095 -15.284 63.216 1.00 26.41 449 TYR B CA 1
ATOM 3593 C C . TYR B 1 197 ? -6.443 -16.439 62.478 1.00 26.52 449 TYR B C 1
ATOM 3594 O O . TYR B 1 197 ? -5.469 -17.019 62.953 1.00 26.55 449 TYR B O 1
ATOM 3603 N N . MET B 1 198 ? -6.989 -16.780 61.319 1.00 26.73 450 MET B N 1
ATOM 3604 C CA . MET B 1 198 ? -6.554 -17.980 60.611 1.00 26.98 450 MET B CA 1
ATOM 3605 C C . MET B 1 198 ? -5.118 -17.861 60.089 1.00 26.81 450 MET B C 1
ATOM 3606 O O . MET B 1 198 ? -4.334 -18.804 60.203 1.00 26.08 450 MET B O 1
ATOM 3611 N N . ILE B 1 199 ? -4.774 -16.707 59.526 1.00 26.77 451 ILE B N 1
ATOM 3612 C CA . ILE B 1 199 ? -3.414 -16.498 59.048 1.00 26.82 451 ILE B CA 1
ATOM 3613 C C . ILE B 1 199 ? -2.468 -16.423 60.245 1.00 26.73 451 ILE B C 1
ATOM 3614 O O . ILE B 1 199 ? -1.427 -17.058 60.230 1.00 27.13 451 ILE B O 1
ATOM 3619 N N . THR B 1 200 ? -2.854 -15.679 61.282 1.00 26.82 452 THR B N 1
ATOM 3620 C CA . THR B 1 200 ? -2.019 -15.499 62.459 1.00 27.35 452 THR B CA 1
ATOM 3621 C C . THR B 1 200 ? -1.736 -16.852 63.124 1.00 27.47 452 THR B C 1
ATOM 3622 O O . THR B 1 200 ? -0.609 -17.134 63.513 1.00 27.34 452 THR B O 1
ATOM 3626 N N . SER B 1 201 ? -2.761 -17.686 63.225 1.00 27.80 453 SER B N 1
ATOM 3627 C CA . SER B 1 201 ? -2.624 -19.036 63.785 1.00 28.85 453 SER B CA 1
ATOM 3628 C C . SER B 1 201 ? -1.670 -19.924 62.958 1.00 28.79 453 SER B C 1
ATOM 3629 O O . SER B 1 201 ? -0.790 -20.595 63.499 1.00 28.72 453 SER B O 1
ATOM 3632 N N . PHE B 1 202 ? -1.897 -19.922 61.650 1.00 29.04 454 PHE B N 1
ATOM 3633 C CA . PHE B 1 202 ? -1.139 -20.696 60.668 1.00 29.44 454 PHE B CA 1
ATOM 3634 C C . PHE B 1 202 ? 0.370 -20.434 60.811 1.00 29.73 454 PHE B C 1
ATOM 3635 O O . PHE B 1 202 ? 1.164 -21.370 60.884 1.00 29.32 454 PHE B O 1
ATOM 3643 N N . LEU B 1 203 ? 0.736 -19.151 60.887 1.00 29.91 455 LEU B N 1
ATOM 3644 C CA . LEU B 1 203 ? 2.133 -18.719 61.015 1.00 30.10 455 LEU B CA 1
ATOM 3645 C C . LEU B 1 203 ? 2.700 -18.901 62.418 1.00 30.11 455 LEU B C 1
ATOM 3646 O O . LEU B 1 203 ? 3.917 -19.094 62.576 1.00 29.55 455 LEU B O 1
ATOM 3651 N N . ASP B 1 204 ? 1.839 -18.810 63.434 1.00 30.20 456 ASP B N 1
ATOM 3652 C CA . ASP B 1 204 ? 2.225 -19.195 64.800 1.00 30.24 456 ASP B CA 1
ATOM 3653 C C . ASP B 1 204 ? 2.669 -20.664 64.825 1.00 30.49 456 ASP B C 1
ATOM 3654 O O . ASP B 1 204 ? 3.727 -20.996 65.369 1.00 30.35 456 ASP B O 1
ATOM 3659 N N . ASN B 1 205 ? 1.871 -21.530 64.207 1.00 30.54 457 ASN B N 1
ATOM 3660 C CA . ASN B 1 205 ? 2.162 -22.966 64.165 1.00 31.02 457 ASN B CA 1
ATOM 3661 C C . ASN B 1 205 ? 3.394 -23.367 63.293 1.00 31.25 457 ASN B C 1
ATOM 3662 O O . ASN B 1 205 ? 3.721 -24.549 63.161 1.00 30.50 457 ASN B O 1
ATOM 3667 N N . GLY B 1 206 ? 4.069 -22.378 62.704 1.00 31.98 458 GLY B N 1
ATOM 3668 C CA . GLY B 1 206 ? 5.376 -22.580 62.066 1.00 32.29 458 GLY B CA 1
ATOM 3669 C C . GLY B 1 206 ? 5.306 -22.795 60.565 1.00 33.07 458 GLY B C 1
ATOM 3670 O O . GLY B 1 206 ? 6.315 -23.090 59.930 1.00 33.29 458 GLY B O 1
ATOM 3671 N N . HIS B 1 207 ? 4.123 -22.614 59.984 1.00 33.85 459 HIS B N 1
ATOM 3672 C CA . HIS B 1 207 ? 3.895 -22.956 58.583 1.00 34.38 459 HIS B CA 1
ATOM 3673 C C . HIS B 1 207 ? 4.350 -21.868 57.622 1.00 34.97 459 HIS B C 1
ATOM 3674 O O . HIS B 1 207 ? 4.195 -22.025 56.415 1.00 35.21 459 HIS B O 1
ATOM 3681 N N . GLY B 1 208 ? 4.905 -20.777 58.159 1.00 35.56 460 GLY B N 1
ATOM 3682 C CA . GLY B 1 208 ? 5.517 -19.720 57.354 1.00 35.99 460 GLY B CA 1
ATOM 3683 C C . GLY B 1 208 ? 7.009 -19.538 57.612 1.00 36.14 460 GLY B C 1
ATOM 3684 O O . GLY B 1 208 ? 7.514 -18.421 57.486 1.00 35.52 460 GLY B O 1
ATOM 3685 N N . GLU B 1 209 ? 7.702 -20.632 57.958 1.00 36.54 461 GLU B N 1
ATOM 3686 C CA . GLU B 1 209 ? 9.165 -20.627 58.189 1.00 37.18 461 GLU B CA 1
ATOM 3687 C C . GLU B 1 209 ? 9.984 -20.061 57.013 1.00 36.71 461 GLU B C 1
ATOM 3688 O O . GLU B 1 209 ? 10.963 -19.341 57.227 1.00 36.35 461 GLU B O 1
ATOM 3694 N N . CYS B 1 210 ? 9.586 -20.414 55.788 1.00 36.38 462 CYS B N 1
ATOM 3695 C CA . CYS B 1 210 ? 10.299 -20.022 54.561 1.00 36.35 462 CYS B CA 1
ATOM 3696 C C . CYS B 1 210 ? 10.124 -18.540 54.196 1.00 36.25 462 CYS B C 1
ATOM 3697 O O . CYS B 1 210 ? 10.761 -18.032 53.252 1.00 35.89 462 CYS B O 1
ATOM 3700 N N . LEU B 1 211 ? 9.261 -17.852 54.938 1.00 36.05 463 LEU B N 1
ATOM 3701 C CA . LEU B 1 211 ? 8.988 -16.437 54.710 1.00 36.40 463 LEU B CA 1
ATOM 3702 C C . LEU B 1 211 ? 9.887 -15.530 55.551 1.00 37.10 463 LEU B C 1
ATOM 3703 O O . LEU B 1 211 ? 9.767 -14.310 55.501 1.00 37.19 463 LEU B O 1
ATOM 3708 N N . MET B 1 212 ? 10.802 -16.122 56.308 1.00 38.12 464 MET B N 1
ATOM 3709 C CA . MET B 1 212 ? 11.611 -15.360 57.265 1.00 39.01 464 MET B CA 1
ATOM 3710 C C . MET B 1 212 ? 12.848 -14.682 56.657 1.00 39.42 464 MET B C 1
ATOM 3711 O O . MET B 1 212 ? 13.333 -13.695 57.217 1.00 38.97 464 MET B O 1
ATOM 3716 N N . ASP B 1 213 ? 13.330 -15.185 55.517 1.00 40.24 465 ASP B N 1
ATOM 3717 C CA . ASP B 1 213 ? 14.508 -14.607 54.850 1.00 41.16 465 ASP B CA 1
ATOM 3718 C C . ASP B 1 213 ? 14.152 -13.421 53.946 1.00 42.07 465 ASP B C 1
ATOM 3719 O O . ASP B 1 213 ? 13.099 -13.401 53.303 1.00 41.56 465 ASP B O 1
ATOM 3724 N N . LYS B 1 214 ? 15.033 -12.427 53.908 1.00 43.27 466 LYS B N 1
ATOM 3725 C CA . LYS B 1 214 ? 14.827 -11.259 53.047 1.00 44.68 466 LYS B CA 1
ATOM 3726 C C . LYS B 1 214 ? 15.090 -11.599 51.577 1.00 44.95 466 LYS B C 1
ATOM 3727 O O . LYS B 1 214 ? 15.878 -12.504 51.270 1.00 44.59 466 LYS B O 1
ATOM 3733 N N . PRO B 1 215 ? 14.414 -10.881 50.660 1.00 45.93 467 PRO B N 1
ATOM 3734 C CA . PRO B 1 215 ? 14.748 -11.011 49.246 1.00 46.14 467 PRO B CA 1
ATOM 3735 C C . PRO B 1 215 ? 16.105 -10.384 48.943 1.00 46.49 467 PRO B C 1
ATOM 3736 O O . PRO B 1 215 ? 16.479 -9.381 49.557 1.00 46.00 467 PRO B O 1
ATOM 3740 N N . GLN B 1 216 ? 16.829 -11.002 48.017 1.00 47.00 468 GLN B N 1
ATOM 3741 C CA . GLN B 1 216 ? 18.077 -10.460 47.497 1.00 47.54 468 GLN B CA 1
ATOM 3742 C C . GLN B 1 216 ? 17.768 -9.832 46.136 1.00 47.73 468 GLN B C 1
ATOM 3743 O O . GLN B 1 216 ? 17.356 -10.528 45.204 1.00 47.97 468 GLN B O 1
ATOM 3749 N N . ASN B 1 217 ? 17.951 -8.515 46.041 1.00 47.99 469 ASN B N 1
ATOM 3750 C CA . ASN B 1 217 ? 17.589 -7.710 44.850 1.00 48.16 469 ASN B CA 1
ATOM 3751 C C . ASN B 1 217 ? 16.244 -8.082 44.187 1.00 47.91 469 ASN B C 1
ATOM 3752 O O . ASN B 1 217 ? 16.206 -8.537 43.040 1.00 47.99 469 ASN B O 1
ATOM 3757 N N . PRO B 1 218 ? 15.131 -7.866 44.912 1.00 47.29 470 PRO B N 1
ATOM 3758 C CA . PRO B 1 218 ? 13.829 -8.160 44.343 1.00 47.12 470 PRO B CA 1
ATOM 3759 C C . PRO B 1 218 ? 13.458 -7.129 43.283 1.00 46.79 470 PRO B C 1
ATOM 3760 O O . PRO B 1 218 ? 13.999 -6.027 43.283 1.00 46.72 470 PRO B O 1
ATOM 3764 N N . ILE B 1 219 ? 12.536 -7.497 42.402 1.00 46.93 471 ILE B N 1
ATOM 3765 C CA . ILE B 1 219 ? 12.050 -6.614 41.334 1.00 46.45 471 ILE B CA 1
ATOM 3766 C C . ILE B 1 219 ? 11.150 -5.525 41.920 1.00 46.53 471 ILE B C 1
ATOM 3767 O O . ILE B 1 219 ? 10.097 -5.814 42.486 1.00 46.38 471 ILE B O 1
ATOM 3772 N N . GLN B 1 220 ? 11.568 -4.273 41.771 1.00 46.50 472 GLN B N 1
ATOM 3773 C CA . GLN B 1 220 ? 10.865 -3.147 42.384 1.00 46.80 472 GLN B CA 1
ATOM 3774 C C . GLN B 1 220 ? 9.391 -3.063 41.954 1.00 46.21 472 GLN B C 1
ATOM 3775 O O . GLN B 1 220 ? 9.058 -3.228 40.774 1.00 46.06 472 GLN B O 1
ATOM 3781 N N . LEU B 1 221 ? 8.510 -2.820 42.920 1.00 45.49 473 LEU B N 1
ATOM 3782 C CA . LEU B 1 221 ? 7.091 -2.610 42.629 1.00 45.17 473 LEU B CA 1
ATOM 3783 C C . LEU B 1 221 ? 6.812 -1.126 42.431 1.00 44.96 473 LEU B C 1
ATOM 3784 O O . LEU B 1 221 ? 7.453 -0.299 43.071 1.00 45.11 473 LEU B O 1
ATOM 3789 N N . PRO B 1 222 ? 5.866 -0.786 41.539 1.00 44.99 474 PRO B N 1
ATOM 3790 C CA . PRO B 1 222 ? 5.409 0.595 41.334 1.00 45.13 474 PRO B CA 1
ATOM 3791 C C . PRO B 1 222 ? 4.980 1.305 42.628 1.00 45.28 474 PRO B C 1
ATOM 3792 O O . PRO B 1 222 ? 4.159 0.784 43.378 1.00 45.56 474 PRO B O 1
ATOM 3796 N N . GLY B 1 223 ? 5.519 2.495 42.871 1.00 45.29 475 GLY B N 1
ATOM 3797 C CA . GLY B 1 223 ? 5.162 3.257 44.061 1.00 45.28 475 GLY B CA 1
ATOM 3798 C C . GLY B 1 223 ? 3.830 3.979 43.956 1.00 45.28 475 GLY B C 1
ATOM 3799 O O . GLY B 1 223 ? 3.209 4.293 44.976 1.00 45.33 475 GLY B O 1
ATOM 3800 N N . ASP B 1 224 ? 3.390 4.239 42.727 1.00 44.89 476 ASP B N 1
ATOM 3801 C CA . ASP B 1 224 ? 2.191 5.036 42.479 1.00 44.91 476 ASP B CA 1
ATOM 3802 C C . ASP B 1 224 ? 0.921 4.162 42.502 1.00 43.45 476 ASP B C 1
ATOM 3803 O O . ASP B 1 224 ? 0.985 2.943 42.318 1.00 42.75 476 ASP B O 1
ATOM 3808 N N . LEU B 1 225 ? -0.228 4.791 42.741 1.00 41.93 477 LEU B N 1
ATOM 3809 C CA . LEU B 1 225 ? -1.519 4.087 42.680 1.00 40.96 477 LEU B CA 1
ATOM 3810 C C . LEU B 1 225 ? -1.846 3.548 41.273 1.00 40.44 477 LEU B C 1
ATOM 3811 O O . LEU B 1 225 ? -1.370 4.087 40.258 1.00 39.92 477 LEU B O 1
ATOM 3816 N N . PRO B 1 226 ? -2.659 2.475 41.207 1.00 39.97 478 PRO B N 1
ATOM 3817 C CA . PRO B 1 226 ? -2.864 1.797 39.914 1.00 39.90 478 PRO B CA 1
ATOM 3818 C C . PRO B 1 226 ? -3.493 2.668 38.824 1.00 39.41 478 PRO B C 1
ATOM 3819 O O . PRO B 1 226 ? -3.134 2.550 37.656 1.00 39.03 478 PRO B O 1
ATOM 3823 N N . GLY B 1 227 ? -4.407 3.546 39.213 1.00 39.54 479 GLY B N 1
ATOM 3824 C CA . GLY B 1 227 ? -5.054 4.442 38.278 1.00 39.43 479 GLY B CA 1
ATOM 3825 C C . GLY B 1 227 ? -4.155 5.520 37.706 1.00 39.54 479 GLY B C 1
ATOM 3826 O O . GLY B 1 227 ? -4.511 6.139 36.705 1.00 40.15 479 GLY B O 1
ATOM 3827 N N . THR B 1 228 ? -2.997 5.758 38.323 1.00 39.07 480 THR B N 1
ATOM 3828 C CA . THR B 1 228 ? -2.111 6.832 37.858 1.00 39.18 480 THR B CA 1
ATOM 3829 C C . THR B 1 228 ? -1.493 6.523 36.493 1.00 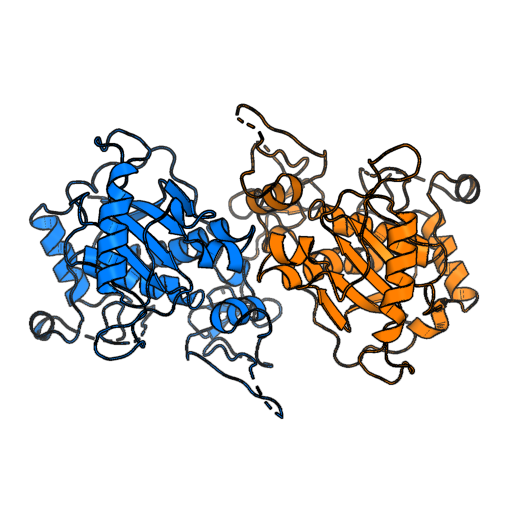38.68 480 THR B C 1
ATOM 3830 O O . THR B 1 228 ? -1.394 7.414 35.663 1.00 39.01 480 THR B O 1
ATOM 3834 N N . SER B 1 229 ? -1.098 5.270 36.270 1.00 38.11 481 SER B N 1
ATOM 3835 C CA . SER B 1 229 ? -0.558 4.847 34.971 1.00 38.31 481 SER B CA 1
ATOM 3836 C C . SER B 1 229 ? -1.627 4.407 33.972 1.00 37.20 481 SER B C 1
ATOM 3837 O O . SER B 1 229 ? -1.339 4.302 32.776 1.00 36.52 481 SER B O 1
ATOM 3840 N N . TYR B 1 230 ? -2.850 4.154 34.453 1.00 36.24 482 TYR B N 1
ATOM 3841 C CA . TYR B 1 230 ? -3.925 3.604 33.629 1.00 35.04 482 TYR B CA 1
ATOM 3842 C C . TYR B 1 230 ? -5.232 4.342 33.851 1.00 34.28 482 TYR B C 1
ATOM 3843 O O . TYR B 1 230 ? -5.884 4.156 34.875 1.00 33.27 482 TYR B O 1
ATOM 3852 N N . ASP B 1 231 ? -5.616 5.163 32.884 1.00 33.60 483 ASP B N 1
ATOM 3853 C CA . ASP B 1 231 ? -6.846 5.958 32.967 1.00 33.19 483 ASP B CA 1
ATOM 3854 C C . ASP B 1 231 ? -8.118 5.121 32.760 1.00 32.36 483 ASP B C 1
ATOM 3855 O O . ASP B 1 231 ? -8.058 3.909 32.487 1.00 31.83 483 ASP B O 1
ATOM 3860 N N . ALA B 1 232 ? -9.271 5.767 32.892 1.00 31.70 484 ALA B N 1
ATOM 3861 C CA . ALA B 1 232 ? -10.548 5.074 32.759 1.00 31.20 484 ALA B CA 1
ATOM 3862 C C . ALA B 1 232 ? -10.669 4.317 31.416 1.00 31.41 484 ALA B C 1
ATOM 3863 O O . ALA B 1 232 ? -11.146 3.173 31.393 1.00 29.84 484 ALA B O 1
ATOM 3865 N N . ASN B 1 233 ? -10.200 4.930 30.321 1.00 30.84 485 ASN B N 1
ATOM 3866 C CA . ASN B 1 233 ? -10.199 4.246 29.020 1.00 31.16 485 ASN B CA 1
ATOM 3867 C C . ASN B 1 233 ? -9.395 2.951 29.065 1.00 30.94 485 ASN B C 1
ATOM 3868 O O . ASN B 1 233 ? -9.905 1.885 28.685 1.00 30.66 485 ASN B O 1
ATOM 3873 N N . ARG B 1 234 ? -8.147 3.036 29.540 1.00 31.06 486 ARG B N 1
ATOM 3874 C CA . ARG B 1 234 ? -7.298 1.845 29.687 1.00 31.00 486 ARG B CA 1
ATOM 3875 C C . ARG B 1 234 ? -7.950 0.750 30.521 1.00 31.11 486 ARG B C 1
ATOM 3876 O O . ARG B 1 234 ? -7.931 -0.421 30.154 1.00 31.00 486 ARG B O 1
ATOM 3884 N N . GLN B 1 235 ? -8.508 1.135 31.657 1.00 31.07 487 GLN B N 1
ATOM 3885 C CA . GLN B 1 235 ? -9.256 0.200 32.478 1.00 31.80 487 GLN B CA 1
ATOM 3886 C C . GLN B 1 235 ? -10.438 -0.459 31.753 1.00 31.38 487 GLN B C 1
ATOM 3887 O O . GLN B 1 235 ? -10.674 -1.649 31.928 1.00 31.35 487 GLN B O 1
ATOM 3893 N N . CYS B 1 236 ? -11.177 0.297 30.948 1.00 31.48 488 CYS B N 1
ATOM 3894 C CA . CYS B 1 236 ? -12.216 -0.311 30.108 1.00 32.10 488 CYS B CA 1
ATOM 3895 C C . CYS B 1 236 ? -11.658 -1.306 29.060 1.00 32.34 488 CYS B C 1
ATOM 3896 O O . CYS B 1 236 ? -12.269 -2.349 28.793 1.00 31.21 488 CYS B O 1
ATOM 3899 N N . GLN B 1 237 ? -10.481 -0.990 28.514 1.00 33.28 489 GLN B N 1
ATOM 3900 C CA . GLN B 1 237 ? -9.785 -1.872 27.570 1.00 33.65 489 GLN B CA 1
ATOM 3901 C C . GLN B 1 237 ? -9.342 -3.205 28.184 1.00 34.05 489 GLN B C 1
ATOM 3902 O O . GLN B 1 237 ? -9.410 -4.234 27.517 1.00 32.90 489 GLN B O 1
ATOM 3908 N N . PHE B 1 238 ? -8.898 -3.198 29.442 1.00 34.81 490 PHE B N 1
ATOM 3909 C CA . PHE B 1 238 ? -8.489 -4.451 30.093 1.00 35.39 490 PHE B CA 1
ATOM 3910 C C . PHE B 1 238 ? -9.664 -5.379 30.322 1.00 35.89 490 PHE B C 1
ATOM 3911 O O . PHE B 1 238 ? -9.510 -6.585 30.262 1.00 35.64 490 PHE B O 1
ATOM 3919 N N . THR B 1 239 ? -10.842 -4.819 30.579 1.00 36.71 491 THR B N 1
ATOM 3920 C CA . THR B 1 239 ? -11.995 -5.635 30.934 1.00 37.11 491 THR B CA 1
ATOM 3921 C C . THR B 1 239 ? -12.801 -6.072 29.730 1.00 37.25 491 THR B C 1
ATOM 3922 O O . THR B 1 239 ? -13.217 -7.216 29.653 1.00 37.44 491 THR B O 1
ATOM 3926 N N . PHE B 1 240 ? -13.026 -5.155 28.800 1.00 37.44 492 PHE B N 1
ATOM 3927 C CA . PHE B 1 240 ? -13.924 -5.395 27.700 1.00 37.46 492 PHE B CA 1
ATOM 3928 C C . PHE B 1 240 ? -13.231 -5.341 26.350 1.00 37.64 492 PHE B C 1
ATOM 3929 O O . PHE B 1 240 ? -13.882 -5.282 25.317 1.00 38.51 492 PHE B O 1
ATOM 3937 N N . GLY B 1 241 ? -11.911 -5.366 26.341 1.00 37.88 493 GLY B N 1
ATOM 3938 C CA . GLY B 1 241 ? -11.201 -5.407 25.079 1.00 38.06 493 GLY B CA 1
ATOM 3939 C C . GLY B 1 241 ? -10.832 -4.055 24.542 1.00 38.32 493 GLY B C 1
ATOM 3940 O O . GLY B 1 241 ? -11.405 -3.020 24.906 1.00 37.48 493 GLY B O 1
ATOM 3941 N N . GLU B 1 242 ? -9.872 -4.097 23.625 1.00 39.41 494 GLU B N 1
ATOM 3942 C CA . GLU B 1 242 ? -9.119 -2.930 23.159 1.00 40.11 494 GLU B CA 1
ATOM 3943 C C . GLU B 1 242 ? -9.937 -1.828 22.436 1.00 39.72 494 GLU B C 1
ATOM 3944 O O . GLU B 1 242 ? -9.529 -0.659 22.409 1.00 39.07 494 GLU B O 1
ATOM 3950 N N . ASP B 1 243 ? -11.111 -2.180 21.922 1.00 39.52 495 ASP B N 1
ATOM 3951 C CA . ASP B 1 243 ? -12.027 -1.197 21.304 1.00 39.60 495 ASP B CA 1
ATOM 3952 C C . ASP B 1 243 ? -12.920 -0.463 22.322 1.00 38.98 495 ASP B C 1
ATOM 3953 O O . ASP B 1 243 ? -13.561 0.544 21.989 1.00 38.42 495 ASP B O 1
ATOM 3958 N N . SER B 1 244 ? -12.980 -0.972 23.551 1.00 38.27 496 SER B N 1
ATOM 3959 C CA . SER B 1 244 ? -13.821 -0.372 24.575 1.00 37.67 496 SER B CA 1
ATOM 3960 C C . SER B 1 244 ? -13.219 0.929 25.071 1.00 37.60 496 SER B C 1
ATOM 3961 O O . SER B 1 244 ? -11.998 1.045 25.223 1.00 38.09 496 SER B O 1
ATOM 3964 N N . LYS B 1 245 ? -14.069 1.914 25.313 1.00 37.39 497 LYS B N 1
ATOM 3965 C CA . LYS B 1 245 ? -13.623 3.138 25.959 1.00 37.74 497 LYS B CA 1
ATOM 3966 C C . LYS B 1 245 ? -14.496 3.423 27.162 1.00 37.17 497 LYS B C 1
ATOM 3967 O O . LYS B 1 245 ? -15.501 2.754 27.403 1.00 36.17 497 LYS B O 1
ATOM 3973 N N . HIS B 1 246 ? -14.076 4.410 27.928 1.00 37.09 498 HIS B N 1
ATOM 3974 C CA . HIS B 1 246 ? -14.843 4.859 29.051 1.00 37.61 498 HIS B CA 1
ATOM 3975 C C . HIS B 1 246 ? -16.191 5.422 28.564 1.00 37.67 498 HIS B C 1
ATOM 3976 O O . HIS B 1 246 ? -16.258 6.121 27.552 1.00 37.50 498 HIS B O 1
ATOM 3983 N N . CYS B 1 247 ? -17.249 5.098 29.292 1.00 37.83 499 CYS B N 1
ATOM 3984 C CA . CYS B 1 247 ? -18.577 5.632 29.033 1.00 38.74 499 CYS B CA 1
ATOM 3985 C C . CYS B 1 247 ? -18.958 6.676 30.103 1.00 38.89 499 CYS B C 1
ATOM 3986 O O . CYS B 1 247 ? -18.585 7.860 30.015 1.00 38.99 499 CYS B O 1
ATOM 3989 N N . THR B 1 253 ? -16.905 10.458 38.765 1.00 41.66 505 THR B N 1
ATOM 3990 C CA . THR B 1 253 ? -17.887 9.694 39.559 1.00 41.85 505 THR B CA 1
ATOM 3991 C C . THR B 1 253 ? -17.211 8.664 40.476 1.00 41.18 505 THR B C 1
ATOM 3992 O O . THR B 1 253 ? -17.538 8.596 41.661 1.00 41.89 505 THR B O 1
ATOM 3996 N N . CYS B 1 254 ? -16.296 7.866 39.920 1.00 40.04 506 CYS B N 1
ATOM 3997 C CA . CYS B 1 254 ? -15.410 6.942 40.681 1.00 39.50 506 CYS B CA 1
ATOM 3998 C C . CYS B 1 254 ? -16.042 5.676 41.263 1.00 38.41 506 CYS B C 1
ATOM 3999 O O . CYS B 1 254 ? -15.328 4.703 41.526 1.00 37.54 506 CYS B O 1
ATOM 4002 N N . SER B 1 255 ? -17.364 5.682 41.468 1.00 37.27 507 SER B N 1
ATOM 4003 C CA . SER B 1 255 ? -18.026 4.602 42.197 1.00 36.45 507 SER B CA 1
ATOM 4004 C C . SER B 1 255 ? -18.202 3.317 41.375 1.00 35.30 507 SER B C 1
ATOM 4005 O O . SER B 1 255 ? -18.145 2.212 41.916 1.00 33.65 507 SER B O 1
ATOM 4008 N N . THR B 1 256 ? -18.440 3.471 40.077 1.00 34.84 508 THR B N 1
ATOM 4009 C CA . THR B 1 256 ? -18.692 2.326 39.188 1.00 35.14 508 THR B CA 1
ATOM 4010 C C . THR B 1 256 ? -18.139 2.652 37.805 1.00 35.04 508 THR B C 1
ATOM 4011 O O . THR B 1 256 ? -18.460 3.701 37.241 1.00 34.95 508 THR B O 1
ATOM 4015 N N . LEU B 1 257 ? -17.288 1.773 37.276 1.00 34.81 509 LEU B N 1
ATOM 4016 C CA . LEU B 1 257 ? -16.705 2.005 35.951 1.00 34.74 509 LEU B CA 1
ATOM 4017 C C . LEU B 1 257 ? -17.592 1.462 34.832 1.00 34.20 509 LEU B C 1
ATOM 4018 O O . LEU B 1 257 ? -17.803 0.256 34.732 1.00 33.54 509 LEU B O 1
ATOM 4023 N N . TRP B 1 258 ? -18.084 2.374 33.994 1.00 33.97 510 TRP B N 1
ATOM 4024 C CA . TRP B 1 258 ? -18.945 2.039 32.855 1.00 34.45 510 TRP B CA 1
ATOM 4025 C C . TRP B 1 258 ? -18.153 2.199 31.564 1.00 33.98 510 TRP B C 1
ATOM 4026 O O . TRP B 1 258 ? -17.435 3.177 31.395 1.00 33.48 510 TRP B O 1
ATOM 4037 N N . CYS B 1 259 ? -18.331 1.252 30.649 1.00 34.03 511 CYS B N 1
ATOM 4038 C CA . CYS B 1 259 ? -17.493 1.116 29.460 1.00 34.33 511 CYS B CA 1
ATOM 4039 C C . CYS B 1 259 ? -18.335 0.875 28.223 1.00 34.42 511 CYS B C 1
ATOM 4040 O O . CYS B 1 259 ? -19.367 0.224 28.299 1.00 33.87 511 CYS B O 1
ATOM 4043 N N . THR B 1 260 ? -17.882 1.364 27.072 1.00 35.05 512 THR B N 1
ATOM 4044 C CA . THR B 1 260 ? -18.620 1.131 25.837 1.00 35.70 512 THR B CA 1
ATOM 4045 C C . THR B 1 260 ? -18.576 -0.338 25.414 1.00 36.45 512 THR B C 1
ATOM 4046 O O . THR B 1 260 ? -17.666 -1.076 25.773 1.00 36.58 512 THR B O 1
ATOM 4050 N N . GLY B 1 261 ? -19.594 -0.741 24.653 1.00 37.63 513 GLY B N 1
ATOM 4051 C CA . GLY B 1 261 ? -19.690 -2.095 24.097 1.00 38.42 513 GLY B CA 1
ATOM 4052 C C . GLY B 1 261 ? -20.390 -2.077 22.747 1.00 39.00 513 GLY B C 1
ATOM 4053 O O . GLY B 1 261 ? -20.447 -1.031 22.093 1.00 40.02 513 GLY B O 1
ATOM 4054 N N . LEU B 1 267 ? -26.145 4.220 21.763 1.00 36.24 519 LEU B N 1
ATOM 4055 C CA . LEU B 1 267 ? -25.098 4.086 22.762 1.00 36.39 519 LEU B CA 1
ATOM 4056 C C . LEU B 1 267 ? -25.387 2.873 23.642 1.00 36.07 519 LEU B C 1
ATOM 4057 O O . LEU B 1 267 ? -26.469 2.788 24.234 1.00 34.97 519 LEU B O 1
ATOM 4062 N N . VAL B 1 268 ? -24.422 1.948 23.688 1.00 35.65 520 VAL B N 1
ATOM 4063 C CA . VAL B 1 268 ? -24.452 0.763 24.555 1.00 35.50 520 VAL B CA 1
ATOM 4064 C C . VAL B 1 268 ? -23.256 0.788 25.499 1.00 35.42 520 VAL B C 1
ATOM 4065 O O . VAL B 1 268 ? -22.108 0.933 25.069 1.00 35.07 520 VAL B O 1
ATOM 4069 N N . CYS B 1 269 ? -23.538 0.639 26.787 1.00 35.09 521 CYS B N 1
ATOM 4070 C CA . CYS B 1 269 ? -22.528 0.701 27.817 1.00 35.39 521 CYS B CA 1
ATOM 4071 C C . CYS B 1 269 ? -22.728 -0.469 28.779 1.00 34.20 521 CYS B C 1
ATOM 4072 O O . CYS B 1 269 ? -23.821 -0.992 28.917 1.00 33.10 521 CYS B O 1
ATOM 4075 N N . GLN B 1 270 ? -21.655 -0.878 29.434 1.00 33.41 522 GLN B N 1
ATOM 4076 C CA . GLN B 1 270 ? -21.658 -2.105 30.230 1.00 33.06 522 GLN B CA 1
ATOM 4077 C C . GLN B 1 270 ? -20.713 -1.964 31.422 1.00 32.90 522 GLN B C 1
ATOM 4078 O O . GLN B 1 270 ? -19.868 -1.075 31.442 1.00 32.05 522 GLN B O 1
ATOM 4084 N N . THR B 1 271 ? -20.864 -2.837 32.406 1.00 33.15 523 THR B N 1
ATOM 4085 C CA . THR B 1 271 ? -20.106 -2.711 33.642 1.00 34.52 523 THR B CA 1
ATOM 4086 C C . THR B 1 271 ? -20.036 -4.035 34.385 1.00 35.73 523 THR B C 1
ATOM 4087 O O . THR B 1 271 ? -20.979 -4.828 34.339 1.00 35.81 523 THR B O 1
ATOM 4091 N N . LYS B 1 272 ? -18.913 -4.264 35.060 1.00 37.34 524 LYS B N 1
ATOM 4092 C CA . LYS B 1 272 ? -18.789 -5.361 36.032 1.00 38.71 524 LYS B CA 1
ATOM 4093 C C . LYS B 1 272 ? -19.049 -4.899 37.480 1.00 39.22 524 LYS B C 1
ATOM 4094 O O . LYS B 1 272 ? -18.907 -5.687 38.409 1.00 39.71 524 LYS B O 1
ATOM 4100 N N . HIS B 1 273 ? -19.463 -3.642 37.665 1.00 39.36 525 HIS B N 1
ATOM 4101 C CA . HIS B 1 273 ? -19.845 -3.120 38.990 1.00 40.03 525 HIS B CA 1
ATOM 4102 C C . HIS B 1 273 ? -18.684 -2.923 39.964 1.00 39.73 525 HIS B C 1
ATOM 4103 O O . HIS B 1 273 ? -18.861 -3.085 41.177 1.00 40.11 525 HIS B O 1
ATOM 4110 N N . PHE B 1 274 ? -17.501 -2.604 39.454 1.00 39.82 526 PHE B N 1
ATOM 4111 C CA . PHE B 1 274 ? -16.365 -2.263 40.299 1.00 39.63 526 PHE B CA 1
ATOM 4112 C C . PHE B 1 274 ? -16.088 -0.772 40.185 1.00 38.87 526 PHE B C 1
ATOM 4113 O O . PHE B 1 274 ? -16.367 -0.172 39.153 1.00 38.02 526 PHE B O 1
ATOM 4121 N N . PRO B 1 275 ? -15.522 -0.170 41.246 1.00 38.18 527 PRO B N 1
ATOM 4122 C CA . PRO B 1 275 ? -15.187 1.249 41.151 1.00 37.64 527 PRO B CA 1
ATOM 4123 C C . PRO B 1 275 ? -13.989 1.473 40.224 1.00 36.90 527 PRO B C 1
ATOM 4124 O O . PRO B 1 275 ? -13.370 0.518 39.782 1.00 36.14 527 PRO B O 1
ATOM 4128 N N . TRP B 1 276 ? -13.694 2.736 39.936 1.00 36.42 528 TRP B N 1
ATOM 4129 C CA . TRP B 1 276 ? -12.502 3.098 39.186 1.00 36.16 528 TRP B CA 1
ATOM 4130 C C . TRP B 1 276 ? -11.317 2.778 40.083 1.00 34.97 528 TRP B C 1
ATOM 4131 O O . TRP B 1 276 ? -11.432 2.829 41.304 1.00 34.06 528 TRP B O 1
ATOM 4142 N N . ALA B 1 277 ? -10.177 2.440 39.491 1.00 34.94 529 ALA B N 1
ATOM 4143 C CA . ALA B 1 277 ? -8.993 2.120 40.273 1.00 34.29 529 ALA B CA 1
ATOM 4144 C C . ALA B 1 277 ? -8.627 3.340 41.110 1.00 34.29 529 ALA B C 1
ATOM 4145 O O . ALA B 1 277 ? -8.895 4.478 40.708 1.00 33.71 529 ALA B O 1
ATOM 4147 N N . ASP B 1 278 ? -8.074 3.108 42.300 1.00 34.85 530 ASP B N 1
ATOM 4148 C CA . ASP B 1 278 ? -7.517 4.218 43.078 1.00 34.94 530 ASP B CA 1
ATOM 4149 C C . ASP B 1 278 ? -6.416 4.886 42.260 1.00 35.06 530 ASP B C 1
ATOM 4150 O O . ASP B 1 278 ? -5.547 4.214 41.686 1.00 34.51 530 ASP B O 1
ATOM 4155 N N . GLY B 1 279 ? -6.479 6.212 42.216 1.00 35.00 531 GLY B N 1
ATOM 4156 C CA . GLY B 1 279 ? -5.499 7.028 41.521 1.00 35.26 531 GLY B CA 1
ATOM 4157 C C . GLY B 1 279 ? -5.977 7.516 40.172 1.00 35.34 531 GLY B C 1
ATOM 4158 O O . GLY B 1 279 ? -5.302 8.322 39.523 1.00 35.24 531 GLY B O 1
ATOM 4159 N N . THR B 1 280 ? -7.146 7.042 39.755 1.00 35.84 532 THR B N 1
ATOM 4160 C CA . THR B 1 280 ? -7.661 7.331 38.427 1.00 36.46 532 THR B CA 1
ATOM 4161 C C . THR B 1 280 ? -8.066 8.800 38.335 1.00 36.85 532 THR B C 1
ATOM 4162 O O . THR B 1 280 ? -8.836 9.290 39.150 1.00 36.13 532 THR B O 1
ATOM 4166 N N . SER B 1 281 ? -7.519 9.489 37.336 1.00 38.09 533 SER B N 1
ATOM 4167 C CA . SER B 1 281 ? -7.865 10.881 37.065 1.00 39.66 533 SER B CA 1
ATOM 4168 C C . SER B 1 281 ? -9.373 10.989 36.828 1.00 40.89 533 SER B C 1
ATOM 4169 O O . SER B 1 281 ? -9.922 10.265 35.978 1.00 41.56 533 SER B O 1
ATOM 4172 N N . CYS B 1 282 ? -10.035 11.866 37.577 1.00 42.07 534 CYS B N 1
ATOM 4173 C CA . CYS B 1 282 ? -11.485 12.072 37.446 1.00 43.19 534 CYS B CA 1
ATOM 4174 C C . CYS B 1 282 ? -11.886 13.545 37.347 1.00 43.60 534 CYS B C 1
ATOM 4175 O O . CYS B 1 282 ? -13.043 13.901 37.607 1.00 43.84 534 CYS B O 1
ATOM 4178 N N . GLY B 1 283 ? -10.945 14.390 36.930 1.00 43.93 535 GLY B N 1
ATOM 4179 C CA . GLY B 1 283 ? -11.187 15.832 36.812 1.00 44.09 535 GLY B CA 1
ATOM 4180 C C . GLY B 1 283 ? -9.907 16.638 36.964 1.00 44.26 535 GLY B C 1
ATOM 4181 O O . GLY B 1 283 ? -8.848 16.075 37.221 1.00 44.17 535 GLY B O 1
ATOM 4182 N N . GLU B 1 284 ? -10.008 17.960 36.785 1.00 44.46 536 GLU B N 1
ATOM 4183 C CA . GLU B 1 284 ? -8.857 18.861 36.969 1.00 44.03 536 GLU B CA 1
ATOM 4184 C C . GLU B 1 284 ? -8.388 18.791 38.407 1.00 43.15 536 GLU B C 1
ATOM 4185 O O . GLU B 1 284 ? -9.106 19.210 39.312 1.00 42.46 536 GLU B O 1
ATOM 4191 N N . GLY B 1 285 ? -7.189 18.247 38.603 1.00 42.41 537 GLY B N 1
ATOM 4192 C CA . GLY B 1 285 ? -6.611 18.108 39.934 1.00 41.85 537 GLY B CA 1
ATOM 4193 C C . GLY B 1 285 ? -7.399 17.204 40.873 1.00 41.34 537 GLY B C 1
ATOM 4194 O O . GLY B 1 285 ? -7.429 17.440 42.088 1.00 41.14 537 GLY B O 1
ATOM 4195 N N . LYS B 1 286 ? -8.047 16.177 40.321 1.00 40.47 538 LYS B N 1
ATOM 4196 C CA . LYS B 1 286 ? -8.787 15.223 41.142 1.00 40.11 538 LYS B CA 1
ATOM 4197 C C . LYS B 1 286 ? -8.518 13.787 40.710 1.00 39.43 538 LYS B C 1
ATOM 4198 O O . LYS B 1 286 ? -8.303 13.512 39.532 1.00 38.92 538 LYS B O 1
ATOM 4204 N N . TRP B 1 287 ? -8.529 12.880 41.678 1.00 38.88 539 TRP B N 1
ATOM 4205 C CA . TRP B 1 287 ? -8.363 11.454 41.409 1.00 38.77 539 TRP B CA 1
ATOM 4206 C C . TRP B 1 287 ? -9.256 10.632 42.331 1.00 38.62 539 TRP B C 1
ATOM 4207 O O . TRP B 1 287 ? -9.771 11.152 43.320 1.00 38.43 539 TRP B O 1
ATOM 4218 N N . CYS B 1 288 ? -9.445 9.358 41.995 1.00 38.81 540 CYS B N 1
ATOM 4219 C CA . CYS B 1 288 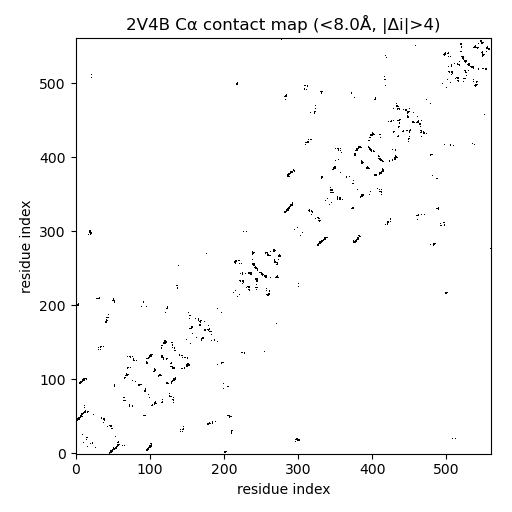? -10.365 8.486 42.726 1.00 39.03 540 CYS B CA 1
ATOM 4220 C C . CYS B 1 288 ? -9.650 7.820 43.874 1.00 38.77 540 CYS B C 1
ATOM 4221 O O . CYS B 1 288 ? -8.540 7.329 43.722 1.00 39.11 540 CYS B O 1
ATOM 4224 N N . ILE B 1 289 ? -10.291 7.808 45.033 1.00 39.01 541 ILE B N 1
ATOM 4225 C CA . ILE B 1 289 ? -9.779 7.081 46.191 1.00 38.99 541 ILE B CA 1
ATOM 4226 C C . ILE B 1 289 ? -10.982 6.456 46.870 1.00 39.08 541 ILE B C 1
ATOM 4227 O O . ILE B 1 289 ? -11.912 7.173 47.223 1.00 38.53 541 ILE B O 1
ATOM 4232 N N . ASN B 1 290 ? -10.945 5.133 47.038 1.00 39.42 542 ASN B N 1
ATOM 4233 C CA . ASN B 1 290 ? -12.043 4.346 47.595 1.00 39.78 542 ASN B CA 1
ATOM 4234 C C . ASN B 1 290 ? -13.426 4.686 46.985 1.00 39.84 542 ASN B C 1
ATOM 4235 O O . ASN B 1 290 ? -14.413 4.909 47.687 1.00 39.73 542 ASN B O 1
ATOM 4240 N N . GLY B 1 291 ? -13.481 4.733 45.661 1.00 39.78 543 GLY B N 1
ATOM 4241 C CA . GLY B 1 291 ? -14.736 4.969 44.949 1.00 40.05 543 GLY B CA 1
ATOM 4242 C C . GLY B 1 291 ? -15.249 6.398 44.924 1.00 40.39 543 GLY B C 1
ATOM 4243 O O . GLY B 1 291 ? -16.362 6.643 44.443 1.00 39.80 543 GLY B O 1
ATOM 4244 N N . LYS B 1 292 ? -14.453 7.346 45.422 1.00 41.09 544 LYS B N 1
ATOM 4245 C CA . LYS B 1 292 ? -14.889 8.742 45.530 1.00 41.92 544 LYS B CA 1
ATOM 4246 C C . LYS B 1 292 ? -13.897 9.724 44.896 1.00 42.13 544 LYS B C 1
ATOM 4247 O O . LYS B 1 292 ? -12.681 9.565 44.998 1.00 41.84 544 LYS B O 1
ATOM 4253 N N . CYS B 1 293 ? -14.437 10.741 44.236 1.00 42.84 545 CYS B N 1
ATOM 4254 C CA . CYS B 1 293 ? -13.637 11.734 43.530 1.00 43.65 545 CYS B CA 1
ATOM 4255 C C . CYS B 1 293 ? -13.156 12.820 44.491 1.00 43.73 545 CYS B C 1
ATOM 4256 O O . CYS B 1 293 ? -13.970 13.522 45.098 1.00 43.88 545 CYS B O 1
ATOM 4259 N N . VAL B 1 294 ? -11.831 12.946 44.622 1.00 43.97 546 VAL B N 1
ATOM 4260 C CA . VAL B 1 294 ? -11.199 13.835 45.610 1.00 43.73 546 VAL B CA 1
ATOM 4261 C C . VAL B 1 294 ? -9.970 14.538 45.032 1.00 43.61 546 VAL B C 1
ATOM 4262 O O . VAL B 1 294 ? -9.415 14.108 44.018 1.00 43.29 546 VAL B O 1
ATOM 4266 N N . ASN B 1 295 ? -9.559 15.620 45.699 1.00 43.50 547 ASN B N 1
ATOM 4267 C CA . ASN B 1 295 ? -8.458 16.466 45.239 1.00 43.32 547 ASN B CA 1
ATOM 4268 C C . ASN B 1 295 ? -7.090 15.785 45.357 1.00 42.89 547 ASN B C 1
ATOM 4269 O O . ASN B 1 295 ? -6.758 15.180 46.390 1.00 42.65 547 ASN B O 1
ATOM 4274 N N . LYS B 1 296 ? -6.317 15.882 44.276 1.00 42.44 548 LYS B N 1
ATOM 4275 C CA . LYS B 1 296 ? -4.903 15.530 44.278 1.00 42.20 548 LYS B CA 1
ATOM 4276 C C . LYS B 1 296 ? -4.135 16.839 44.113 1.00 41.64 548 LYS B C 1
ATOM 4277 O O . LYS B 1 296 ? -4.016 17.359 43.001 1.00 41.68 548 LYS B O 1
ATOM 4283 N N . LEU B 1 297 ? -3.638 17.372 45.226 1.00 40.89 549 LEU B N 1
ATOM 4284 C CA . LEU B 1 297 ? -2.883 18.634 45.216 1.00 40.50 549 LEU B CA 1
ATOM 4285 C C . LEU B 1 297 ? -1.502 18.533 44.559 1.00 39.98 549 LEU B C 1
ATOM 4286 O O . LEU B 1 297 ? -1.055 19.485 43.922 1.00 39.42 549 LEU B O 1
ATOM 4291 N N . VAL B 1 298 ? -0.840 17.386 44.709 1.00 39.56 550 VAL B N 1
ATOM 4292 C CA . VAL B 1 298 ? 0.459 17.142 44.075 1.00 39.48 550 VAL B CA 1
ATOM 4293 C C . VAL B 1 298 ? 0.276 17.015 42.559 1.00 39.44 550 VAL B C 1
ATOM 4294 O O . VAL B 1 298 ? -0.550 16.232 42.111 1.00 39.18 550 VAL B O 1
ATOM 4298 N N . PRO B 1 299 ? 1.052 17.779 41.768 1.00 39.70 551 PRO B N 1
ATOM 4299 C CA . PRO B 1 299 ? 0.955 17.770 40.305 1.00 39.62 551 PRO B CA 1
ATOM 4300 C C . PRO B 1 299 ? 1.131 16.409 39.656 1.00 39.78 551 PRO B C 1
ATOM 4301 O O . PRO B 1 299 ? 1.778 15.528 40.227 1.00 39.26 551 PRO B O 1
ATOM 4305 N N . ARG B 1 300 ? 0.558 16.268 38.462 1.00 40.21 552 ARG B N 1
ATOM 4306 C CA . ARG B 1 300 ? 0.736 15.085 37.616 1.00 40.55 552 ARG B CA 1
ATOM 4307 C C . ARG B 1 300 ? 0.781 15.483 36.133 1.00 41.11 552 ARG B C 1
ATOM 4308 O O . ARG B 1 300 ? 1.271 14.697 35.289 1.00 42.00 552 ARG B O 1
#

Radius of gyration: 25.95 Å; Cα contacts (8 Å, |Δi|>4): 1239; chains: 2; bounding box: 54×65×67 Å

Sequence (561 aa):
SHRYVETMLVADQSMAEFHGSGLKHYLLTLFSVAARLYKHPSIRNSVSLVVVKILVIHDEQKGPEVTSNAALTLRNFCNWQKQHNPPSDRDAEHYDTAILFTRQDLCGSQTCDTLGMADVGTVCDPSRSCSVIEDDGLQAAFTTAHELGHVFNMPHDDAKQCASLNSHMMASMLDHSQPWSPCSAYMITSFLDNGHGECLMDKPQNPIQLPGDLPGTSYDANRQCQFTFGEDSKHCPTCSTLWCTGVLVCQTKHFPWADGTSCGEGKWCINGKCVNKLVPSHRYVETMLVADQSMAEFHGSGLKHYLLTLFSVAARLYKHPSIRNSVSLVVVKILVIHDEQKGPEVTSNAALTLRNFCNWQKQHNPPSDRDAEHYDTAILFTRQDLCGSQTCDTLGMADVGTVCDPSRSCSVIEDDGLQAAFTTAHELGHVFNMPHDDAKQCASLNSHMMASMLNLDHSQPWSPCSAYMITSFLDNGHGECLMDKPQNPIQLPGDLPGTSYDANRQCQFTFGEDSKHCTCSTLWCTGLVCQTKHFPWADGTSCGEGKWCINGKCVNKLVPR

Foldseek 3Di:
DAFEFEEEEEEEQQQCVACPPCRVLQVLLLQVLLQVVQPDCLLVHHYGYFYQYYYYHNDNVLAFDADQAQVVNFLRRLQNCLVVADPDLVDLSHGQAYEYEHQDQHAYPPGSPDFKDAAACQRRPSSGRYMYGHQLFSCSSLVVNLRVLRNLRQAACPDPVNVVQFCASSHPNHDPVNRHGSSSSVRNVCSVVVPSSVSRPDDHDPTDDGDPDFSLVVPELQRRQCRNPNNVKGFPVAQQFTWIAPVGRIDGPRHGDTFPHDPDVQWTHDPSDIDGPDDD/DAFEFEEEEEEEQQQCVAQPPCSVLLVLQLQVLLQVQCCDCLLVHHYGYFYQYYYYHNDRVLAFDDDQAQVVSFLRRLVNCLVVADPDPVDLNHGQAYEYEYQHQHPYPPGSPDFKDAAAQCRNPSSGRYMYGHQQFSCSSLVVNLRVLRNLRQAACPDPQNPVQWLASRHPDHVNDPNHRHIRRSSVSSVVSVVVPSRVSRPDDRDPTDDHDPDFSQQVAALQNRLCRRQHDPKGFPQQQFTWIVVVPIDGPRHGRTFQHDDDDQWTHDPSDIDGNPDDD

CATH classification: 3.40.390.10 (+1 more: 3.40.1620.60)

Solvent-accessible surface area: 25479 Å² total; per-residue (Å²): 105,118,33,35,0,4,0,0,0,0,0,7,60,33,0,12,126,41,7,15,4,14,6,57,23,1,0,20,3,0,0,3,20,0,14,87,15,0,112,44,107,13,0,187,40,35,0,26,6,22,0,10,32,32,47,34,11,107,59,78,161,150,14,11,100,18,38,57,80,0,59,65,0,10,157,36,0,13,87,32,2,95,133,49,21,33,138,60,42,77,63,35,88,12,4,7,1,0,0,0,0,0,58,70,76,0,20,25,117,142,68,61,106,32,50,9,49,17,57,87,23,4,1,41,49,78,48,120,3,0,0,0,0,19,3,13,0,17,24,0,0,53,19,0,0,28,14,1,0,25,0,0,56,0,21,65,26,102,30,185,104,0,77,112,61,80,94,40,14,0,26,58,204,91,53,70,82,80,2,2,1,71,0,0,8,118,35,0,42,38,14,7,111,110,42,113,2,140,35,0,87,50,151,25,86,139,62,61,162,47,29,70,36,42,10,7,30,17,18,47,11,70,25,7,0,9,0,24,62,23,52,122,7,123,29,26,124,126,0,70,43,17,114,1,16,72,186,133,85,36,60,24,83,148,81,62,19,16,42,5,1,61,28,36,186,45,67,18,0,54,81,13,145,42,56,86,39,118,125,173,108,117,35,34,0,1,0,0,0,0,0,11,40,40,0,11,119,42,8,10,4,12,7,59,25,1,0,20,3,1,0,4,18,0,8,84,23,0,134,43,106,16,0,181,39,47,4,18,4,24,0,9,30,30,45,36,11,106,52,122,160,141,15,13,120,37,49,47,69,0,59,61,1,11,155,32,0,10,90,37,2,101,129,54,19,29,142,65,40,80,63,29,85,18,6,7,2,0,0,0,0,0,57,64,69,0,30,33,127,161,68,48,119,32,34,6,57,18,47,87,23,8,0,44,52,80,54,120,3,1,1,0,0,16,3,11,0,17,25,0,0,69,15,0,0,29,12,0,0,24,0,0,43,0,14,60,25,104,30,191,117,0,72,116,79,78,79,39,12,0,21,55,142,97,154,34,51,86,94,74,3,2,1,64,0,0,10,123,38,0,42,30,20,6,112,108,31,94,0,136,36,0,89,49,144,23,79,130,55,64,159,46,30,77,83,43,12,3,29,17,16,42,9,71,24,10,0,9,0,27,61,22,41,121,9,130,58,69,115,0,70,41,20,118,0,22,75,195,104,38,62,25,80,143,41,63,16,16,44,3,0,46,28,36,178,36,70,47,0,55,68,13,146,44,58,107,35,166,57,55,47

GO terms:
  GO:0016525 negative regulation of angiogenesis (P, IDA)
  GO:0004222 metalloendopeptidase activity (F, IDA)
  GO:0008237 metallopeptidase activity (F, TAS)
  GO:0007229 integrin-mediated signaling pathway (P, TAS)
  GO:0008285 negative regulation of cell population proliferation (P, TAS)
  GO:0005515 protein binding (F, IPI)
  GO:1904707 positive regulation of vascular associated smooth muscle cell proliferation (P, IGI)
  GO:1904754 positive regulation of vascular associated smooth muscle cell migration (P, IGI)
  GO:1900087 positive regulation of G1/S transition of mitotic cell cycle (P, IGI)
  GO:0031012 extracellular matrix (C, HDA)

Secondary structure (DSSP, 8-state):
--EEEEEEEEE-HHHHHHHGGGHHHHHHHHHHHHHHHHTSGGG-S-EEEEEEEEEE-SSGGGS----SBHHHHHHHHHHHHGGGS-S-TTSTT--SEEEEEESS--B-SS-S---EEE-TT-TT-TTT-EEEEE-SSTTHHHHHHHHHHHHTT---TTSGGGTTT---TT-----TTS-S-HHHHHHHHHHHHTTTTGGGGSPPSSPBPPP-S-HHHHS-HHHHHHHHH-TT--B----SS--EE----EE--SPPPPTT-B-STTEEEETTEEEESS--/--EEEEEEEEE-HHHHHHHGGGHHHHHHHHHHHHHHHHTSGGG-S-EEEEEEEEEE-SSGGGS----SBHHHHHHHHHHHHGGGS-SSTTSTT--SEEEEEESS--B-SS-S---EEE-SS-TT-TTT-EEEEE--STTHHHHHHHHHHHHTT---TTSHHHHTT---TT-S-----SS-SS-HHHHHHHHHHHHTTTTGGGSSPPSSPBPPP-S-HHHHS-HHHHHHHHH-TT--B---SS--EE---EE--S-PPPTT-EEETTEEEETTEEEE--S--